Protein 4BNQ (pdb70)

Structure (mmCIF, N/CA/C/O backbone):
data_4BNQ
#
_entry.id   4BNQ
#
_cell.length_a   54.403
_cell.length_b   101.542
_cell.length_c   102.016
_cell.angle_alpha   90.00
_cell.angle_beta   90.00
_cell.angle_gamma   90.00
#
_symmetry.space_group_name_H-M   'P 21 21 21'
#
loop_
_entity.id
_entity.type
_entity.pdbx_description
1 polymer 'NON-CANONICAL PURINE NTP PYROPHOSPHATASE'
2 non-polymer 'PHOSPHATE ION'
3 non-polymer GLYCEROL
4 water water
#
loop_
_atom_site.group_PDB
_atom_site.id
_atom_site.type_symbol
_atom_site.label_atom_id
_atom_site.label_alt_id
_atom_site.label_comp_id
_atom_site.label_asym_id
_atom_site.label_entity_id
_atom_site.label_seq_id
_atom_site.pdbx_PDB_ins_code
_atom_site.Cartn_x
_atom_site.Cartn_y
_atom_site.Cartn_z
_atom_site.occupancy
_atom_site.B_iso_or_equiv
_atom_site.auth_seq_id
_atom_site.auth_comp_id
_atom_site.auth_asym_id
_atom_site.auth_atom_id
_atom_site.pdbx_PDB_model_num
ATOM 1 N N . LYS A 1 2 ? 4.475 64.173 91.723 1.00 44.32 2 LYS A N 1
ATOM 2 C CA . LYS A 1 2 ? 5.799 63.558 91.705 1.00 46.85 2 LYS A CA 1
ATOM 3 C C . LYS A 1 2 ? 6.669 64.128 92.843 1.00 44.08 2 LYS A C 1
ATOM 4 O O . LYS A 1 2 ? 7.149 65.265 92.775 1.00 42.63 2 LYS A O 1
ATOM 10 N N . GLU A 1 3 ? 6.863 63.326 93.886 1.00 45.22 3 GLU A N 1
ATOM 11 C CA . GLU A 1 3 ? 7.483 63.792 95.126 1.00 40.30 3 GLU A CA 1
ATOM 12 C C . GLU A 1 3 ? 8.547 62.839 95.624 1.00 38.68 3 GLU A C 1
ATOM 13 O O . GLU A 1 3 ? 8.377 61.615 95.568 1.00 39.81 3 GLU A O 1
ATOM 19 N N . ILE A 1 4 ? 9.625 63.401 96.159 1.00 33.55 4 ILE A N 1
ATOM 20 C CA . ILE A 1 4 ? 10.601 62.580 96.857 1.00 34.05 4 ILE A CA 1
ATOM 21 C C . ILE A 1 4 ? 10.976 63.179 98.219 1.00 28.82 4 ILE A C 1
ATOM 22 O O . ILE A 1 4 ? 11.314 64.363 98.325 1.00 28.33 4 ILE A O 1
ATOM 27 N N . VAL A 1 5 ? 10.864 62.369 99.268 1.00 27.55 5 VAL A N 1
ATOM 28 C CA . VAL A 1 5 ? 11.214 62.818 100.606 1.00 24.43 5 VAL A CA 1
ATOM 29 C C . VAL A 1 5 ? 12.653 62.418 100.900 1.00 24.81 5 VAL A C 1
ATOM 30 O O . VAL A 1 5 ? 13.039 61.243 100.775 1.00 21.85 5 VAL A O 1
ATOM 34 N N . ILE A 1 6 ? 13.462 63.399 101.268 1.00 20.46 6 ILE A N 1
ATOM 35 C CA . ILE A 1 6 ? 14.857 63.113 101.567 1.00 21.86 6 ILE A CA 1
ATOM 36 C C . ILE A 1 6 ? 15.175 63.280 103.060 1.00 21.29 6 ILE A C 1
ATOM 37 O O . ILE A 1 6 ? 15.063 64.377 103.621 1.00 20.43 6 ILE A O 1
ATOM 42 N N . ALA A 1 7 ? 15.574 62.183 103.696 1.00 20.01 7 ALA A N 1
ATOM 43 C CA . ALA A 1 7 ? 15.788 62.172 105.138 1.00 22.37 7 ALA A CA 1
ATOM 44 C C . ALA A 1 7 ? 17.191 62.684 105.454 1.00 24.80 7 ALA A C 1
ATOM 45 O O . ALA A 1 7 ? 18.042 61.959 105.977 1.00 25.45 7 ALA A O 1
ATOM 47 N N . SER A 1 8 ? 17.431 63.945 105.120 1.00 22.66 8 SER A N 1
ATOM 48 C CA . SER A 1 8 ? 18.693 64.571 105.428 1.00 22.63 8 SER A CA 1
ATOM 49 C C . SER A 1 8 ? 18.432 65.946 105.988 1.00 28.24 8 SER A C 1
ATOM 50 O O . SER A 1 8 ? 17.553 66.669 105.470 1.00 22.60 8 SER A O 1
ATOM 53 N N . ASN A 1 9 ? 19.191 66.291 107.038 1.00 25.28 9 ASN A N 1
ATOM 54 C CA . ASN A 1 9 ? 19.121 67.600 107.698 1.00 27.91 9 ASN A CA 1
ATOM 55 C C . ASN A 1 9 ? 20.062 68.586 107.036 1.00 28.86 9 ASN A C 1
ATOM 56 O O . ASN A 1 9 ? 20.130 69.751 107.426 1.00 27.71 9 ASN A O 1
ATOM 61 N N . ASN A 1 10 ? 20.821 68.110 106.059 1.00 23.49 10 ASN A N 1
ATOM 62 C CA . ASN A 1 10 ? 21.847 68.940 105.458 1.00 23.12 10 ASN A CA 1
ATOM 63 C C . ASN A 1 10 ? 21.245 69.730 104.298 1.00 25.06 10 ASN A C 1
ATOM 64 O O . ASN A 1 10 ? 20.861 69.162 103.275 1.00 22.05 10 ASN A O 1
ATOM 69 N N . GLN A 1 11 ? 21.159 71.045 104.468 1.00 28.09 11 GLN A N 1
ATOM 70 C CA . GLN A 1 11 ? 20.514 71.901 103.475 1.00 28.69 11 GLN A CA 1
ATOM 71 C C . GLN A 1 11 ? 21.294 71.965 102.168 1.00 30.00 11 GLN A C 1
ATOM 72 O O . GLN A 1 11 ? 20.700 72.176 101.109 1.00 26.73 11 GLN A O 1
ATOM 78 N N . GLY A 1 12 ? 22.611 71.769 102.251 1.00 29.04 12 GLY A N 1
ATOM 79 C CA . GLY A 1 12 ? 23.460 71.691 101.073 1.00 26.20 12 GLY A CA 1
ATOM 80 C C . GLY A 1 12 ? 23.096 70.487 100.226 1.00 29.24 12 GLY A C 1
ATOM 81 O O . GLY A 1 12 ? 22.925 70.613 99.007 1.00 27.37 12 GLY A O 1
ATOM 82 N N . LYS A 1 13 ? 22.960 69.324 100.870 1.00 28.56 13 LYS A N 1
ATOM 83 C CA . LYS A 1 13 ? 22.509 68.119 100.181 1.00 28.04 13 LYS A CA 1
ATOM 84 C C . LYS A 1 13 ? 21.147 68.310 99.514 1.00 27.81 13 LYS A C 1
ATOM 85 O O . LYS A 1 13 ? 20.970 67.934 98.352 1.00 30.81 13 LYS A O 1
ATOM 91 N N . ILE A 1 14 ? 20.189 68.872 100.245 1.00 26.30 14 ILE A N 1
ATOM 92 C CA . ILE A 1 14 ? 18.860 69.113 99.685 1.00 29.30 14 ILE A CA 1
ATOM 93 C C . ILE A 1 14 ? 18.949 69.985 98.429 1.00 27.35 14 ILE A C 1
ATOM 94 O O . ILE A 1 14 ? 18.316 69.689 97.428 1.00 33.35 14 ILE A O 1
ATOM 99 N N . ASN A 1 15 ? 19.762 71.030 98.474 1.00 27.55 15 ASN A N 1
ATOM 100 C CA . ASN A 1 15 ? 19.995 71.859 97.302 1.00 31.32 15 ASN A CA 1
ATOM 101 C C . ASN A 1 15 ? 20.510 71.057 96.114 1.00 32.75 15 ASN A C 1
ATOM 102 O O . ASN A 1 15 ? 20.024 71.223 95.001 1.00 33.62 15 ASN A O 1
ATOM 107 N N . ASP A 1 16 ? 21.488 70.185 96.344 1.00 32.67 16 ASP A N 1
ATOM 108 C CA . ASP A 1 16 ? 22.027 69.366 95.259 1.00 29.23 16 ASP A CA 1
ATOM 109 C C . ASP A 1 16 ? 20.946 68.477 94.710 1.00 30.12 16 ASP A C 1
ATOM 110 O O . ASP A 1 16 ? 20.872 68.243 93.510 1.00 30.50 16 ASP A O 1
ATOM 115 N N . PHE A 1 17 ? 20.126 67.942 95.602 1.00 26.60 17 PHE A N 1
ATOM 116 C CA . PHE A 1 17 ? 19.108 67.005 95.173 1.00 28.97 17 PHE A CA 1
ATOM 117 C C . PHE A 1 17 ? 18.067 67.704 94.314 1.00 29.18 17 PHE A C 1
ATOM 118 O O . PHE A 1 17 ? 17.496 67.091 93.415 1.00 28.70 17 PHE A O 1
ATOM 126 N N . LYS A 1 18 ? 17.836 68.988 94.582 1.00 26.23 18 LYS A N 1
ATOM 127 C CA . LYS A 1 18 ? 16.856 69.747 93.808 1.00 32.06 18 LYS A CA 1
ATOM 128 C C . LYS A 1 18 ? 17.339 69.942 92.370 1.00 31.17 18 LYS A C 1
ATOM 129 O O . LYS A 1 18 ? 16.551 69.820 91.434 1.00 26.23 18 LYS A O 1
ATOM 135 N N . VAL A 1 19 ? 18.636 70.217 92.213 1.00 28.55 19 VAL A N 1
ATOM 136 C CA . VAL A 1 19 ? 19.277 70.277 90.900 1.00 27.82 19 VAL A CA 1
ATOM 137 C C . VAL A 1 19 ? 19.151 68.954 90.140 1.00 29.68 19 VAL A C 1
ATOM 138 O O . VAL A 1 19 ? 18.815 68.936 88.959 1.00 29.36 19 VAL A O 1
ATOM 142 N N . ILE A 1 20 ? 19.388 67.854 90.845 1.00 25.54 20 ILE A N 1
ATOM 143 C CA . ILE A 1 20 ? 19.427 66.511 90.262 1.00 28.02 20 ILE A CA 1
ATOM 144 C C . ILE A 1 20 ? 18.044 65.908 89.982 1.00 29.43 20 ILE A C 1
ATOM 145 O O . ILE A 1 20 ? 17.914 65.024 89.149 1.00 32.43 20 ILE A O 1
ATOM 150 N N . PHE A 1 21 ? 17.008 66.380 90.674 1.00 27.91 21 PHE A N 1
ATOM 151 C CA . PHE A 1 21 ? 15.635 65.951 90.388 1.00 29.00 21 PHE A CA 1
ATOM 152 C C . PHE A 1 21 ? 14.783 67.147 89.984 1.00 32.08 21 PHE A C 1
ATOM 153 O O . PHE A 1 21 ? 13.900 67.538 90.748 1.00 30.76 21 PHE A O 1
ATOM 161 N N . PRO A 1 22 ? 15.034 67.740 88.800 1.00 34.72 22 PRO A N 1
ATOM 162 C CA . PRO A 1 22 ? 14.284 68.961 88.467 1.00 33.59 22 PRO A CA 1
ATOM 163 C C . PRO A 1 22 ? 12.818 68.667 88.182 1.00 34.24 22 PRO A C 1
ATOM 164 O O . PRO A 1 22 ? 11.999 69.578 88.250 1.00 34.18 22 PRO A O 1
ATOM 168 N N . ASP A 1 23 ? 12.495 67.413 87.877 1.00 34.56 23 ASP A N 1
ATOM 169 C CA . ASP A 1 23 ? 11.111 67.041 87.611 1.00 39.79 23 ASP A CA 1
ATOM 170 C C . ASP A 1 23 ? 10.356 66.662 88.884 1.00 46.51 23 ASP A C 1
ATOM 171 O O . ASP A 1 23 ? 9.174 66.325 88.833 1.00 47.98 23 ASP A O 1
ATOM 176 N N . TYR A 1 24 ? 11.023 66.719 90.031 1.00 40.60 24 TYR A N 1
ATOM 177 C CA . TYR A 1 24 ? 10.370 66.278 91.256 1.00 35.88 24 TYR A CA 1
ATOM 178 C C . TYR A 1 24 ? 10.084 67.425 92.180 1.00 34.03 24 TYR A C 1
ATOM 179 O O . TYR A 1 24 ? 10.759 68.454 92.147 1.00 36.64 24 TYR A O 1
ATOM 188 N N . HIS A 1 25 ? 9.069 67.252 93.012 1.00 30.89 25 HIS A N 1
ATOM 189 C CA . HIS A 1 25 ? 8.977 68.107 94.170 1.00 33.40 25 HIS A CA 1
ATOM 190 C C . HIS A 1 25 ? 9.869 67.472 95.230 1.00 29.43 25 HIS A C 1
ATOM 191 O O . HIS A 1 25 ? 9.543 66.421 95.791 1.00 33.18 25 HIS A O 1
ATOM 198 N N . VAL A 1 26 ? 11.015 68.095 95.479 1.00 31.86 26 VAL A N 1
ATOM 199 C CA . VAL A 1 26 ? 11.969 67.569 96.450 1.00 25.97 26 VAL A CA 1
ATOM 200 C C . VAL A 1 26 ? 11.583 68.086 97.826 1.00 25.55 26 VAL A C 1
ATOM 201 O O . VAL A 1 26 ? 11.483 69.296 98.036 1.00 26.74 26 VAL A O 1
ATOM 205 N N . ILE A 1 27 ? 11.321 67.168 98.753 1.00 24.58 27 ILE A N 1
ATOM 206 C CA . ILE A 1 27 ? 10.921 67.540 100.113 1.00 24.17 27 ILE A CA 1
ATOM 207 C C . ILE A 1 27 ? 12.016 67.114 101.097 1.00 24.68 27 ILE A C 1
ATOM 208 O O . ILE A 1 27 ? 12.254 65.912 101.297 1.00 23.55 27 ILE A O 1
ATOM 213 N N . GLY A 1 28 ? 12.686 68.094 101.701 1.00 22.53 28 GLY A N 1
ATOM 214 C CA . GLY A 1 28 ? 13.704 67.812 102.700 1.00 22.81 28 GLY A CA 1
ATOM 215 C C . GLY A 1 28 ? 13.033 67.432 104.017 1.00 24.34 28 GLY A C 1
ATOM 216 O O . GLY A 1 28 ? 11.958 67.939 104.325 1.00 22.88 28 GLY A O 1
ATOM 217 N N . ILE A 1 29 ? 13.655 66.555 104.799 1.00 23.68 29 ILE A N 1
ATOM 218 C CA . ILE A 1 29 ? 13.037 66.118 106.048 1.00 25.81 29 ILE A CA 1
ATOM 219 C C . ILE A 1 29 ? 12.736 67.271 107.009 1.00 28.41 29 ILE A C 1
ATOM 220 O O . ILE A 1 29 ? 11.780 67.196 107.788 1.00 25.91 29 ILE A O 1
ATOM 225 N N . SER A 1 30 ? 13.524 68.346 106.948 1.00 24.20 30 SER A N 1
ATOM 226 C CA . SER A 1 30 ? 13.281 69.474 107.854 1.00 26.82 30 SER A CA 1
ATOM 227 C C . SER A 1 30 ? 11.888 70.081 107.691 1.00 26.76 30 SER A C 1
ATOM 228 O O . SER A 1 30 ? 11.394 70.753 108.593 1.00 26.52 30 SER A O 1
ATOM 231 N N . GLU A 1 31 ? 11.248 69.841 106.548 1.00 25.08 31 GLU A N 1
ATOM 232 C CA . GLU A 1 31 ? 9.890 70.317 106.348 1.00 24.31 31 GLU A CA 1
ATOM 233 C C . GLU A 1 31 ? 8.873 69.486 107.126 1.00 24.18 31 GLU A C 1
ATOM 234 O O . GLU A 1 31 ? 7.847 69.998 107.562 1.00 27.67 31 GLU A O 1
ATOM 240 N N . LEU A 1 32 ? 9.159 68.196 107.273 1.00 24.15 32 LEU A N 1
ATOM 241 C CA . LEU A 1 32 ? 8.242 67.248 107.899 1.00 24.48 32 LEU A CA 1
ATOM 242 C C . LEU A 1 32 ? 8.594 66.966 109.370 1.00 31.34 32 LEU A C 1
ATOM 243 O O . LEU A 1 32 ? 7.712 66.838 110.224 1.00 25.82 32 LEU A O 1
ATOM 248 N N . ILE A 1 33 ? 9.891 66.851 109.651 1.00 25.13 33 ILE A N 1
ATOM 249 C CA . ILE A 1 33 ? 10.378 66.612 111.004 1.00 26.51 33 ILE A CA 1
ATOM 250 C C . ILE A 1 33 ? 11.569 67.529 111.247 1.00 26.94 33 ILE A C 1
ATOM 251 O O . ILE A 1 33 ? 12.726 67.115 111.075 1.00 25.15 33 ILE A O 1
ATOM 256 N N . PRO A 1 34 ? 11.287 68.788 111.627 1.00 26.85 34 PRO A N 1
ATOM 257 C CA . PRO A 1 34 ? 12.303 69.834 111.814 1.00 30.36 34 PRO A CA 1
ATOM 258 C C . PRO A 1 34 ? 13.430 69.415 112.773 1.00 36.38 34 PRO A C 1
ATOM 259 O O . PRO A 1 34 ? 14.574 69.891 112.656 1.00 37.82 34 PRO A O 1
ATOM 263 N N . ASP A 1 35 ? 13.120 68.523 113.706 1.00 28.63 35 ASP A N 1
ATOM 264 C CA . ASP A 1 35 ? 14.136 68.067 114.644 1.00 32.72 35 ASP A CA 1
ATOM 265 C C . ASP A 1 35 ? 14.530 66.613 114.451 1.00 31.46 35 ASP A C 1
ATOM 266 O O . ASP A 1 35 ? 14.957 65.948 115.396 1.00 30.56 35 ASP A O 1
ATOM 271 N N . PHE A 1 36 ? 14.388 66.133 113.220 1.00 24.91 36 PHE A N 1
ATOM 272 C CA . PHE A 1 36 ? 14.914 64.833 112.837 1.00 26.36 36 PHE A CA 1
ATOM 273 C C . PHE A 1 36 ? 16.328 64.675 113.385 1.00 30.55 36 PHE A C 1
ATOM 274 O O . PHE A 1 36 ? 17.195 65.534 113.174 1.00 28.56 36 PHE A O 1
ATOM 282 N N . ASP A 1 37 ? 16.570 63.578 114.083 1.00 29.48 37 ASP A N 1
ATOM 283 C CA . ASP A 1 37 ? 17.870 63.373 114.707 1.00 33.17 37 ASP A CA 1
ATOM 284 C C . ASP A 1 37 ? 18.086 61.876 114.909 1.00 31.84 37 ASP A C 1
ATOM 285 O O . ASP A 1 37 ? 17.686 61.319 115.929 1.00 35.81 37 ASP A O 1
ATOM 290 N N . VAL A 1 38 ? 18.691 61.228 113.926 1.00 29.40 38 VAL A N 1
ATOM 291 C CA . VAL A 1 38 ? 18.988 59.808 114.030 1.00 34.66 38 VAL A CA 1
ATOM 292 C C . VAL A 1 38 ? 20.435 59.604 114.471 1.00 37.13 38 VAL A C 1
ATOM 293 O O . VAL A 1 38 ? 21.360 60.217 113.927 1.00 39.64 38 VAL A O 1
ATOM 297 N N . GLU A 1 39 ? 20.633 58.744 115.460 1.00 41.18 39 GLU A N 1
ATOM 298 C CA . GLU A 1 39 ? 21.986 58.420 115.907 1.00 48.58 39 GLU A CA 1
ATOM 299 C C . GLU A 1 39 ? 22.798 57.635 114.852 1.00 47.68 39 GLU A C 1
ATOM 300 O O . GLU A 1 39 ? 22.551 56.447 114.618 1.00 48.82 39 GLU A O 1
ATOM 306 N N . GLU A 1 40 ? 23.766 58.290 114.214 1.00 43.73 40 GLU A N 1
ATOM 307 C CA . GLU A 1 40 ? 24.589 57.607 113.210 1.00 49.25 40 GLU A CA 1
ATOM 308 C C . GLU A 1 40 ? 25.623 56.701 113.887 1.00 49.38 40 GLU A C 1
ATOM 309 O O . GLU A 1 40 ? 26.770 57.092 114.106 1.00 49.71 40 GLU A O 1
ATOM 315 N N . THR A 1 41 ? 25.198 55.481 114.209 1.00 47.21 41 THR A N 1
ATOM 316 C CA . THR A 1 41 ? 26.059 54.520 114.885 1.00 44.08 41 THR A CA 1
ATOM 317 C C . THR A 1 41 ? 26.665 53.518 113.937 1.00 44.20 41 THR A C 1
ATOM 318 O O . THR A 1 41 ? 27.204 52.505 114.381 1.00 51.25 41 THR A O 1
ATOM 322 N N . GLY A 1 42 ? 26.570 53.775 112.639 1.00 38.96 42 GLY A N 1
ATOM 323 C CA . GLY A 1 42 ? 27.163 52.868 111.679 1.00 36.15 42 GLY A CA 1
ATOM 324 C C . GLY A 1 42 ? 28.664 53.062 111.564 1.00 39.35 42 GLY A C 1
ATOM 325 O O . GLY A 1 42 ? 29.205 54.110 111.939 1.00 36.84 42 GLY A O 1
ATOM 326 N N . SER A 1 43 ? 29.339 52.052 111.029 1.00 35.07 43 SER A N 1
ATOM 327 C CA . SER A 1 43 ? 30.773 52.136 110.820 1.00 41.62 43 SER A CA 1
ATOM 328 C C . SER A 1 43 ? 31.115 52.319 109.340 1.00 39.89 43 SER A C 1
ATOM 329 O O . SER A 1 43 ? 32.291 52.363 108.973 1.00 39.60 43 SER A O 1
ATOM 332 N N . THR A 1 44 ? 30.081 52.433 108.503 1.00 36.39 44 THR A N 1
ATOM 333 C CA . THR A 1 44 ? 30.244 52.707 107.071 1.00 33.52 44 THR A CA 1
ATOM 334 C C . THR A 1 44 ? 29.190 53.719 106.607 1.00 32.09 44 THR A C 1
ATOM 335 O O . THR A 1 44 ? 28.154 53.898 107.274 1.00 32.94 44 THR A O 1
ATOM 339 N N . PHE A 1 45 ? 29.452 54.378 105.479 1.00 29.06 45 PHE A N 1
ATOM 340 C CA . PHE A 1 45 ? 28.465 55.261 104.862 1.00 30.98 45 PHE A CA 1
ATOM 341 C C . PHE A 1 45 ? 27.128 54.543 104.667 1.00 28.64 45 PHE A C 1
ATOM 342 O O . PHE A 1 45 ? 26.068 55.116 104.912 1.00 25.71 45 PHE A O 1
ATOM 350 N N . GLU A 1 46 ? 27.193 53.292 104.211 1.00 26.20 46 GLU A N 1
ATOM 351 C CA . GLU A 1 46 ? 26.003 52.535 103.866 1.00 33.14 46 GLU A CA 1
ATOM 352 C C . GLU A 1 46 ? 25.125 52.323 105.092 1.00 33.22 46 GLU A C 1
ATOM 353 O O . GLU A 1 46 ? 23.909 52.525 105.031 1.00 28.03 46 GLU A O 1
ATOM 359 N N . GLU A 1 47 ? 25.752 51.949 106.207 1.00 33.33 47 GLU A N 1
ATOM 360 C CA . GLU A 1 47 ? 25.037 51.727 107.459 1.00 33.81 47 GLU A CA 1
ATOM 361 C C . GLU A 1 47 ? 24.401 52.998 107.992 1.00 30.61 47 GLU A C 1
ATOM 362 O O . GLU A 1 47 ? 23.284 52.979 108.513 1.00 29.25 47 GLU A O 1
ATOM 368 N N . ASN A 1 48 ? 25.107 54.112 107.865 1.00 30.65 48 ASN A N 1
ATOM 369 C CA . ASN A 1 48 ? 24.549 55.381 108.320 1.00 31.05 48 ASN A CA 1
ATOM 370 C C . ASN A 1 48 ? 23.349 55.819 107.473 1.00 30.27 48 ASN A C 1
ATOM 371 O O . ASN A 1 48 ? 22.359 56.308 108.010 1.00 25.33 48 ASN A O 1
ATOM 376 N N . ALA A 1 49 ? 23.439 55.627 106.156 1.00 29.93 49 ALA A N 1
ATOM 377 C CA . ALA A 1 49 ? 22.332 55.960 105.256 1.00 26.67 49 ALA A CA 1
ATOM 378 C C . ALA A 1 49 ? 21.081 55.107 105.535 1.00 24.95 49 ALA A C 1
ATOM 379 O O . ALA A 1 49 ? 19.971 55.622 105.588 1.00 25.94 49 ALA A O 1
ATOM 381 N N . ILE A 1 50 ? 21.273 53.805 105.710 1.00 26.09 50 ILE A N 1
ATOM 382 C CA . ILE A 1 50 ? 20.181 52.899 106.033 1.00 25.38 50 ILE A CA 1
ATOM 383 C C . ILE A 1 50 ? 19.475 53.306 107.330 1.00 28.42 50 ILE A C 1
ATOM 384 O O . ILE A 1 50 ? 18.245 53.284 107.418 1.00 27.38 50 ILE A O 1
ATOM 389 N N . LEU A 1 51 ? 20.247 53.686 108.338 1.00 24.15 51 LEU A N 1
ATOM 390 C CA . LEU A 1 51 ? 19.649 54.075 109.605 1.00 29.63 51 LEU A CA 1
ATOM 391 C C . LEU A 1 51 ? 18.757 55.298 109.385 1.00 27.43 51 LEU A C 1
ATOM 392 O O . LEU A 1 51 ? 17.653 55.381 109.919 1.00 28.56 51 LEU A O 1
ATOM 397 N N . LYS A 1 52 ? 19.214 56.246 108.579 1.00 26.56 52 LYS A N 1
ATOM 398 C CA . LYS A 1 52 ? 18.411 57.450 108.380 1.00 25.48 52 LYS A CA 1
ATOM 399 C C . LYS A 1 52 ? 17.152 57.185 107.564 1.00 26.28 52 LYS A C 1
ATOM 400 O O . LYS A 1 52 ? 16.069 57.616 107.960 1.00 23.71 52 LYS A O 1
ATOM 406 N N . SER A 1 53 ? 17.276 56.457 106.450 1.00 23.56 53 SER A N 1
ATOM 407 C CA . SER A 1 53 ? 16.114 56.232 105.586 1.00 25.48 53 SER A CA 1
ATOM 408 C C . SER A 1 53 ? 15.063 55.366 106.270 1.00 26.17 53 SER A C 1
ATOM 409 O O . SER A 1 53 ? 13.866 55.662 106.198 1.00 25.18 53 SER A O 1
ATOM 412 N N . GLU A 1 54 ? 15.503 54.302 106.939 1.00 27.73 54 GLU A N 1
ATOM 413 C CA . GLU A 1 54 ? 14.565 53.428 107.642 1.00 29.29 54 GLU A CA 1
ATOM 414 C C . GLU A 1 54 ? 13.836 54.161 108.765 1.00 28.72 54 GLU A C 1
ATOM 415 O O . GLU A 1 54 ? 12.628 53.978 108.961 1.00 28.78 54 GLU A O 1
ATOM 421 N N . ALA A 1 55 ? 14.551 55.032 109.467 1.00 26.86 55 ALA A N 1
ATOM 422 C CA . ALA A 1 55 ? 13.929 55.758 110.571 1.00 30.23 55 ALA A CA 1
ATOM 423 C C . ALA A 1 55 ? 12.846 56.723 110.077 1.00 28.78 55 ALA A C 1
ATOM 424 O O . ALA A 1 55 ? 11.762 56.795 110.664 1.00 27.57 55 ALA A O 1
ATOM 426 N N . ALA A 1 56 ? 13.124 57.446 108.991 1.00 27.51 56 ALA A N 1
ATOM 427 C CA . ALA A 1 56 ? 12.142 58.383 108.440 1.00 24.74 56 ALA A CA 1
ATOM 428 C C . ALA A 1 56 ? 10.946 57.617 107.903 1.00 25.80 56 ALA A C 1
ATOM 429 O O . ALA A 1 56 ? 9.795 58.015 108.095 1.00 26.13 56 ALA A O 1
ATOM 431 N N . ALA A 1 57 ? 11.230 56.503 107.237 1.00 29.70 57 ALA A N 1
ATOM 432 C CA . ALA A 1 57 ? 10.196 55.722 106.573 1.00 29.11 57 ALA A CA 1
ATOM 433 C C . ALA A 1 57 ? 9.234 55.110 107.584 1.00 30.85 57 ALA A C 1
ATOM 434 O O . ALA A 1 57 ? 8.020 55.157 107.388 1.00 28.37 57 ALA A O 1
ATOM 436 N N . LYS A 1 58 ? 9.770 54.544 108.663 1.00 29.45 58 LYS A N 1
ATOM 437 C CA . LYS A 1 58 ? 8.916 53.997 109.714 1.00 32.16 58 LYS A CA 1
ATOM 438 C C . LYS A 1 58 ? 8.060 55.063 110.405 1.00 32.15 58 LYS A C 1
ATOM 439 O O . LYS A 1 58 ? 6.894 54.822 110.722 1.00 30.73 58 LYS A O 1
ATOM 445 N N . ALA A 1 59 ? 8.633 56.239 110.649 1.00 27.84 59 ALA A N 1
ATOM 446 C CA . ALA A 1 59 ? 7.881 57.289 111.341 1.00 29.12 59 ALA A CA 1
ATOM 447 C C . ALA A 1 59 ? 6.817 57.966 110.456 1.00 32.07 59 ALA A C 1
ATOM 448 O O . ALA A 1 59 ? 5.875 58.553 110.971 1.00 29.29 59 ALA A O 1
ATOM 450 N N . LEU A 1 60 ? 6.979 57.884 109.133 1.00 29.97 60 LEU A N 1
ATOM 451 C 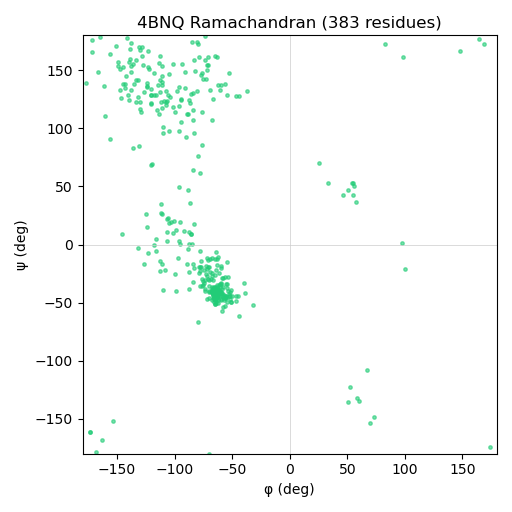CA . LEU A 1 60 ? 6.119 58.615 108.199 1.00 28.79 60 LEU A CA 1
ATOM 452 C C . LEU A 1 60 ? 5.248 57.679 107.379 1.00 29.54 60 LEU A C 1
ATOM 453 O O . LEU A 1 60 ? 4.286 58.115 106.745 1.00 30.90 60 LEU A O 1
ATOM 458 N N . ASN A 1 61 ? 5.587 56.393 107.403 1.00 28.14 61 ASN A N 1
ATOM 459 C CA . ASN A 1 61 ? 4.893 55.388 106.606 1.00 32.67 61 ASN A CA 1
ATOM 460 C C . ASN A 1 61 ? 4.874 55.770 105.122 1.00 33.79 61 ASN A C 1
ATOM 461 O O . ASN A 1 61 ? 3.858 55.617 104.439 1.00 33.36 61 ASN A O 1
ATOM 466 N N . LYS A 1 62 ? 6.023 56.261 104.654 1.00 33.49 62 LYS A N 1
ATOM 467 C CA . LYS A 1 62 ? 6.264 56.655 103.266 1.00 34.43 62 LYS A CA 1
ATOM 468 C C . LYS A 1 62 ? 7.599 56.072 102.819 1.00 33.36 62 LYS A C 1
ATOM 469 O O . LYS A 1 62 ? 8.482 55.796 103.643 1.00 30.62 62 LYS A O 1
ATOM 475 N N . THR A 1 63 ? 7.768 55.947 101.509 1.00 33.53 63 THR A N 1
ATOM 476 C CA . THR A 1 63 ? 9.088 55.772 100.924 1.00 32.77 63 THR A CA 1
ATOM 477 C C . THR A 1 63 ? 9.924 57.064 101.049 1.00 32.62 63 THR A C 1
ATOM 478 O O . THR A 1 63 ? 9.434 58.164 100.781 1.00 28.85 63 THR A O 1
ATOM 482 N N . VAL A 1 64 ? 11.176 56.933 101.489 1.00 26.66 64 VAL A N 1
ATOM 483 C CA . VAL A 1 64 ? 12.085 58.078 101.548 1.00 25.80 64 VAL A CA 1
ATOM 484 C C . VAL A 1 64 ? 13.489 5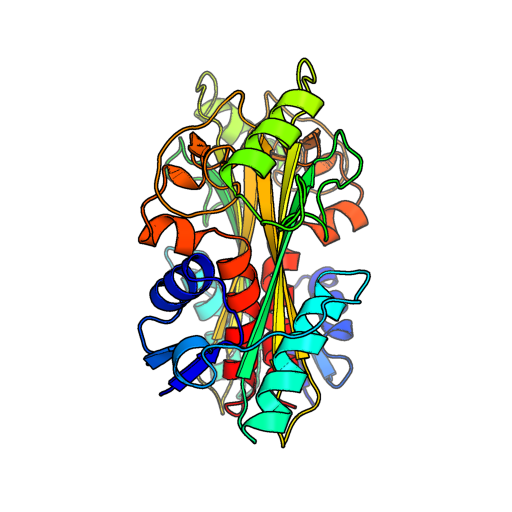7.670 101.087 1.00 25.82 64 VAL A C 1
ATOM 485 O O . VAL A 1 64 ? 13.785 56.481 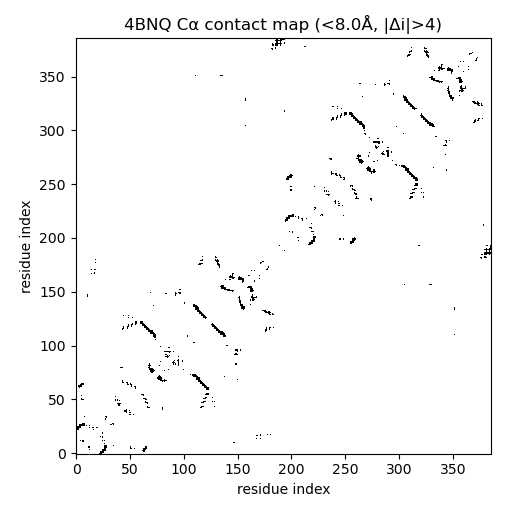100.925 1.00 29.10 64 VAL A O 1
ATOM 489 N N . ILE A 1 65 ? 14.354 58.651 100.868 1.00 21.59 65 ILE A N 1
ATOM 490 C CA . ILE A 1 65 ? 15.765 58.348 100.683 1.00 25.40 65 ILE A CA 1
ATOM 491 C C . ILE A 1 65 ? 16.625 59.095 101.694 1.00 23.81 65 ILE A C 1
ATOM 492 O O . ILE A 1 65 ? 16.280 60.175 102.160 1.00 23.77 65 ILE A O 1
ATOM 497 N N . ALA A 1 66 ? 17.774 58.527 102.002 1.00 22.94 66 ALA A N 1
ATOM 498 C CA . ALA A 1 66 ? 18.732 59.227 102.822 1.00 24.77 66 ALA A CA 1
ATOM 499 C C . ALA A 1 66 ? 20.088 59.158 102.143 1.00 29.64 66 ALA A C 1
ATOM 500 O O . ALA A 1 66 ? 20.269 58.423 101.164 1.00 29.30 66 ALA A O 1
ATOM 502 N N . ASP A 1 67 ? 21.027 59.936 102.669 1.00 22.44 67 ASP A N 1
ATOM 503 C CA . ASP A 1 67 ? 22.312 60.139 102.047 1.00 25.39 67 ASP A CA 1
ATOM 504 C C . ASP A 1 67 ? 23.367 60.158 103.154 1.00 28.24 67 ASP A C 1
ATOM 505 O O . ASP A 1 67 ? 23.229 60.883 104.148 1.00 28.22 67 ASP A O 1
ATOM 510 N N . ASP A 1 68 ? 24.410 59.353 103.002 1.00 26.94 68 ASP A N 1
ATOM 511 C CA . ASP A 1 68 ? 25.571 59.509 103.865 1.00 27.96 68 ASP A CA 1
ATOM 512 C C . ASP A 1 68 ? 26.815 59.555 103.007 1.00 25.61 68 ASP A C 1
ATOM 513 O O . ASP A 1 68 ? 27.131 58.588 102.313 1.00 28.25 68 ASP A O 1
ATOM 518 N N . SER A 1 69 ? 27.507 60.692 103.050 1.00 25.42 69 SER A N 1
ATOM 519 C CA . SER A 1 69 ? 28.615 60.951 102.149 1.00 24.52 69 SER A CA 1
ATOM 520 C C . SER A 1 69 ? 29.841 61.381 102.943 1.00 25.93 69 SER A C 1
ATOM 521 O O . SER A 1 69 ? 29.734 61.804 104.084 1.00 25.79 69 SER A O 1
ATOM 524 N N . GLY A 1 70 ? 31.005 61.295 102.319 1.00 24.93 70 GLY A N 1
ATOM 525 C CA . GLY A 1 70 ? 32.233 61.725 102.950 1.00 27.29 70 GLY A CA 1
ATOM 526 C C . GLY A 1 70 ? 33.401 61.820 101.989 1.00 27.79 70 GLY A C 1
ATOM 527 O O . GLY A 1 70 ? 33.275 61.571 100.786 1.00 28.35 70 GLY A O 1
ATOM 528 N N . LEU A 1 71 ? 34.548 62.185 102.543 1.00 28.87 71 LEU A N 1
ATOM 529 C CA . LEU A 1 71 ? 35.762 62.394 101.785 1.00 27.44 71 LEU A CA 1
ATOM 530 C C . LEU A 1 71 ? 36.825 61.448 102.316 1.00 28.87 71 LEU A C 1
ATOM 531 O O . LEU A 1 71 ? 37.047 61.369 103.526 1.00 31.27 71 LEU A O 1
ATOM 536 N N . GLU A 1 72 ? 37.457 60.709 101.417 1.00 27.66 72 GLU A N 1
ATOM 537 C CA . GLU A 1 72 ? 38.504 59.765 101.776 1.00 29.48 72 GLU A CA 1
ATOM 538 C C . GLU A 1 72 ? 39.804 60.249 101.148 1.00 34.30 72 GLU A C 1
ATOM 539 O O . GLU A 1 72 ? 39.914 60.324 99.926 1.00 33.58 72 GLU A O 1
ATOM 545 N N . VAL A 1 73 ? 40.780 60.612 101.972 1.00 30.39 73 VAL A N 1
ATOM 546 C CA . VAL A 1 73 ? 42.046 61.122 101.439 1.00 32.40 73 VAL A CA 1
ATOM 547 C C . VAL A 1 73 ? 43.137 60.052 101.458 1.00 31.71 73 VAL A C 1
ATOM 548 O O . VAL A 1 73 ? 43.512 59.572 102.526 1.00 39.51 73 VAL A O 1
ATOM 552 N N . PHE A 1 74 ? 43.644 59.693 100.288 1.00 33.57 74 PHE A N 1
ATOM 553 C CA . PHE A 1 74 ? 44.643 58.632 100.167 1.00 40.99 74 PHE A CA 1
ATOM 554 C C . PHE A 1 74 ? 45.745 58.731 101.237 1.00 39.84 74 PHE A C 1
ATOM 555 O O . PHE A 1 74 ? 45.893 57.837 102.075 1.00 41.74 74 PHE A O 1
ATOM 563 N N . ALA A 1 75 ? 46.484 59.833 101.233 1.00 36.94 75 ALA A N 1
ATOM 564 C CA . ALA A 1 75 ? 47.590 60.014 102.179 1.00 38.51 75 ALA A CA 1
ATOM 565 C C . ALA A 1 75 ? 47.212 59.848 103.655 1.00 40.90 75 ALA A C 1
ATOM 566 O O . ALA A 1 75 ? 48.090 59.708 104.496 1.00 43.03 75 ALA A O 1
ATOM 568 N N . LEU A 1 76 ? 45.923 59.869 103.979 1.00 38.48 76 LEU A N 1
ATOM 569 C CA . LEU A 1 76 ? 45.515 59.678 105.365 1.00 34.65 76 LEU A CA 1
ATOM 570 C C . LEU A 1 76 ? 44.804 58.351 105.526 1.00 38.09 76 LEU A C 1
ATOM 571 O O . LEU A 1 76 ? 43.989 58.196 106.434 1.00 39.23 76 LEU A O 1
ATOM 576 N N . ASN A 1 77 ? 45.136 57.405 104.644 1.00 41.85 77 ASN A N 1
ATOM 577 C CA . ASN A 1 77 ? 44.424 56.124 104.498 1.00 47.07 77 ASN A CA 1
ATOM 578 C C . ASN A 1 77 ? 42.901 56.174 104.762 1.00 46.58 77 ASN A C 1
ATOM 579 O O . ASN A 1 77 ? 42.361 55.399 105.559 1.00 42.98 77 ASN A O 1
ATOM 584 N N . GLY A 1 78 ? 42.219 57.091 104.073 1.00 39.37 78 GLY A N 1
ATOM 585 C CA . GLY A 1 78 ? 40.770 57.125 104.082 1.00 38.22 78 GLY A CA 1
ATOM 586 C C . GLY A 1 78 ? 40.142 58.110 105.047 1.00 36.75 78 GLY A C 1
ATOM 587 O O . GLY A 1 78 ? 38.917 58.181 105.139 1.00 39.51 78 GLY A O 1
ATOM 588 N N . GLU A 1 79 ? 40.942 58.868 105.783 1.00 34.67 79 GLU A N 1
ATOM 589 C CA . GLU A 1 79 ? 40.339 59.924 106.596 1.00 38.63 79 GLU A CA 1
ATOM 590 C C . GLU A 1 79 ? 39.879 61.012 105.645 1.00 33.38 79 GLU A C 1
ATOM 591 O O . GLU A 1 79 ? 40.448 61.167 104.569 1.00 31.68 79 GLU A O 1
ATOM 597 N N . PRO A 1 80 ? 38.872 61.796 106.047 1.00 32.58 80 PRO A N 1
ATOM 598 C CA . PRO A 1 80 ? 38.026 61.683 107.245 1.00 29.87 80 PRO A CA 1
ATOM 599 C C . PRO A 1 80 ? 36.997 60.541 107.203 1.00 31.76 80 PRO A C 1
ATOM 600 O O . PRO A 1 80 ? 36.463 60.192 108.257 1.00 33.08 80 PRO A O 1
ATOM 604 N N . GLY A 1 81 ? 36.688 60.013 106.022 1.00 29.52 81 GLY A N 1
ATOM 605 C CA . GLY A 1 81 ? 35.716 58.938 105.886 1.00 31.75 81 GLY A CA 1
ATOM 606 C C . GLY A 1 81 ? 34.389 59.207 106.584 1.00 32.22 81 GLY A C 1
ATOM 607 O O . GLY A 1 81 ? 33.859 60.314 106.507 1.00 32.50 81 GLY A O 1
ATOM 608 N N . ILE A 1 82 ? 33.854 58.216 107.291 1.00 32.50 82 ILE A N 1
ATOM 609 C CA . ILE A 1 82 ? 32.555 58.389 107.948 1.00 34.22 82 ILE A CA 1
ATOM 610 C C . ILE A 1 82 ? 32.556 59.526 108.968 1.00 39.14 82 ILE A C 1
ATOM 611 O O . ILE A 1 82 ? 31.496 60.029 109.345 1.00 36.54 82 ILE A O 1
ATOM 616 N N . TYR A 1 83 ? 33.742 59.940 109.403 1.00 36.33 83 TYR A N 1
ATOM 617 C CA . TYR A 1 83 ? 33.844 61.091 110.290 1.00 37.31 83 TYR A CA 1
ATOM 618 C C . TYR A 1 83 ? 33.901 62.425 109.539 1.00 35.71 83 TYR A C 1
ATOM 619 O O . TYR A 1 83 ? 34.141 63.469 110.161 1.00 35.04 83 TYR A O 1
ATOM 628 N N . SER A 1 84 ? 33.670 62.396 108.222 1.00 33.95 84 SER A N 1
ATOM 629 C CA . SER A 1 84 ? 33.738 63.609 107.405 1.00 29.17 84 SER A CA 1
ATOM 630 C C . SER A 1 84 ? 32.936 64.795 107.969 1.00 32.40 84 SER A C 1
ATOM 631 O O . SER A 1 84 ? 33.457 65.913 108.010 1.00 31.79 84 SER A O 1
ATOM 634 N N . ALA A 1 85 ? 31.705 64.555 108.427 1.00 28.25 85 ALA A N 1
ATOM 635 C CA . ALA A 1 85 ? 30.821 65.650 108.876 1.00 35.55 85 ALA A CA 1
ATOM 636 C C . ALA A 1 85 ? 31.248 66.318 110.186 1.00 39.56 85 ALA A C 1
ATOM 637 O O . ALA A 1 85 ? 31.002 67.512 110.397 1.00 41.70 85 ALA A O 1
ATOM 639 N N . ARG A 1 86 ? 31.888 65.548 111.060 1.00 39.02 86 ARG A N 1
ATOM 640 C CA . ARG A 1 86 ? 32.204 66.021 112.403 1.00 42.03 86 ARG A CA 1
ATOM 641 C C . ARG A 1 86 ? 33.696 65.875 112.658 1.00 37.46 86 ARG A C 1
ATOM 642 O O . ARG A 1 86 ? 34.135 65.761 113.798 1.00 43.60 86 ARG A O 1
ATOM 650 N N . TYR A 1 87 ? 34.463 65.901 111.576 1.00 39.42 87 TYR A N 1
ATOM 651 C CA . TYR A 1 87 ? 35.907 65.707 111.616 1.00 37.16 87 TYR A CA 1
ATOM 652 C C . TYR A 1 87 ? 36.609 66.527 112.702 1.00 35.53 87 TYR A C 1
ATOM 653 O O . TYR A 1 87 ? 37.485 66.025 113.410 1.00 37.60 87 TYR A O 1
ATOM 662 N N . ALA A 1 88 ? 36.236 67.795 112.826 1.00 35.88 88 ALA A N 1
ATOM 663 C CA . ALA A 1 88 ? 36.951 68.688 113.733 1.00 36.92 88 ALA A CA 1
ATOM 664 C C . ALA A 1 88 ? 36.260 68.811 115.089 1.00 36.17 88 ALA A C 1
ATOM 665 O O . ALA A 1 88 ? 36.837 69.352 116.029 1.00 36.18 88 ALA A O 1
ATOM 667 N N . GLY A 1 89 ? 35.029 68.310 115.179 1.00 39.03 89 GLY A N 1
ATOM 668 C CA . GLY A 1 89 ? 34.266 68.355 116.413 1.00 42.00 89 GLY A CA 1
ATOM 669 C C . GLY A 1 89 ? 32.795 68.088 116.182 1.00 48.68 89 GLY A C 1
ATOM 670 O O . GLY A 1 89 ? 32.363 67.946 115.044 1.00 47.46 89 GLY A O 1
ATOM 671 N N . GLU A 1 90 ? 32.023 68.044 117.263 1.00 50.14 90 GLU A N 1
ATOM 672 C CA . GLU A 1 90 ? 30.603 67.712 117.191 1.00 50.32 90 GLU A CA 1
ATOM 673 C C . GLU A 1 90 ? 29.718 68.863 116.728 1.00 52.36 90 GLU A C 1
ATOM 674 O O . GLU A 1 90 ? 28.583 68.648 116.295 1.00 52.14 90 GLU A O 1
ATOM 680 N N . ASN A 1 91 ? 30.234 70.084 116.822 1.00 53.44 91 ASN A N 1
ATOM 681 C CA . ASN A 1 91 ? 29.523 71.254 116.302 1.00 55.58 91 ASN A CA 1
ATOM 682 C C . ASN A 1 91 ? 29.363 71.219 114.770 1.00 59.42 91 ASN A C 1
ATOM 683 O O . ASN A 1 91 ? 28.608 72.012 114.193 1.00 64.18 91 ASN A O 1
ATOM 688 N N . LYS A 1 92 ? 30.083 70.305 114.122 1.00 54.90 92 LYS A N 1
ATOM 689 C CA . LYS A 1 92 ? 29.985 70.113 112.677 1.00 54.18 92 LYS A CA 1
ATOM 690 C C . LYS A 1 92 ? 30.212 71.406 111.902 1.00 49.70 92 LYS A C 1
ATOM 691 O O . LYS A 1 92 ? 29.381 71.784 111.073 1.00 55.09 92 LYS A O 1
ATOM 697 N N . SER A 1 93 ? 31.320 72.090 112.176 1.00 44.36 93 SER A N 1
ATOM 698 C CA . SER A 1 93 ? 31.677 73.281 111.405 1.00 44.03 93 SER A CA 1
ATOM 699 C C . SER A 1 93 ? 32.401 72.869 110.131 1.00 34.34 93 SER A C 1
ATOM 700 O O . SER A 1 93 ? 33.500 72.300 110.188 1.00 36.93 93 SER A O 1
ATOM 703 N N . ASP A 1 94 ? 31.794 73.142 108.983 1.00 36.75 94 ASP A N 1
ATOM 704 C CA . ASP A 1 94 ? 32.459 72.861 107.720 1.00 33.64 94 ASP A CA 1
ATOM 705 C C . ASP A 1 94 ? 33.821 73.571 107.694 1.00 32.13 94 ASP A C 1
ATOM 706 O O . ASP A 1 94 ? 34.842 72.970 107.327 1.00 29.47 94 ASP A O 1
ATOM 711 N N . GLU A 1 95 ? 33.850 74.831 108.125 1.00 33.01 95 GLU A N 1
ATOM 712 C CA . GLU A 1 95 ? 35.099 75.595 108.110 1.00 32.50 95 GLU A CA 1
ATOM 713 C C . GLU A 1 95 ? 36.183 74.981 109.005 1.00 33.66 95 GLU A C 1
ATOM 714 O O . GLU A 1 95 ? 37.353 74.958 108.625 1.00 37.79 95 GLU A O 1
ATOM 720 N N . ALA A 1 96 ? 35.796 74.451 110.166 1.00 34.76 96 ALA A N 1
ATOM 721 C CA . ALA A 1 96 ? 36.766 73.812 111.067 1.00 32.62 96 ALA A CA 1
ATOM 722 C C . ALA A 1 96 ? 37.271 72.495 110.483 1.00 31.56 96 ALA A C 1
ATOM 723 O O . ALA A 1 96 ? 38.459 72.151 110.583 1.00 34.01 96 ALA A O 1
ATOM 725 N N . ASN A 1 97 ? 36.359 71.752 109.877 1.00 31.95 97 ASN A N 1
ATOM 726 C CA . ASN A 1 97 ? 36.719 70.496 109.242 1.00 32.63 97 ASN A CA 1
ATOM 727 C C . ASN A 1 97 ? 37.751 70.696 108.140 1.00 29.68 97 ASN A C 1
ATOM 728 O O . ASN A 1 97 ? 38.691 69.915 108.015 1.00 26.43 97 ASN A O 1
ATOM 733 N N . ILE A 1 98 ? 37.577 71.756 107.357 1.00 31.32 98 ILE A N 1
ATOM 734 C CA . ILE A 1 98 ? 38.497 72.042 106.260 1.00 35.79 98 ILE A CA 1
ATOM 735 C C . ILE A 1 98 ? 39.873 72.389 106.812 1.00 32.82 98 ILE A C 1
ATOM 736 O O . ILE A 1 98 ? 40.887 71.891 106.320 1.00 31.40 98 ILE A O 1
ATOM 741 N N . GLU A 1 99 ? 39.906 73.237 107.841 1.00 38.84 99 GLU A N 1
ATOM 742 C CA . GLU A 1 99 ? 41.179 73.680 108.424 1.00 35.91 99 GLU A CA 1
ATOM 743 C C . GLU A 1 99 ? 41.954 72.516 108.998 1.00 33.44 99 GLU A C 1
ATOM 744 O O . GLU A 1 99 ? 43.155 72.385 108.759 1.00 34.45 99 GLU A O 1
ATOM 750 N N . LYS A 1 100 ? 41.256 71.641 109.712 1.00 33.45 100 LYS A N 1
ATOM 751 C CA . LYS A 1 100 ? 41.895 70.430 110.221 1.00 36.64 100 LYS A CA 1
ATOM 752 C C . LYS A 1 100 ? 42.489 69.572 109.106 1.00 34.28 100 LYS A C 1
ATOM 753 O O . LYS A 1 100 ? 43.672 69.237 109.137 1.00 37.12 100 LYS A O 1
ATOM 759 N N . LEU A 1 101 ? 41.670 69.228 108.119 1.00 35.73 101 LEU A N 1
ATOM 760 C CA . LEU A 1 101 ? 42.149 68.435 106.994 1.00 33.12 101 LEU A CA 1
ATOM 761 C C . LEU A 1 101 ? 43.344 69.092 106.312 1.00 31.94 101 LEU A C 1
ATOM 762 O O . LEU A 1 101 ? 44.333 68.430 106.038 1.00 30.29 101 LEU A O 1
ATOM 767 N N . LEU A 1 102 ? 43.266 70.394 106.053 1.00 29.14 102 LEU A N 1
ATOM 768 C CA . LEU A 1 102 ? 44.403 71.081 105.445 1.00 33.77 102 LEU A CA 1
ATOM 769 C C . LEU A 1 102 ? 45.674 70.996 106.309 1.00 36.90 102 LEU A C 1
ATOM 770 O O . LEU A 1 102 ? 46.753 70.676 105.794 1.00 34.98 102 LEU A O 1
ATOM 775 N N . ASN A 1 103 ? 45.543 71.270 107.610 1.00 35.77 103 ASN A N 1
ATOM 776 C CA . ASN A 1 103 ? 46.682 71.208 108.532 1.00 38.56 103 ASN A CA 1
ATOM 777 C C . ASN A 1 103 ? 47.339 69.846 108.514 1.00 40.11 103 ASN A C 1
ATOM 778 O O . ASN A 1 103 ? 48.565 69.741 108.435 1.00 38.81 103 ASN A O 1
ATOM 783 N N . LYS A 1 104 ? 46.515 68.805 108.567 1.00 34.35 104 LYS A N 1
ATOM 784 C CA . LYS A 1 104 ? 47.021 67.438 108.534 1.00 34.35 104 LYS A CA 1
ATOM 785 C C . LYS A 1 104 ? 47.736 67.066 107.236 1.00 38.54 104 LYS A C 1
ATOM 786 O O . LYS A 1 104 ? 48.544 66.150 107.224 1.00 33.75 104 LYS A O 1
ATOM 792 N N . LEU A 1 105 ? 47.452 67.782 106.150 1.00 41.10 105 LEU A N 1
ATOM 793 C CA . LEU A 1 105 ? 48.146 67.542 104.884 1.00 39.09 105 LEU A CA 1
ATOM 794 C C . LEU A 1 105 ? 49.237 68.589 104.564 1.00 43.29 105 LEU A C 1
ATOM 795 O O . LEU A 1 105 ? 49.680 68.713 103.413 1.00 43.44 105 LEU A O 1
ATOM 800 N N . GLY A 1 106 ? 49.686 69.307 105.593 1.00 42.60 106 GLY A N 1
ATOM 801 C CA . GLY A 1 106 ? 50.593 70.444 105.457 1.00 45.75 106 GLY A CA 1
ATOM 802 C C . GLY A 1 106 ? 51.628 70.465 104.339 1.00 52.42 106 GLY A C 1
ATOM 803 O O . GLY A 1 106 ? 51.734 71.443 103.583 1.00 52.38 106 GLY A O 1
ATOM 804 N N . ASN A 1 107 ? 52.408 69.399 104.226 1.00 51.55 107 ASN A N 1
ATOM 805 C CA . ASN A 1 107 ? 53.408 69.359 103.165 1.00 53.55 107 ASN A CA 1
ATOM 806 C C . ASN A 1 107 ? 53.132 68.301 102.093 1.00 50.56 107 ASN A C 1
ATOM 807 O O . ASN A 1 107 ? 53.615 68.435 100.968 1.00 50.68 107 ASN A O 1
ATOM 812 N N . THR A 1 108 ? 52.349 67.277 102.450 1.00 47.36 108 THR A N 1
ATOM 813 C CA . THR A 1 108 ? 52.052 66.121 101.589 1.00 45.91 108 THR A CA 1
ATOM 814 C C . THR A 1 108 ? 51.893 66.451 100.089 1.00 43.01 108 THR A C 1
ATOM 815 O O . THR A 1 108 ? 51.197 67.401 99.728 1.00 40.46 108 THR A O 1
ATOM 819 N N . THR A 1 109 ? 52.553 65.681 99.222 1.00 45.84 109 THR A N 1
ATOM 820 C CA . THR A 1 109 ? 52.497 65.941 97.775 1.00 45.03 109 THR A CA 1
ATOM 821 C C . THR A 1 109 ? 51.515 65.053 97.005 1.00 40.72 109 THR A C 1
ATOM 822 O O . THR A 1 109 ? 51.050 65.428 95.928 1.00 37.33 109 THR A O 1
ATOM 826 N N . ASP A 1 110 ? 51.231 63.867 97.533 1.00 40.85 110 ASP A N 1
ATOM 827 C CA . ASP A 1 110 ? 50.204 63.010 96.954 1.00 41.46 110 ASP A CA 1
ATOM 828 C C . ASP A 1 110 ? 48.874 63.361 97.625 1.00 35.97 110 ASP A C 1
ATOM 829 O O . ASP A 1 110 ? 48.545 62.820 98.677 1.00 31.90 110 ASP A O 1
ATOM 834 N N . ARG A 1 111 ? 48.118 64.272 97.018 1.00 33.57 111 ARG A N 1
ATOM 835 C CA . ARG A 1 111 ? 46.892 64.769 97.639 1.00 35.86 111 ARG A CA 1
ATOM 836 C C . ARG A 1 111 ? 45.623 64.125 97.082 1.00 35.96 111 ARG A C 1
ATOM 837 O O . ARG A 1 111 ? 44.523 64.687 97.213 1.00 33.55 111 ARG A O 1
ATOM 845 N N . ARG A 1 112 ? 45.770 62.957 96.464 1.00 30.57 112 ARG A N 1
ATOM 846 C CA . ARG A 1 112 ? 44.623 62.262 95.901 1.00 31.66 112 ARG A CA 1
ATOM 847 C C . ARG A 1 112 ? 43.561 62.020 96.969 1.00 36.31 112 ARG A C 1
ATOM 848 O O . ARG A 1 112 ? 43.874 61.679 98.117 1.00 31.94 112 ARG A O 1
ATOM 856 N N . ALA A 1 113 ? 42.308 62.235 96.589 1.00 31.37 113 ALA A N 1
ATOM 857 C CA . ALA A 1 113 ? 41.187 62.020 97.490 1.00 34.53 113 ALA A CA 1
ATOM 858 C C . ALA A 1 113 ? 39.996 61.635 96.638 1.00 33.16 113 ALA A C 1
ATOM 859 O O . ALA A 1 113 ? 40.034 61.734 95.409 1.00 29.76 113 ALA A O 1
ATOM 861 N N . GLN A 1 114 ? 38.930 61.213 97.295 1.00 33.32 114 GLN A N 1
ATOM 862 C CA . GLN A 1 114 ? 37.759 60.730 96.596 1.00 33.33 114 GLN A CA 1
ATOM 863 C C . GLN A 1 114 ? 36.537 61.152 97.391 1.00 32.68 114 GLN A C 1
ATOM 864 O O . GLN A 1 114 ? 36.546 61.090 98.626 1.00 27.06 114 GLN A O 1
ATOM 870 N N . PHE A 1 115 ? 35.496 61.601 96.696 1.00 28.83 115 PHE A N 1
ATOM 871 C CA . PHE A 1 115 ? 34.232 61.895 97.358 1.00 27.98 115 PHE A CA 1
ATOM 872 C C . PHE A 1 115 ? 33.340 60.680 97.197 1.00 29.08 115 PHE A C 1
ATOM 873 O O . PHE A 1 115 ? 33.239 60.114 96.098 1.00 26.11 115 PHE A O 1
ATOM 881 N N . VAL A 1 116 ? 32.682 60.287 98.278 1.00 26.93 116 VAL A N 1
ATOM 882 C CA . VAL A 1 116 ? 31.848 59.096 98.255 1.00 26.18 116 VAL A CA 1
ATOM 883 C C . VAL A 1 116 ? 30.420 59.430 98.690 1.00 28.08 116 VAL A C 1
ATOM 884 O O . VAL A 1 116 ? 30.227 60.171 99.642 1.00 27.67 116 VAL A O 1
ATOM 888 N N . CYS A 1 117 ? 29.426 58.917 97.968 1.00 28.27 117 CYS A N 1
ATOM 889 C CA . CYS A 1 117 ? 28.032 59.112 98.340 1.00 24.33 117 CYS A CA 1
ATOM 890 C C . CYS A 1 117 ? 27.249 57.811 98.266 1.00 27.55 117 CYS A C 1
ATOM 891 O O . CYS A 1 117 ? 27.201 57.167 97.208 1.00 28.62 117 CYS A O 1
ATOM 894 N N . VAL A 1 118 ? 26.646 57.428 99.390 1.00 27.23 118 VAL A N 1
ATOM 895 C CA . VAL A 1 118 ? 25.728 56.299 99.414 1.00 27.94 118 VAL A CA 1
ATOM 896 C C . VAL A 1 118 ? 24.301 56.768 99.676 1.00 24.90 118 VAL A C 1
ATOM 897 O O . VAL A 1 118 ? 24.033 57.418 100.676 1.00 24.27 118 VAL A O 1
ATOM 901 N N . ILE A 1 119 ? 23.399 56.437 98.755 1.00 28.34 119 ILE A N 1
ATOM 902 C CA . ILE A 1 119 ? 21.978 56.765 98.859 1.00 24.95 119 ILE A CA 1
ATOM 903 C C . ILE A 1 119 ? 21.237 55.494 99.258 1.00 28.72 119 ILE A C 1
ATOM 904 O O . ILE A 1 119 ? 21.398 54.469 98.602 1.00 32.54 119 ILE A O 1
ATOM 909 N N . SER A 1 120 ? 20.434 55.527 100.319 1.00 26.25 120 SER A N 1
ATOM 910 C CA . SER A 1 120 ? 19.569 54.380 100.591 1.00 26.82 120 SER A CA 1
ATOM 911 C C . SER A 1 120 ? 18.088 54.728 100.447 1.00 27.27 120 SER A C 1
ATOM 912 O O . SER A 1 120 ? 17.646 55.787 100.900 1.00 31.01 120 SER A O 1
ATOM 915 N N . MET A 1 121 ? 17.326 53.838 99.821 1.00 25.47 121 MET A N 1
ATOM 916 C CA . MET A 1 121 ? 15.883 54.027 99.690 1.00 27.65 121 MET A CA 1
ATOM 917 C C . MET A 1 121 ? 15.152 53.057 100.614 1.00 30.41 121 MET A C 1
ATOM 918 O O . MET A 1 121 ? 15.457 51.866 100.652 1.00 29.14 121 MET A O 1
ATOM 923 N N . SER A 1 122 ? 14.194 53.571 101.372 1.00 28.26 122 SER A N 1
ATOM 924 C CA . SER A 1 122 ? 13.441 52.729 102.278 1.00 28.46 122 SER A CA 1
ATOM 925 C C . SER A 1 122 ? 11.983 53.093 102.212 1.00 31.54 122 SER A C 1
ATOM 926 O O . SER A 1 122 ? 11.627 54.231 101.883 1.00 31.66 122 SER A O 1
ATOM 929 N N . GLY A 1 123 ? 11.142 52.121 102.529 1.00 31.68 123 GLY A N 1
ATOM 930 C CA . GLY A 1 123 ? 9.713 52.281 102.389 1.00 30.37 123 GLY A CA 1
ATOM 931 C C . GLY A 1 123 ? 8.977 51.112 103.006 1.00 33.73 123 GLY A C 1
ATOM 932 O O . GLY A 1 123 ? 9.572 50.066 103.302 1.00 32.76 123 GLY A O 1
ATOM 933 N N . PRO A 1 124 ? 7.667 51.285 103.207 1.00 37.50 124 PRO A N 1
ATOM 934 C CA . PRO A 1 124 ? 6.822 50.274 103.858 1.00 40.70 124 PRO A CA 1
ATOM 935 C C . PRO A 1 124 ? 6.560 49.044 102.993 1.00 38.04 124 PRO A C 1
ATOM 936 O O . PRO A 1 124 ? 6.074 48.056 103.517 1.00 42.79 124 PRO A O 1
ATOM 940 N N . ASP A 1 125 ? 6.892 49.092 101.709 1.00 40.40 125 ASP A N 1
ATOM 941 C CA . ASP A 1 125 ? 6.597 47.975 100.818 1.00 43.85 125 ASP A CA 1
ATOM 942 C C . ASP A 1 125 ? 7.807 47.408 100.087 1.00 46.27 125 ASP A C 1
ATOM 943 O O . ASP A 1 125 ? 7.642 46.673 99.115 1.00 48.49 125 ASP A O 1
ATOM 948 N N . MET A 1 126 ? 9.011 47.744 100.547 1.00 44.17 126 MET A N 1
ATOM 949 C CA . MET A 1 126 ? 10.245 47.270 99.916 1.00 35.91 126 MET A CA 1
ATOM 950 C C . MET A 1 126 ? 11.280 47.038 100.997 1.00 37.29 126 MET A C 1
ATOM 951 O O . MET A 1 126 ? 11.212 47.659 102.058 1.00 40.78 126 MET A O 1
ATOM 956 N N . GLU A 1 127 ? 12.217 46.128 100.750 1.00 38.03 127 GLU A N 1
ATOM 957 C CA . GLU A 1 127 ? 13.422 46.055 101.567 1.00 42.62 127 GLU A CA 1
ATOM 958 C C . GLU A 1 127 ? 14.283 47.255 101.216 1.00 38.12 127 GLU A C 1
ATOM 959 O O . GLU A 1 127 ? 14.249 47.743 100.085 1.00 36.33 127 GLU A O 1
ATOM 965 N N . THR A 1 128 ? 15.057 47.735 102.175 1.00 31.98 128 THR A N 1
ATOM 966 C CA . THR A 1 128 ? 15.898 48.888 101.915 1.00 31.10 128 THR A CA 1
ATOM 967 C C . THR A 1 128 ? 16.921 48.598 100.826 1.00 32.76 128 THR A C 1
ATOM 968 O O . THR A 1 128 ? 17.523 47.520 100.797 1.00 32.23 128 THR A O 1
ATOM 972 N N . LYS A 1 129 ? 17.115 49.558 99.923 1.00 31.10 129 LYS A N 1
ATOM 973 C CA . LYS A 1 129 ? 18.093 49.394 98.858 1.00 29.14 129 LYS A CA 1
ATOM 974 C C . LYS A 1 129 ? 19.119 50.549 98.849 1.00 32.08 129 LYS A C 1
ATOM 975 O O . LYS A 1 129 ? 18.757 51.713 99.074 1.00 28.78 129 LYS A O 1
ATOM 981 N N . VAL A 1 130 ? 20.394 50.220 98.620 1.00 30.46 130 VAL A N 1
ATOM 982 C CA . VAL A 1 130 ? 21.479 51.208 98.661 1.00 28.91 130 VAL A CA 1
ATOM 983 C C . VAL A 1 130 ? 22.200 51.368 97.322 1.00 33.32 130 VAL A C 1
ATOM 984 O O . VAL A 1 130 ? 22.344 50.402 96.569 1.00 34.10 130 VAL A O 1
ATOM 988 N N . PHE A 1 131 ? 22.667 52.588 97.042 1.00 31.52 131 PHE A N 1
ATOM 989 C CA . PHE A 1 131 ? 23.390 52.889 95.805 1.00 29.22 131 PHE A CA 1
ATOM 990 C C . PHE A 1 131 ? 24.592 53.798 96.069 1.00 30.85 131 PHE A C 1
ATOM 991 O O . PHE A 1 131 ? 24.466 54.818 96.752 1.00 30.91 131 PHE A O 1
ATOM 999 N N . LYS A 1 132 ? 25.750 53.445 95.513 1.00 29.48 132 LYS A N 1
ATOM 1000 C CA . LYS A 1 132 ? 26.985 54.179 95.794 1.00 28.64 132 LYS A CA 1
ATOM 1001 C C . LYS A 1 132 ? 27.521 54.942 94.583 1.00 28.71 132 LYS A C 1
ATOM 1002 O O . LYS A 1 132 ? 27.629 54.385 93.493 1.00 27.29 132 LYS A O 1
ATOM 1008 N N . GLY A 1 133 ? 27.853 56.218 94.779 1.00 28.78 133 GLY A N 1
ATOM 1009 C CA . GLY A 1 133 ? 28.524 57.005 93.755 1.00 24.45 133 GLY A CA 1
ATOM 1010 C C . GLY A 1 133 ? 29.854 57.552 94.266 1.00 29.76 133 GLY A C 1
ATOM 1011 O O . GLY A 1 133 ? 30.024 57.765 95.479 1.00 25.44 133 GLY A O 1
ATOM 1012 N N . THR A 1 134 ? 30.813 57.750 93.361 1.00 23.97 134 THR A N 1
ATOM 1013 C CA . THR A 1 134 ? 32.091 58.364 93.727 1.00 26.75 134 THR A CA 1
ATOM 1014 C C . THR A 1 134 ? 32.588 59.358 92.671 1.00 30.93 134 THR A C 1
ATOM 1015 O O . THR A 1 134 ? 32.217 59.282 91.495 1.00 30.62 134 THR A O 1
ATOM 1019 N N . VAL A 1 135 ? 33.437 60.287 93.095 1.00 30.69 135 VAL A N 1
ATOM 1020 C CA . VAL A 1 135 ? 34.150 61.128 92.147 1.00 28.20 135 VAL A CA 1
ATOM 1021 C C . VAL A 1 135 ? 35.562 61.384 92.665 1.00 28.11 135 VAL A C 1
ATOM 1022 O O . VAL A 1 135 ? 35.763 61.603 93.849 1.00 30.49 135 VAL A O 1
ATOM 1026 N N . SER A 1 136 ? 36.542 61.320 91.772 1.00 33.62 136 SER A N 1
ATOM 1027 C CA . SER A 1 136 ? 37.930 61.466 92.178 1.00 32.38 136 SER A CA 1
ATOM 1028 C C . SER A 1 136 ? 38.398 62.907 92.040 1.00 31.04 136 SER A C 1
ATOM 1029 O O . SER A 1 136 ? 37.854 63.674 91.236 1.00 26.78 136 SER A O 1
ATOM 1032 N N . GLY A 1 137 ? 39.417 63.257 92.824 1.00 29.58 137 GLY A N 1
ATOM 1033 C CA . GLY A 1 137 ? 40.025 64.571 92.775 1.00 27.84 137 GLY A CA 1
ATOM 1034 C C . GLY A 1 137 ? 41.263 64.626 93.656 1.00 30.01 137 GLY A C 1
ATOM 1035 O O . GLY A 1 137 ? 41.833 63.592 94.027 1.00 26.86 137 GLY A O 1
ATOM 1036 N N . GLU A 1 138 ? 41.673 65.844 93.993 1.00 27.55 138 GLU A N 1
ATOM 1037 C CA . GLU A 1 138 ? 42.862 66.072 94.787 1.00 31.02 138 GLU A CA 1
ATOM 1038 C C . GLU A 1 138 ? 42.477 67.117 95.782 1.00 30.56 138 GLU A C 1
ATOM 1039 O O . GLU A 1 138 ? 41.548 67.891 95.528 1.00 28.00 138 GLU A O 1
ATOM 1045 N N . ILE A 1 139 ? 43.176 67.149 96.913 1.00 30.26 139 ILE A N 1
ATOM 1046 C CA . ILE A 1 139 ? 42.911 68.180 97.897 1.00 27.00 139 ILE A CA 1
ATOM 1047 C C . ILE A 1 139 ? 43.778 69.365 97.509 1.00 28.61 139 ILE A C 1
ATOM 1048 O O . ILE A 1 139 ? 44.995 69.226 97.374 1.00 26.34 139 ILE A O 1
ATOM 1053 N N . ALA A 1 140 ? 43.162 70.529 97.310 1.00 25.29 140 ALA A N 1
ATOM 1054 C CA . ALA A 1 140 ? 43.925 71.715 96.910 1.00 26.42 140 ALA A CA 1
ATOM 1055 C C . ALA A 1 140 ? 44.741 72.257 98.077 1.00 28.05 140 ALA A C 1
ATOM 1056 O O . ALA A 1 140 ? 44.689 71.727 99.196 1.00 25.27 140 ALA A O 1
ATOM 1058 N N . ASP A 1 141 ? 45.478 73.329 97.818 1.00 29.78 141 ASP A N 1
ATOM 1059 C CA . ASP A 1 141 ? 46.301 73.932 98.862 1.00 33.32 141 ASP A CA 1
ATOM 1060 C C . ASP A 1 141 ? 45.544 75.032 99.611 1.00 31.60 141 ASP A C 1
ATOM 1061 O O . ASP A 1 141 ? 46.130 75.789 100.373 1.00 36.53 141 ASP A O 1
ATOM 1066 N N . GLY A 1 142 ? 44.236 75.119 99.403 1.00 30.90 142 GLY A N 1
ATOM 1067 C CA . GLY A 1 142 ? 43.468 76.180 100.035 1.00 26.99 142 GLY A CA 1
ATOM 1068 C C . GLY A 1 142 ? 42.039 76.179 99.547 1.00 27.25 142 GLY A C 1
ATOM 1069 O O . GLY A 1 142 ? 41.635 75.273 98.813 1.00 26.81 142 GLY A O 1
ATOM 1070 N N . LYS A 1 143 ? 41.259 77.176 99.950 1.00 28.34 143 LYS A N 1
ATOM 1071 C CA . LYS A 1 143 ? 39.844 77.191 99.591 1.00 24.37 143 LYS A CA 1
ATOM 1072 C C . LYS A 1 143 ? 39.633 78.021 98.334 1.00 25.15 143 LYS A C 1
ATOM 1073 O O . LYS A 1 143 ? 40.045 79.185 98.278 1.00 26.28 143 LYS A O 1
ATOM 1079 N N . TYR A 1 144 ? 39.017 77.424 97.315 1.00 22.31 144 TYR A N 1
ATOM 1080 C CA . TYR A 1 144 ? 38.752 78.147 96.066 1.00 25.59 144 TYR A CA 1
ATOM 1081 C C . TYR A 1 144 ? 37.276 78.064 95.705 1.00 23.45 144 TYR A C 1
ATOM 1082 O O . TYR A 1 144 ? 36.701 76.973 95.695 1.00 26.19 144 TYR A O 1
ATOM 1091 N N . GLY A 1 145 ? 36.663 79.198 95.380 1.00 26.33 145 GLY A N 1
ATOM 1092 C CA . GLY A 1 145 ? 35.232 79.224 95.092 1.00 20.95 145 GLY A CA 1
ATOM 1093 C C . GLY A 1 145 ? 34.434 79.298 96.374 1.00 27.34 145 GLY A C 1
ATOM 1094 O O . GLY A 1 145 ? 35.005 79.194 97.465 1.00 23.62 145 GLY A O 1
ATOM 1095 N N . GLU A 1 146 ? 33.120 79.476 96.268 1.00 23.53 146 GLU A N 1
ATOM 1096 C CA . GLU A 1 146 ? 32.296 79.566 97.473 1.00 29.78 146 GLU A CA 1
ATOM 1097 C C . GLU A 1 146 ? 30.904 78.952 97.303 1.00 31.42 146 GLU A C 1
ATOM 1098 O O . GLU A 1 146 ? 30.068 79.103 98.171 1.00 31.01 146 GLU A O 1
ATOM 1104 N N . ASN A 1 147 ? 30.656 78.266 96.189 1.00 23.80 147 ASN A N 1
ATOM 1105 C CA . ASN A 1 147 ? 29.412 77.513 96.028 1.00 28.21 147 ASN A CA 1
ATOM 1106 C C . ASN A 1 147 ? 29.485 76.182 96.765 1.00 26.78 147 ASN A C 1
ATOM 1107 O O . ASN A 1 147 ? 30.546 75.796 97.262 1.00 28.56 147 ASN A O 1
ATOM 1112 N N . GLY A 1 148 ? 28.365 75.472 96.822 1.00 26.38 148 GLY A N 1
ATOM 1113 C CA . GLY A 1 148 ? 28.339 74.144 97.412 1.00 23.91 148 GLY A CA 1
ATOM 1114 C C . GLY A 1 148 ? 28.441 74.228 98.918 1.00 24.20 148 GLY A C 1
ATOM 1115 O O . GLY A 1 148 ? 27.979 75.199 99.518 1.00 30.44 148 GLY A O 1
ATOM 1116 N N . PHE A 1 149 ? 29.051 73.214 99.529 1.00 22.67 149 PHE A N 1
ATOM 1117 C CA . PHE A 1 149 ? 29.126 73.118 100.980 1.00 25.02 149 PHE A CA 1
ATOM 1118 C C . PHE A 1 149 ? 30.186 72.092 101.376 1.00 25.07 149 PHE A C 1
ATOM 1119 O O . PHE A 1 149 ? 30.798 71.451 100.516 1.00 25.87 149 PHE A O 1
ATOM 1127 N N . GLY A 1 150 ? 30.394 71.924 102.678 1.00 25.63 150 GLY A N 1
ATOM 1128 C CA . GLY A 1 150 ? 31.312 70.911 103.153 1.00 24.27 150 GLY A CA 1
ATOM 1129 C C . GLY A 1 150 ? 32.716 71.106 102.611 1.00 22.01 150 GLY A C 1
ATOM 1130 O O . GLY A 1 150 ? 33.234 72.216 102.637 1.00 22.17 150 GLY A O 1
ATOM 1131 N N . TYR A 1 151 ? 33.332 70.041 102.104 1.00 24.47 151 TYR A N 1
ATOM 1132 C CA . TYR A 1 151 ? 34.710 70.142 101.648 1.00 25.25 151 TYR A CA 1
ATOM 1133 C C . TYR A 1 151 ? 34.793 70.635 100.214 1.00 26.36 151 TYR A C 1
ATOM 1134 O O . TYR A 1 151 ? 35.873 70.640 99.617 1.00 24.67 151 TYR A O 1
ATOM 1143 N N . ASP A 1 152 ? 33.665 71.064 99.659 1.00 29.64 152 ASP A N 1
ATOM 1144 C CA . ASP A 1 152 ? 33.675 71.567 98.285 1.00 24.04 152 ASP A CA 1
ATOM 1145 C C . ASP A 1 152 ? 34.833 72.534 97.931 1.00 23.60 152 ASP A C 1
ATOM 1146 O O . ASP A 1 152 ? 35.458 72.377 96.878 1.00 23.99 152 ASP A O 1
ATOM 1151 N N . PRO A 1 153 ? 35.141 73.516 98.812 1.00 25.68 153 PRO A N 1
ATOM 1152 C CA . PRO A 1 153 ? 36.152 74.499 98.387 1.00 22.50 153 PRO A CA 1
ATOM 1153 C C . PRO A 1 153 ? 37.589 73.972 98.274 1.00 26.00 153 PRO A C 1
ATOM 1154 O O . PRO A 1 153 ? 38.446 74.657 97.709 1.00 24.62 153 PRO A O 1
ATOM 1158 N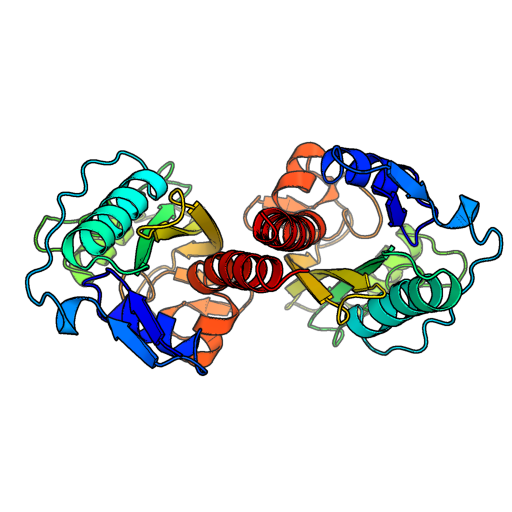 N . ILE A 1 154 ? 37.866 72.785 98.800 1.00 25.99 154 ILE A N 1
ATOM 1159 C CA . ILE A 1 154 ? 39.223 72.253 98.692 1.00 25.78 154 ILE A CA 1
ATOM 1160 C C . ILE A 1 154 ? 39.285 70.977 97.868 1.00 25.22 154 ILE A C 1
ATOM 1161 O O . ILE A 1 154 ? 40.332 70.344 97.772 1.00 26.15 154 ILE A O 1
ATOM 1166 N N . PHE A 1 155 ? 38.162 70.582 97.283 1.00 21.43 155 PHE A N 1
ATOM 1167 C CA . PHE A 1 155 ? 38.168 69.390 96.452 1.00 25.09 155 PHE A CA 1
ATOM 1168 C C . PHE A 1 155 ? 38.344 69.764 94.967 1.00 27.19 155 PHE A C 1
ATOM 1169 O O . PHE A 1 155 ? 37.382 70.118 94.273 1.00 23.73 155 PHE A O 1
ATOM 1177 N N . TYR A 1 156 ? 39.586 69.663 94.497 1.00 27.02 156 TYR A N 1
ATOM 1178 C CA . TYR A 1 156 ? 39.969 70.051 93.150 1.00 23.89 156 TYR A CA 1
ATOM 1179 C C . TYR A 1 156 ? 39.672 68.895 92.211 1.00 26.98 156 TYR A C 1
ATOM 1180 O O . TYR A 1 156 ? 40.029 67.742 92.488 1.00 25.96 156 TYR A O 1
ATOM 1189 N N . VAL A 1 157 ? 38.995 69.198 91.112 1.00 22.37 157 VAL A N 1
ATOM 1190 C CA . VAL A 1 157 ? 38.623 68.167 90.147 1.00 27.20 157 VAL A CA 1
ATOM 1191 C C . VAL A 1 157 ? 39.432 68.353 88.868 1.00 27.06 157 VAL A C 1
ATOM 1192 O O . VAL A 1 157 ? 39.098 69.231 88.066 1.00 29.26 157 VAL A O 1
ATOM 1196 N N . PRO A 1 158 ? 40.492 67.534 88.682 1.00 22.36 158 PRO A N 1
ATOM 1197 C CA . PRO A 1 158 ? 41.428 67.669 87.556 1.00 28.08 158 PRO A CA 1
ATOM 1198 C C . PRO A 1 158 ? 40.722 67.721 86.200 1.00 29.02 158 PRO A C 1
ATOM 1199 O O . PRO A 1 158 ? 41.047 68.609 85.414 1.00 30.36 158 PRO A O 1
ATOM 1203 N N . LYS A 1 159 ? 39.775 66.811 85.960 1.00 28.84 159 LYS A N 1
ATOM 1204 C CA . LYS A 1 159 ? 38.877 66.824 84.790 1.00 26.12 159 LYS A CA 1
ATOM 1205 C C . LYS A 1 159 ? 38.395 68.201 84.418 1.00 32.38 159 LYS A C 1
ATOM 1206 O O . LYS A 1 159 ? 38.109 68.469 83.262 1.00 36.50 159 LYS A O 1
ATOM 1212 N N . LEU A 1 160 ? 38.208 69.056 85.415 1.00 27.36 160 LEU A N 1
ATOM 1213 C CA . LEU A 1 160 ? 37.517 70.316 85.174 1.00 28.42 160 LEU A CA 1
ATOM 1214 C C . LEU A 1 160 ? 38.447 71.485 85.426 1.00 26.19 160 LEU A C 1
ATOM 1215 O O . LEU A 1 160 ? 38.093 72.628 85.176 1.00 24.41 160 LEU A O 1
ATOM 1220 N N . ASP A 1 161 ? 39.645 71.176 85.916 1.00 30.78 161 ASP A N 1
ATOM 1221 C CA . ASP A 1 161 ? 40.577 72.184 86.441 1.00 33.71 161 ASP A CA 1
ATOM 1222 C C . ASP A 1 161 ? 39.877 73.181 87.391 1.00 28.94 161 ASP A C 1
ATOM 1223 O O . ASP A 1 161 ? 40.112 74.386 87.320 1.00 29.21 161 ASP A O 1
ATOM 1228 N N . LYS A 1 162 ? 39.012 72.672 88.268 1.00 25.11 162 LYS A N 1
ATOM 1229 C CA . LYS A 1 162 ? 38.276 73.513 89.216 1.00 25.79 162 LYS A CA 1
ATOM 1230 C C . LYS A 1 162 ? 38.008 72.742 90.500 1.00 24.09 162 LYS A C 1
ATOM 1231 O O . LYS A 1 162 ? 38.014 71.510 90.496 1.00 24.73 162 LYS A O 1
ATOM 1237 N N . THR A 1 163 ? 37.794 73.454 91.604 1.00 22.93 163 THR A N 1
ATOM 1238 C CA . THR A 1 163 ? 37.301 72.783 92.803 1.00 25.01 163 THR A CA 1
ATOM 1239 C C . THR A 1 163 ? 35.788 72.652 92.707 1.00 25.29 163 THR A C 1
ATOM 1240 O O . THR A 1 163 ? 35.146 73.403 91.981 1.00 21.20 163 THR A O 1
ATOM 1244 N N . MET A 1 164 ? 35.231 71.714 93.466 1.00 26.81 164 MET A N 1
ATOM 1245 C CA . MET A 1 164 ? 33.802 71.500 93.516 1.00 24.84 164 MET A CA 1
ATOM 1246 C C . MET A 1 164 ? 33.090 72.830 93.815 1.00 26.64 164 MET A C 1
ATOM 1247 O O . MET A 1 164 ? 32.088 73.135 93.180 1.00 23.67 164 MET A O 1
ATOM 1252 N N . ALA A 1 165 ? 33.625 73.653 94.719 1.00 24.34 165 ALA A N 1
ATOM 1253 C CA . ALA A 1 165 ? 32.963 74.939 95.042 1.00 25.81 165 ALA A CA 1
ATOM 1254 C C . ALA A 1 165 ? 33.047 75.990 93.927 1.00 27.49 165 ALA A C 1
ATOM 1255 O O . ALA A 1 165 ? 32.350 77.011 93.948 1.00 27.16 165 ALA A O 1
ATOM 1257 N N . GLN A 1 166 ? 33.902 75.762 92.952 1.00 23.59 166 GLN A N 1
ATOM 1258 C CA . GLN A 1 166 ? 33.990 76.711 91.862 1.00 24.30 166 GLN A CA 1
ATOM 1259 C C . GLN A 1 166 ? 32.902 76.461 90.810 1.00 29.20 166 GLN A C 1
ATOM 1260 O O . GLN A 1 166 ? 32.581 77.346 90.014 1.00 27.49 166 GLN A O 1
ATOM 1266 N N . LEU A 1 167 ? 32.346 75.253 90.801 1.00 26.82 167 LEU A N 1
ATOM 1267 C CA . LEU A 1 167 ? 31.377 74.865 89.781 1.00 25.26 167 LEU A CA 1
ATOM 1268 C C . LEU A 1 167 ? 30.020 75.484 90.095 1.00 28.49 167 LEU A C 1
ATOM 1269 O O . LEU A 1 167 ? 29.655 75.634 91.262 1.00 27.39 167 LEU A O 1
ATOM 1274 N N . SER A 1 168 ? 29.270 75.835 89.057 1.00 25.88 168 SER A N 1
ATOM 1275 C CA . SER A 1 168 ? 27.884 76.265 89.232 1.00 26.19 168 SER A CA 1
ATOM 1276 C C . SER A 1 168 ? 27.103 75.096 89.796 1.00 25.06 168 SER A C 1
ATOM 1277 O O . SER A 1 168 ? 27.542 73.951 89.683 1.00 23.35 168 SER A O 1
ATOM 1280 N N . LYS A 1 169 ? 25.938 75.362 90.384 1.00 33.76 169 LYS A N 1
ATOM 1281 C CA . LYS A 1 169 ? 25.145 74.271 90.925 1.00 31.20 169 LYS A CA 1
ATOM 1282 C C . LYS A 1 169 ? 24.823 73.275 89.823 1.00 27.80 169 LYS A C 1
ATOM 1283 O O . LYS A 1 169 ? 24.870 72.071 90.051 1.00 28.84 169 LYS A O 1
ATOM 1289 N N . GLU A 1 170 ? 24.581 73.774 88.612 1.00 32.11 170 GLU A N 1
ATOM 1290 C CA . GLU A 1 170 ? 24.252 72.905 87.474 1.00 31.15 170 GLU A CA 1
ATOM 1291 C C . GLU A 1 170 ? 25.409 71.993 87.090 1.00 27.14 170 GLU A C 1
ATOM 1292 O O . GLU A 1 170 ? 25.214 70.798 86.878 1.00 31.33 170 GLU A O 1
ATOM 1298 N N . GLN A 1 171 ? 26.606 72.553 86.978 1.00 22.68 171 GLN A N 1
ATOM 1299 C CA . GLN A 1 171 ? 27.774 71.750 86.630 1.00 24.45 171 GLN A CA 1
ATOM 1300 C C . GLN A 1 171 ? 28.128 70.692 87.696 1.00 30.54 171 GLN A C 1
ATOM 1301 O O . GLN A 1 171 ? 28.465 69.559 87.352 1.00 27.57 171 GLN A O 1
ATOM 1307 N N . LYS A 1 172 ? 28.066 71.066 88.978 1.00 24.95 172 LYS A N 1
ATOM 1308 C CA . LYS A 1 172 ? 28.332 70.120 90.070 1.00 26.16 172 LYS A CA 1
ATOM 1309 C C . LYS A 1 172 ? 27.391 68.928 89.910 1.00 26.13 172 LYS A C 1
ATOM 1310 O O . LYS A 1 172 ? 27.817 67.773 89.974 1.00 25.06 172 LYS A O 1
ATOM 1316 N N . GLY A 1 173 ? 26.122 69.218 89.639 1.00 25.04 173 GLY A N 1
ATOM 1317 C CA . GLY A 1 173 ? 25.123 68.184 89.464 1.00 25.21 173 GLY A CA 1
ATOM 1318 C C . GLY A 1 173 ? 25.341 67.239 88.294 1.00 30.56 173 GLY A C 1
ATOM 1319 O O . GLY A 1 173 ? 24.671 66.218 88.196 1.00 33.72 173 GLY A O 1
ATOM 1320 N N . GLN A 1 174 ? 26.260 67.571 87.400 1.00 26.23 174 GLN A N 1
ATOM 1321 C CA . GLN A 1 174 ? 26.553 66.704 86.269 1.00 29.91 174 GLN A CA 1
ATOM 1322 C C . GLN A 1 174 ? 27.611 65.672 86.645 1.00 35.84 174 GLN A C 1
ATOM 1323 O O . GLN A 1 174 ? 27.713 64.621 86.009 1.00 38.89 174 GLN A O 1
ATOM 1329 N N . ILE A 1 175 ? 28.427 65.980 87.654 1.00 29.52 175 ILE A N 1
ATOM 1330 C CA . ILE A 1 175 ? 29.612 65.162 87.910 1.00 27.92 175 ILE A CA 1
ATOM 1331 C C . ILE A 1 175 ? 29.859 64.712 89.346 1.00 30.50 175 ILE A C 1
ATOM 1332 O O . ILE A 1 175 ? 30.801 63.972 89.592 1.00 32.13 175 ILE A O 1
ATOM 1337 N N . SER A 1 176 ? 29.032 65.138 90.290 1.00 23.61 176 SER A N 1
ATOM 1338 C CA . SER A 1 176 ? 29.325 64.834 91.682 1.00 25.26 176 SER A CA 1
ATOM 1339 C C . SER A 1 176 ? 29.111 63.356 91.980 1.00 25.60 176 SER A C 1
ATOM 1340 O O . SER A 1 176 ? 28.434 62.647 91.234 1.00 25.63 176 SER A O 1
ATOM 1343 N N . HIS A 1 177 ? 29.705 62.910 93.080 1.00 23.60 177 HIS A N 1
ATOM 1344 C CA . HIS A 1 177 ? 29.493 61.582 93.640 1.00 26.55 177 HIS A CA 1
ATOM 1345 C C . HIS A 1 177 ? 28.007 61.307 93.915 1.00 25.99 177 HIS A C 1
ATOM 1346 O O . HIS A 1 177 ? 27.530 60.175 93.774 1.00 25.32 177 HIS A O 1
ATOM 1353 N N . ARG A 1 178 ? 27.288 62.351 94.302 1.00 22.31 178 ARG A N 1
ATOM 1354 C CA . ARG A 1 178 ? 25.866 62.243 94.579 1.00 23.92 178 ARG A CA 1
ATOM 1355 C C . ARG A 1 178 ? 25.090 62.100 93.263 1.00 25.46 178 ARG A C 1
ATOM 1356 O O . ARG A 1 178 ? 24.132 61.352 93.196 1.00 26.29 178 ARG A O 1
ATOM 1364 N N . ARG A 1 179 ? 25.507 62.808 92.218 1.00 24.89 179 ARG A N 1
ATOM 1365 C CA . ARG A 1 179 ? 24.901 62.604 90.906 1.00 24.33 179 ARG A CA 1
ATOM 1366 C C . ARG A 1 179 ? 25.082 61.159 90.473 1.00 25.65 179 ARG A C 1
ATOM 1367 O O . ARG A 1 179 ? 24.155 60.547 89.946 1.00 27.15 179 ARG A O 1
ATOM 1375 N N . ASN A 1 180 ? 26.265 60.604 90.711 1.00 23.78 180 ASN A N 1
ATOM 1376 C CA . ASN A 1 180 ? 26.542 59.238 90.267 1.00 26.73 180 ASN A CA 1
ATOM 1377 C C . ASN A 1 180 ? 25.718 58.201 91.015 1.00 28.19 180 ASN A C 1
ATOM 1378 O O . ASN A 1 180 ? 25.263 57.236 90.418 1.00 29.50 180 ASN A O 1
ATOM 1383 N N . ALA A 1 181 ? 25.538 58.398 92.319 1.00 25.58 181 ALA A N 1
ATOM 1384 C CA . ALA A 1 181 ? 24.707 57.506 93.111 1.00 23.95 181 ALA A CA 1
ATOM 1385 C C . ALA A 1 181 ? 23.262 57.569 92.660 1.00 23.88 181 ALA A C 1
ATOM 1386 O O . ALA A 1 181 ? 22.582 56.550 92.595 1.00 25.27 181 ALA A O 1
ATOM 1388 N N . ILE A 1 182 ? 22.780 58.777 92.393 1.00 21.04 182 ILE A N 1
ATOM 1389 C CA . ILE A 1 182 ? 21.389 58.959 92.020 1.00 25.60 182 ILE A CA 1
ATOM 1390 C C . ILE A 1 182 ? 21.113 58.347 90.641 1.00 29.14 182 ILE A C 1
ATOM 1391 O O . ILE A 1 182 ? 20.004 57.878 90.400 1.00 30.88 182 ILE A O 1
ATOM 1396 N N . ASN A 1 183 ? 22.119 58.325 89.760 1.00 23.68 183 ASN A N 1
ATOM 1397 C CA . ASN A 1 183 ? 21.962 57.713 88.425 1.00 29.46 183 ASN A CA 1
ATOM 1398 C C . ASN A 1 183 ? 21.640 56.233 88.544 1.00 29.70 183 ASN A C 1
ATOM 1399 O O . ASN A 1 183 ? 20.796 55.712 87.809 1.00 30.04 183 ASN A O 1
ATOM 1404 N N . LEU A 1 184 ? 22.305 55.569 89.485 1.00 24.59 184 LEU A N 1
ATOM 1405 C CA . LEU A 1 184 ? 22.007 54.176 89.792 1.00 28.73 184 LEU A CA 1
ATOM 1406 C C . LEU A 1 184 ? 20.602 54.059 90.382 1.00 31.42 184 LEU A C 1
ATOM 1407 O O . LEU A 1 184 ? 19.874 53.105 90.080 1.00 30.65 184 LEU A O 1
ATOM 1412 N N . LEU A 1 185 ? 20.204 55.034 91.200 1.00 27.35 185 LEU A N 1
ATOM 1413 C CA . LEU A 1 185 ? 18.850 55.027 91.772 1.00 28.72 185 LEU A CA 1
ATOM 1414 C C . LEU A 1 185 ? 17.805 55.185 90.679 1.00 32.11 185 LEU A C 1
ATOM 1415 O O . LEU A 1 185 ? 16.852 54.410 90.613 1.00 31.57 185 LEU A O 1
ATOM 1420 N N . GLN A 1 186 ? 17.978 56.202 89.838 1.00 27.28 186 GLN A N 1
ATOM 1421 C CA . GLN A 1 186 ? 17.014 56.484 88.781 1.00 33.03 186 GLN A CA 1
ATOM 1422 C C . GLN A 1 186 ? 16.900 55.332 87.805 1.00 33.89 186 GLN A C 1
ATOM 1423 O O . GLN A 1 186 ? 15.806 55.056 87.303 1.00 37.62 186 GLN A O 1
ATOM 1429 N N . ALA A 1 187 ? 18.018 54.650 87.557 1.00 31.10 187 ALA A N 1
ATOM 1430 C CA . ALA A 1 187 ? 17.997 53.462 86.702 1.00 33.07 187 ALA A CA 1
ATOM 1431 C C . ALA A 1 187 ? 17.183 52.365 87.371 1.00 34.92 187 ALA A C 1
ATOM 1432 O O . ALA A 1 187 ? 16.438 51.649 86.711 1.00 32.40 187 ALA A O 1
ATOM 1434 N N . PHE A 1 188 ? 17.343 52.237 88.684 1.00 33.08 188 PHE A N 1
ATOM 1435 C CA . PHE A 1 188 ? 16.571 51.286 89.466 1.00 35.26 188 PHE A CA 1
ATOM 1436 C C . PHE A 1 188 ? 15.066 51.576 89.346 1.00 35.63 188 PHE A C 1
ATOM 1437 O O . PHE A 1 188 ? 14.265 50.673 89.110 1.00 34.79 188 PHE A O 1
ATOM 1445 N N . LEU A 1 189 ? 14.698 52.841 89.515 1.00 32.63 189 LEU A N 1
ATOM 1446 C CA . LEU A 1 189 ? 13.311 53.278 89.386 1.00 37.79 189 LEU A CA 1
ATOM 1447 C C . LEU A 1 189 ? 12.752 53.015 87.981 1.00 44.68 189 LEU A C 1
ATOM 1448 O O . LEU A 1 189 ? 11.588 52.634 87.822 1.00 44.04 189 LEU A O 1
ATOM 1453 N N . GLU A 1 190 ? 13.582 53.230 86.965 1.00 37.98 190 GLU A N 1
ATOM 1454 C CA . GLU A 1 190 ? 13.171 52.993 85.590 1.00 42.83 190 GLU A CA 1
ATOM 1455 C C . GLU A 1 190 ? 12.964 51.496 85.362 1.00 44.21 190 GLU A C 1
ATOM 1456 O O . GLU A 1 190 ? 12.058 51.097 84.631 1.00 49.11 190 GLU A O 1
ATOM 1462 N N . GLY A 1 191 ? 13.798 50.679 85.998 1.00 40.03 191 GLY A N 1
ATOM 1463 C CA . GLY A 1 191 ? 13.634 49.236 85.973 1.00 45.47 191 GLY A CA 1
ATOM 1464 C C . GLY A 1 191 ? 12.310 48.756 86.559 1.00 54.00 191 GLY A C 1
ATOM 1465 O O . GLY A 1 191 ? 11.752 47.764 86.075 1.00 53.82 191 GLY A O 1
ATOM 1466 N N . GLU A 1 192 ? 11.798 49.443 87.586 1.00 48.55 192 GLU A N 1
ATOM 1467 C CA . GLU A 1 192 ? 10.547 49.002 88.210 1.00 51.89 192 GLU A CA 1
ATOM 1468 C C . GLU A 1 192 ? 9.303 49.521 87.495 1.00 53.11 192 GLU A C 1
ATOM 1469 O O . GLU A 1 192 ? 8.177 49.233 87.888 1.00 58.73 192 GLU A O 1
ATOM 1475 N N . LYS A 1 193 ? 9.508 50.269 86.424 1.00 50.97 193 LYS A N 1
ATOM 1476 C CA . LYS A 1 193 ? 8.401 50.593 8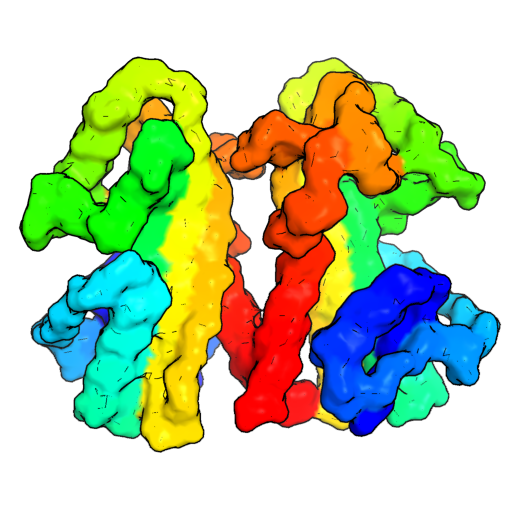5.550 1.00 58.44 193 LYS A CA 1
ATOM 1477 C C . LYS A 1 193 ? 8.262 49.501 84.487 1.00 62.94 193 LYS A C 1
ATOM 1478 O O . LYS A 1 193 ? 8.126 49.791 83.304 1.00 61.92 193 LYS A O 1
ATOM 1484 N N . ASN A 1 194 ? 8.310 48.246 84.938 1.00 66.85 194 ASN A N 1
ATOM 1485 C CA . ASN A 1 194 ? 8.092 47.074 84.092 1.00 65.60 194 ASN A CA 1
ATOM 1486 C C . ASN A 1 194 ? 9.009 47.008 82.885 1.00 65.23 194 ASN A C 1
ATOM 1487 O O . ASN A 1 194 ? 8.535 46.818 81.765 1.00 73.59 194 ASN A O 1
ATOM 1492 N N . VAL A 1 195 ? 10.312 47.169 83.122 1.00 65.20 195 VAL A N 1
ATOM 1493 C CA . VAL A 1 195 ? 11.342 47.113 82.074 1.00 60.35 195 VAL A CA 1
ATOM 1494 C C . VAL A 1 195 ? 11.155 48.177 80.993 1.00 58.29 195 VAL A C 1
ATOM 1495 O O . VAL A 1 195 ? 10.128 48.849 80.903 1.00 63.16 195 VAL A O 1
ATOM 1500 N N . LYS B 1 2 ? 13.123 34.872 79.707 1.00 59.18 2 LYS B N 1
ATOM 1501 C CA . LYS B 1 2 ? 14.121 33.817 79.786 1.00 60.61 2 LYS B CA 1
ATOM 1502 C C . LYS B 1 2 ? 15.289 34.060 78.829 1.00 60.83 2 LYS B C 1
ATOM 1503 O O . LYS B 1 2 ? 16.426 33.715 79.145 1.00 61.37 2 LYS B O 1
ATOM 1509 N N . GLU B 1 3 ? 15.023 34.647 77.663 1.00 58.26 3 GLU B N 1
ATOM 1510 C CA . GLU B 1 3 ? 16.104 34.878 76.695 1.00 54.45 3 GLU B CA 1
ATOM 1511 C C . GLU B 1 3 ? 16.489 36.358 76.491 1.00 45.77 3 GLU B C 1
ATOM 1512 O O . GLU B 1 3 ? 15.647 37.263 76.549 1.00 44.31 3 GLU B O 1
ATOM 1518 N N . ILE B 1 4 ? 17.778 36.586 76.262 1.00 40.11 4 ILE B N 1
ATOM 1519 C CA . ILE B 1 4 ? 18.311 37.926 76.042 1.00 42.51 4 ILE B CA 1
ATOM 1520 C C . ILE B 1 4 ? 19.484 37.860 75.042 1.00 43.85 4 ILE B C 1
ATOM 1521 O O . ILE B 1 4 ? 20.430 37.086 75.231 1.00 43.37 4 ILE B O 1
ATOM 1526 N N . VAL B 1 5 ? 19.422 38.643 73.967 1.00 37.12 5 VAL B N 1
ATOM 1527 C CA . VAL B 1 5 ? 20.471 38.550 72.950 1.00 35.80 5 VAL B CA 1
ATOM 1528 C C . VAL B 1 5 ? 21.458 39.718 72.984 1.00 34.50 5 VAL B C 1
ATOM 1529 O O . VAL B 1 5 ? 21.099 40.846 73.319 1.00 32.40 5 VAL B O 1
ATOM 1533 N N . ILE B 1 6 ? 22.709 39.421 72.650 1.00 35.06 6 ILE B N 1
ATOM 1534 C CA . ILE B 1 6 ? 23.768 40.408 72.664 1.00 33.79 6 ILE B CA 1
ATOM 1535 C C . ILE B 1 6 ? 24.114 40.741 71.234 1.00 31.84 6 ILE B C 1
ATOM 1536 O O . ILE B 1 6 ? 24.543 39.866 70.481 1.00 33.50 6 ILE B O 1
ATOM 1541 N N . ALA B 1 7 ? 23.957 42.007 70.857 1.00 34.10 7 ALA B N 1
ATOM 1542 C CA . ALA B 1 7 ? 24.323 42.440 69.507 1.00 36.65 7 ALA B CA 1
ATOM 1543 C C . ALA B 1 7 ? 25.835 42.612 69.400 1.00 35.97 7 ALA B C 1
ATOM 1544 O O . ALA B 1 7 ? 26.343 43.707 69.118 1.00 38.64 7 ALA B O 1
ATOM 1546 N N . SER B 1 8 ? 26.547 41.510 69.611 1.00 37.38 8 SER B N 1
ATOM 1547 C 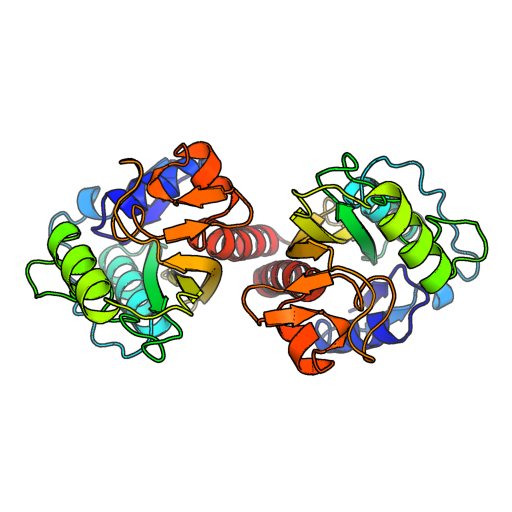CA . SER B 1 8 ? 28.000 41.506 69.536 1.00 44.30 8 SER B CA 1
ATOM 1548 C C . SER B 1 8 ? 28.536 40.155 69.075 1.00 44.24 8 SER B C 1
ATOM 1549 O O . SER B 1 8 ? 27.899 39.123 69.297 1.00 42.11 8 SER B O 1
ATOM 1552 N N . ASN B 1 9 ? 29.717 40.170 68.456 1.00 50.92 9 ASN B N 1
ATOM 1553 C CA . ASN B 1 9 ? 30.416 38.938 68.086 1.00 53.60 9 ASN B CA 1
ATOM 1554 C C . ASN B 1 9 ? 31.547 38.586 69.066 1.00 54.69 9 ASN B C 1
ATOM 1555 O O . ASN B 1 9 ? 32.342 37.681 68.810 1.00 55.09 9 ASN B O 1
ATOM 1560 N N . ASN B 1 10 ? 31.603 39.296 70.192 1.00 55.47 10 ASN B N 1
ATOM 1561 C CA . ASN B 1 10 ? 32.682 39.141 71.174 1.00 51.16 10 ASN B CA 1
ATOM 1562 C C . ASN B 1 10 ? 32.315 38.162 72.290 1.00 55.85 10 ASN B C 1
ATOM 1563 O O . ASN B 1 10 ? 31.536 38.508 73.185 1.00 59.51 10 ASN B O 1
ATOM 1568 N N . GLN B 1 11 ? 32.883 36.955 72.259 1.00 55.24 11 GLN B N 1
ATOM 1569 C CA . GLN B 1 11 ? 32.542 35.940 73.264 1.00 56.12 11 GLN B CA 1
ATOM 1570 C C . GLN B 1 11 ? 32.881 36.375 74.681 1.00 58.30 11 GLN B C 1
ATOM 1571 O O . GLN B 1 11 ? 32.278 35.899 75.644 1.00 57.11 11 GLN B O 1
ATOM 1577 N N . GLY B 1 12 ? 33.842 37.288 74.800 1.00 58.35 12 GLY B N 1
ATOM 1578 C CA . GLY B 1 12 ? 34.150 37.887 76.082 1.00 55.02 12 GLY B CA 1
ATOM 1579 C C . GLY B 1 12 ? 32.929 38.583 76.649 1.00 56.48 12 GLY B C 1
ATOM 1580 O O . GLY B 1 12 ? 32.488 38.245 77.750 1.00 54.43 12 GLY B O 1
ATOM 1581 N N . LYS B 1 13 ? 32.383 39.535 75.887 1.00 55.89 13 LYS B N 1
ATOM 1582 C CA . LYS B 1 13 ? 31.216 40.308 76.301 1.00 49.83 13 LYS B CA 1
ATOM 1583 C C . LYS B 1 13 ? 30.040 39.417 76.616 1.00 51.11 13 LYS B C 1
ATOM 1584 O O . LYS B 1 13 ? 29.355 39.616 77.620 1.00 55.78 13 LYS B O 1
ATOM 1590 N N . ILE B 1 14 ? 29.800 38.441 75.749 1.00 52.15 14 ILE B N 1
ATOM 1591 C CA . ILE B 1 14 ? 28.644 37.569 75.905 1.00 51.62 14 ILE B CA 1
ATOM 1592 C C . ILE B 1 14 ? 28.734 36.789 77.212 1.00 55.87 14 ILE B C 1
ATOM 1593 O O . ILE B 1 14 ? 27.769 36.733 77.976 1.00 55.66 14 ILE B O 1
ATOM 1598 N N . ASN B 1 15 ? 29.895 36.197 77.478 1.00 60.21 15 ASN B N 1
ATOM 1599 C CA . ASN B 1 15 ? 30.079 35.458 78.722 1.00 59.12 15 ASN B CA 1
ATOM 1600 C C . ASN B 1 15 ? 29.950 36.362 79.941 1.00 58.63 15 ASN B C 1
ATOM 1601 O O . ASN B 1 15 ? 29.353 35.968 80.950 1.00 63.53 15 ASN B O 1
ATOM 1606 N N . ASP B 1 16 ? 30.473 37.582 79.833 1.00 55.62 16 ASP B N 1
ATOM 1607 C CA . ASP B 1 16 ? 30.275 38.587 80.875 1.00 54.85 16 ASP B CA 1
ATOM 1608 C C . ASP B 1 16 ? 28.785 38.722 81.181 1.00 60.75 16 ASP B C 1
ATOM 1609 O O . ASP B 1 16 ? 28.378 38.762 82.344 1.00 60.99 16 ASP B O 1
ATOM 1614 N N . PHE B 1 17 ? 27.970 38.765 80.125 1.00 56.97 17 PHE B N 1
ATOM 1615 C CA . PHE B 1 17 ? 26.528 38.960 80.271 1.00 55.21 17 PHE B CA 1
ATOM 1616 C C . PHE B 1 17 ? 25.786 37.763 80.868 1.00 58.07 17 PHE B C 1
ATOM 1617 O O . PHE B 1 17 ? 24.664 37.916 81.367 1.00 55.09 17 PHE B O 1
ATOM 1625 N N . LYS B 1 18 ? 26.406 36.583 80.810 1.00 60.46 18 LYS B N 1
ATOM 1626 C CA . LYS B 1 18 ? 25.797 35.372 81.363 1.00 63.62 18 LYS B CA 1
ATOM 1627 C C . LYS B 1 18 ? 25.751 35.429 82.881 1.00 63.41 18 LYS B C 1
ATOM 1628 O O . LYS B 1 18 ? 24.922 34.773 83.515 1.00 63.33 18 LYS B O 1
ATOM 1634 N N . VAL B 1 19 ? 26.639 36.231 83.458 1.00 61.64 19 VAL B N 1
ATOM 1635 C CA . VAL B 1 19 ? 26.669 36.384 84.901 1.00 65.21 19 VAL B CA 1
ATOM 1636 C C . VAL B 1 19 ? 25.652 37.421 85.357 1.00 65.99 19 VAL B C 1
ATOM 1637 O O . VAL B 1 19 ? 25.075 37.299 86.438 1.00 65.07 19 VAL B O 1
ATOM 1641 N N . ILE B 1 20 ? 25.405 38.429 84.528 1.00 63.41 20 ILE B N 1
ATOM 1642 C CA . ILE B 1 20 ? 24.462 39.469 84.920 1.00 60.80 20 ILE B CA 1
ATOM 1643 C C . ILE B 1 20 ? 23.049 39.083 84.479 1.00 64.17 20 ILE B C 1
ATOM 1644 O O . ILE B 1 20 ? 22.046 39.615 84.978 1.00 66.06 20 ILE B O 1
ATOM 1649 N N . PHE B 1 21 ? 22.974 38.118 83.570 1.00 60.89 21 PHE B N 1
ATOM 1650 C CA . PHE B 1 21 ? 21.703 37.469 83.285 1.00 61.59 21 PHE B CA 1
ATOM 1651 C C . PHE B 1 21 ? 21.805 35.974 83.554 1.00 64.44 21 PHE B C 1
ATOM 1652 O O . PHE B 1 21 ? 21.748 35.171 82.622 1.00 65.03 21 PHE B O 1
ATOM 1660 N N . PRO B 1 22 ? 21.953 35.591 84.837 1.00 69.03 22 PRO B N 1
ATOM 1661 C CA . PRO B 1 22 ? 22.047 34.162 85.134 1.00 62.13 22 PRO B CA 1
ATOM 1662 C C . PRO B 1 22 ? 20.647 33.575 85.230 1.00 61.43 22 PRO B C 1
ATOM 1663 O O . PRO B 1 22 ? 20.479 32.359 85.160 1.00 64.20 22 PRO B O 1
ATOM 1667 N N . ASP B 1 23 ? 19.658 34.451 85.382 1.00 63.28 23 ASP B N 1
ATOM 1668 C CA . ASP B 1 23 ? 18.252 34.077 85.322 1.00 67.07 23 ASP B CA 1
ATOM 1669 C C . ASP B 1 23 ? 17.829 33.862 83.861 1.00 71.63 23 ASP B C 1
ATOM 1670 O O . ASP B 1 23 ? 16.769 33.287 83.575 1.00 70.56 23 ASP B O 1
ATOM 1675 N N . TYR B 1 24 ? 18.668 34.318 82.936 1.00 66.88 24 TYR B N 1
ATOM 1676 C CA . TYR B 1 24 ? 18.305 34.308 81.526 1.00 62.25 24 TYR B CA 1
ATOM 1677 C C . TYR B 1 24 ? 19.134 33.341 80.691 1.00 60.55 24 TYR B C 1
ATOM 1678 O O . TYR B 1 24 ? 20.216 32.904 81.099 1.00 60.13 24 TYR B O 1
ATOM 1687 N N . HIS B 1 25 ? 18.613 33.024 79.508 1.00 58.33 25 HIS B N 1
ATOM 1688 C CA . HIS B 1 25 ? 19.396 32.378 78.460 1.00 56.53 25 HIS B CA 1
ATOM 1689 C C . HIS B 1 25 ? 20.038 33.478 77.613 1.00 52.80 25 HIS B C 1
ATOM 1690 O O . HIS B 1 25 ? 19.334 34.213 76.916 1.00 51.36 25 HIS B O 1
ATOM 1697 N N . VAL B 1 26 ? 21.363 33.598 77.686 1.00 48.16 26 VAL B N 1
ATOM 1698 C CA . VAL B 1 26 ? 22.088 34.658 76.992 1.00 45.86 26 VAL B CA 1
ATOM 1699 C C . VAL B 1 26 ? 22.623 34.151 75.645 1.00 49.70 26 VAL B C 1
ATOM 1700 O O . VAL B 1 26 ? 23.431 33.219 75.591 1.00 48.42 26 VAL B O 1
ATOM 1704 N N . ILE B 1 27 ? 22.177 34.787 74.565 1.00 46.23 27 ILE B N 1
ATOM 1705 C CA . ILE B 1 27 ? 22.385 34.285 73.211 1.00 43.00 27 ILE B CA 1
ATOM 1706 C C . ILE B 1 27 ? 23.154 35.310 72.393 1.00 38.73 27 ILE B C 1
ATOM 1707 O O . ILE B 1 27 ? 22.759 36.474 72.343 1.00 41.43 27 ILE B O 1
ATOM 1712 N N . GLY B 1 28 ? 24.238 34.900 71.742 1.00 35.85 28 GLY B N 1
ATOM 1713 C CA . GLY B 1 28 ? 24.953 35.808 70.856 1.00 34.88 28 GLY B CA 1
ATOM 1714 C C . GLY B 1 28 ? 24.151 36.042 69.590 1.00 35.41 28 GLY B C 1
ATOM 1715 O O . GLY B 1 28 ? 23.533 35.106 69.091 1.00 34.01 28 GLY B O 1
ATOM 1716 N N . ILE B 1 29 ? 24.167 37.272 69.072 1.00 34.13 29 ILE B N 1
ATOM 1717 C CA . ILE B 1 29 ? 23.349 37.637 67.915 1.00 33.62 29 ILE B CA 1
ATOM 1718 C C . ILE B 1 29 ? 23.573 36.732 66.711 1.00 34.16 29 ILE B C 1
ATOM 1719 O O . ILE B 1 29 ? 22.630 36.450 65.977 1.00 37.79 29 ILE B O 1
ATOM 1724 N N . SER B 1 30 ? 24.804 36.258 66.528 1.00 34.66 30 SER B N 1
ATOM 1725 C CA . SER B 1 30 ? 25.163 35.438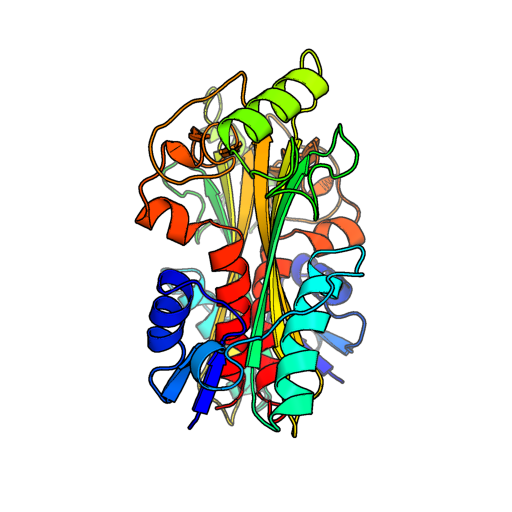 65.368 1.00 36.63 30 SER B CA 1
ATOM 1726 C C . SER B 1 30 ? 24.393 34.127 65.344 1.00 38.01 30 SER B C 1
ATOM 1727 O O . SER B 1 30 ? 24.308 33.470 64.306 1.00 41.64 30 SER B O 1
ATOM 1730 N N . GLU B 1 31 ? 23.830 33.749 66.487 1.00 35.20 31 GLU B N 1
ATOM 1731 C CA . GLU B 1 31 ? 22.997 32.558 66.565 1.00 35.86 31 GLU B CA 1
ATOM 1732 C C . GLU B 1 31 ? 21.636 32.773 65.888 1.00 35.99 31 GLU B C 1
ATOM 1733 O O . GLU B 1 31 ? 21.001 31.816 65.449 1.00 32.51 31 GLU B O 1
ATOM 1739 N N . LEU B 1 32 ? 21.194 34.026 65.814 1.00 33.25 32 LEU B N 1
ATOM 1740 C CA . LEU B 1 32 ? 19.877 34.355 65.264 1.00 30.72 32 LEU B CA 1
ATOM 1741 C C . LEU B 1 32 ? 19.966 35.077 63.908 1.00 32.00 32 LEU B C 1
ATOM 1742 O O . LEU B 1 32 ? 19.175 34.823 63.003 1.00 27.57 32 LEU B O 1
ATOM 1747 N N . ILE B 1 33 ? 20.931 35.978 63.774 1.00 31.48 33 ILE B N 1
ATOM 1748 C CA . ILE B 1 33 ? 21.170 36.668 62.512 1.00 29.44 33 ILE B CA 1
ATOM 1749 C C . ILE B 1 33 ? 22.659 36.584 62.187 1.00 33.13 33 ILE B C 1
ATOM 1750 O O . ILE B 1 33 ? 23.428 37.508 62.507 1.00 33.38 33 ILE B O 1
ATOM 1755 N N . PRO B 1 34 ? 23.072 35.464 61.560 1.00 33.08 34 PRO B N 1
ATOM 1756 C CA . PRO B 1 34 ? 24.479 35.197 61.248 1.00 31.57 34 PRO B CA 1
ATOM 1757 C C . PRO B 1 34 ? 25.094 36.310 60.415 1.00 31.83 34 PRO B C 1
ATOM 1758 O O . PRO B 1 34 ? 26.306 36.530 60.487 1.00 31.62 34 PRO B O 1
ATOM 1762 N N . ASP B 1 35 ? 24.272 37.002 59.635 1.00 27.60 35 ASP B N 1
ATOM 1763 C CA . ASP B 1 35 ? 24.787 38.036 58.743 1.00 29.79 35 ASP B CA 1
ATOM 1764 C C . ASP B 1 35 ? 24.451 39.424 59.252 1.00 30.45 35 ASP B C 1
ATOM 1765 O O . ASP B 1 35 ? 24.418 40.380 58.471 1.00 31.34 35 ASP B O 1
ATOM 1770 N N . PHE B 1 36 ? 24.194 39.522 60.555 1.00 29.22 36 PHE B N 1
ATOM 1771 C CA . PHE B 1 36 ? 23.920 40.798 61.212 1.00 27.92 36 PHE B CA 1
ATOM 1772 C C . PHE B 1 36 ? 24.929 41.864 60.802 1.00 30.37 36 PHE B C 1
ATOM 1773 O O . PHE B 1 36 ? 26.148 41.662 60.865 1.00 28.04 36 PHE B O 1
ATOM 1781 N N . ASP B 1 37 ? 24.409 43.001 60.367 1.00 29.49 37 ASP B N 1
ATOM 1782 C CA . ASP B 1 37 ? 25.228 44.053 59.786 1.00 29.63 37 ASP B CA 1
ATOM 1783 C C . ASP B 1 37 ? 24.393 45.309 59.877 1.00 32.80 37 ASP B C 1
ATOM 1784 O O . ASP B 1 37 ? 23.365 45.429 59.199 1.00 34.90 37 ASP B O 1
ATOM 1789 N N . VAL B 1 38 ? 24.810 46.231 60.734 1.00 31.15 38 VAL B N 1
ATOM 1790 C CA . VAL B 1 38 ? 24.075 47.465 60.940 1.00 32.41 38 VAL B CA 1
ATOM 1791 C C . VAL B 1 38 ? 24.964 48.620 60.540 1.00 33.91 38 VAL B C 1
ATOM 1792 O O . VAL B 1 38 ? 26.115 48.718 60.974 1.00 38.85 38 VAL B O 1
ATOM 1796 N N . GLU B 1 39 ? 24.436 49.490 59.693 1.00 37.41 39 GLU B N 1
ATOM 1797 C CA . GLU B 1 39 ? 25.196 50.642 59.242 1.00 40.34 39 GLU B CA 1
ATOM 1798 C C . GLU B 1 39 ? 25.215 51.667 60.378 1.00 44.98 39 GLU B C 1
ATOM 1799 O O . GLU B 1 39 ? 24.159 52.184 60.778 1.00 43.38 39 GLU B O 1
ATOM 1805 N N . GLU B 1 40 ? 26.399 51.922 60.931 1.00 43.37 40 GLU B N 1
ATOM 1806 C CA . GLU B 1 40 ? 26.510 52.834 62.068 1.00 43.38 40 GLU B CA 1
ATOM 1807 C C . GLU B 1 40 ? 26.481 54.281 61.590 1.00 44.90 40 GLU B C 1
ATOM 1808 O O . GLU B 1 40 ? 27.511 54.952 61.527 1.00 46.78 40 GLU B O 1
ATOM 1814 N N . THR B 1 41 ? 25.284 54.748 61.252 1.00 44.93 41 THR B N 1
ATOM 1815 C CA . THR B 1 41 ? 25.096 56.072 60.677 1.00 43.05 41 THR B CA 1
ATOM 1816 C C . THR B 1 41 ? 24.919 57.159 61.728 1.00 48.74 41 THR B C 1
ATOM 1817 O O . THR B 1 41 ? 24.536 58.286 61.400 1.00 50.24 41 THR B O 1
ATOM 1821 N N . GLY B 1 42 ? 25.182 56.822 62.988 1.00 46.67 42 GLY B N 1
ATOM 1822 C CA . GLY B 1 42 ? 24.991 57.766 64.073 1.00 48.06 42 GLY B CA 1
ATOM 1823 C C . GLY B 1 42 ? 26.178 58.684 64.278 1.00 45.68 42 GLY B C 1
ATOM 1824 O O . GLY B 1 42 ? 27.218 58.524 63.637 1.00 47.50 42 GLY B O 1
ATOM 1825 N N . SER B 1 43 ? 26.017 59.641 65.185 1.00 48.28 43 SER B N 1
ATOM 1826 C CA . SER B 1 43 ? 27.035 60.654 65.429 1.00 47.86 43 SER B CA 1
ATOM 1827 C C . SER B 1 43 ? 27.720 60.442 66.764 1.00 44.15 43 SER B C 1
ATOM 1828 O O . SER B 1 43 ? 28.831 60.927 66.986 1.00 48.33 43 SER B O 1
ATOM 1831 N N . THR B 1 44 ? 27.050 59.726 67.658 1.00 41.15 44 THR B N 1
ATOM 1832 C CA . THR B 1 44 ? 27.576 59.498 68.994 1.00 41.17 44 THR B CA 1
ATOM 1833 C C . THR B 1 44 ? 27.561 58.020 69.299 1.00 43.39 44 THR B C 1
ATOM 1834 O O . THR B 1 44 ? 26.955 57.239 68.558 1.00 43.18 44 THR B O 1
ATOM 1838 N N . PHE B 1 45 ? 28.199 57.641 70.405 1.00 43.28 45 PHE B N 1
ATOM 1839 C CA . PHE B 1 45 ? 28.230 56.246 70.794 1.00 40.18 45 PHE B CA 1
ATOM 1840 C C . PHE B 1 45 ? 26.814 55.811 71.064 1.00 38.88 45 PHE B C 1
ATOM 1841 O O . PHE B 1 45 ? 26.450 54.673 70.796 1.00 36.92 45 PHE B O 1
ATOM 1849 N N . GLU B 1 46 ? 26.016 56.732 71.594 1.00 41.34 46 GLU B N 1
ATOM 1850 C CA . GLU B 1 46 ? 24.641 56.429 71.976 1.00 40.41 46 GLU B CA 1
ATOM 1851 C C . GLU B 1 46 ? 23.769 56.105 70.755 1.00 40.45 46 GLU B C 1
ATOM 1852 O O . GLU B 1 46 ? 23.022 55.123 70.767 1.00 35.50 46 GLU B O 1
ATOM 1858 N N . GLU B 1 47 ? 23.870 56.916 69.705 1.00 38.78 47 GLU B N 1
ATOM 1859 C CA . GLU B 1 47 ? 23.075 56.685 68.506 1.00 39.74 47 GLU B CA 1
ATOM 1860 C C . GLU B 1 47 ? 23.444 55.358 67.865 1.00 37.20 47 GLU B C 1
ATOM 1861 O O . GLU B 1 47 ? 22.576 54.602 67.437 1.00 37.25 47 GLU B O 1
ATOM 1867 N N . ASN B 1 48 ? 24.733 55.062 67.835 1.00 36.13 48 ASN B N 1
ATOM 1868 C CA . ASN B 1 48 ? 25.200 53.831 67.219 1.00 39.44 48 ASN B CA 1
ATOM 1869 C C . ASN B 1 48 ? 24.858 52.594 68.040 1.00 37.98 48 ASN B C 1
ATOM 1870 O O . ASN B 1 48 ? 24.704 51.502 67.495 1.00 36.25 48 ASN B O 1
ATOM 1875 N N . ALA B 1 49 ? 24.731 52.761 69.349 1.00 32.50 49 ALA B N 1
ATOM 1876 C CA . ALA B 1 49 ? 24.374 51.632 70.184 1.00 31.48 49 ALA B CA 1
ATOM 1877 C C . ALA B 1 49 ? 22.906 51.317 69.954 1.00 31.30 49 ALA B C 1
ATOM 1878 O O . ALA B 1 49 ? 22.510 50.156 69.863 1.00 32.00 49 ALA B O 1
ATOM 1880 N N . ILE B 1 50 ? 22.113 52.375 69.841 1.00 28.09 50 ILE B N 1
ATOM 1881 C CA . ILE B 1 50 ? 20.677 52.268 69.665 1.00 31.21 50 ILE B CA 1
ATOM 1882 C C . ILE B 1 50 ? 20.312 51.645 68.311 1.00 32.37 50 ILE B C 1
ATOM 1883 O O . ILE B 1 50 ? 19.408 50.813 68.228 1.00 31.74 50 ILE B O 1
ATOM 1888 N N . LEU B 1 51 ? 21.006 52.051 67.255 1.00 31.86 51 LEU B N 1
ATOM 1889 C CA . LEU B 1 51 ? 20.793 51.430 65.950 1.00 33.67 51 LEU B CA 1
ATOM 1890 C C . LEU B 1 51 ? 21.014 49.923 66.023 1.00 34.42 51 LEU B C 1
ATOM 1891 O O . LEU B 1 51 ? 20.206 49.164 65.494 1.00 35.69 51 LEU B O 1
ATOM 1896 N N . LYS B 1 52 ? 22.085 49.485 66.691 1.00 32.69 52 LYS B N 1
ATOM 1897 C CA . LYS B 1 52 ? 22.380 48.053 66.755 1.00 32.03 52 LYS B CA 1
ATOM 1898 C C . LYS B 1 52 ? 21.323 47.277 67.537 1.00 31.78 52 LYS B C 1
ATOM 1899 O O . LYS B 1 52 ? 20.877 46.228 67.092 1.00 32.30 52 LYS B O 1
ATOM 1905 N N . SER B 1 53 ? 20.915 47.784 68.696 1.00 31.68 53 SER B N 1
ATOM 1906 C CA . SER B 1 53 ? 19.977 47.033 69.521 1.00 31.33 53 SER B CA 1
ATOM 1907 C C . SER B 1 53 ? 18.560 47.091 68.949 1.00 27.14 53 SER B C 1
ATOM 1908 O O . SER B 1 53 ? 17.788 46.148 69.087 1.00 29.18 53 SER B O 1
ATOM 1911 N N . GLU B 1 54 ? 18.217 48.188 68.296 1.00 30.55 54 GLU B N 1
ATOM 1912 C CA . GLU B 1 54 ? 16.886 48.300 67.698 1.00 32.72 54 GLU B CA 1
ATOM 1913 C C . GLU B 1 54 ? 16.737 47.495 66.421 1.00 32.16 54 GLU B C 1
ATOM 1914 O O . GLU B 1 54 ? 15.668 46.961 66.149 1.00 32.47 54 GLU B O 1
ATOM 1920 N N . ALA B 1 55 ? 17.801 47.411 65.635 1.00 28.67 55 ALA B N 1
ATOM 1921 C CA . ALA B 1 55 ? 17.742 46.603 64.423 1.00 29.88 55 ALA B CA 1
ATOM 1922 C C . ALA B 1 55 ? 17.509 45.141 64.798 1.00 31.66 55 ALA B C 1
ATOM 1923 O O . ALA B 1 55 ? 16.637 44.483 64.242 1.00 32.16 55 ALA B O 1
ATOM 1925 N N . ALA B 1 56 ? 18.250 44.643 65.780 1.00 28.95 56 ALA B N 1
ATOM 1926 C CA . ALA B 1 56 ? 18.059 43.262 66.188 1.00 28.19 56 ALA B CA 1
ATOM 1927 C C . ALA B 1 56 ? 16.668 43.065 66.813 1.00 32.92 56 ALA B C 1
ATOM 1928 O O . ALA B 1 56 ? 15.952 42.123 66.454 1.00 27.90 56 ALA B O 1
ATOM 1930 N N . ALA B 1 57 ? 16.280 43.963 67.717 1.00 28.02 57 ALA B N 1
ATOM 1931 C CA . ALA B 1 57 ? 15.030 43.799 68.455 1.00 31.67 57 ALA B CA 1
ATOM 1932 C C . ALA B 1 57 ? 13.794 43.896 67.584 1.00 26.47 57 ALA B C 1
ATOM 1933 O O . ALA B 1 57 ? 12.822 43.200 67.818 1.00 30.77 57 ALA B O 1
ATOM 1935 N N . LYS B 1 58 ? 13.807 44.764 66.588 1.00 31.52 58 LYS B N 1
ATOM 1936 C CA . LYS B 1 58 ? 12.646 44.873 65.711 1.00 32.62 58 LYS B CA 1
ATOM 1937 C C . LYS B 1 58 ? 12.553 43.732 64.709 1.00 32.68 58 LYS B C 1
ATOM 1938 O O . LYS B 1 58 ? 11.459 43.358 64.288 1.00 35.17 58 LYS B O 1
ATOM 1944 N N . ALA B 1 59 ? 13.694 43.181 64.316 1.00 28.46 59 ALA B N 1
ATOM 1945 C CA . ALA B 1 59 ? 13.670 42.054 63.394 1.00 29.42 59 ALA B CA 1
ATOM 1946 C C . ALA B 1 59 ? 13.333 40.760 64.129 1.00 30.97 59 ALA B C 1
ATOM 1947 O O . ALA B 1 59 ? 12.829 39.827 63.513 1.00 31.30 59 ALA B O 1
ATOM 1949 N N . LEU B 1 60 ? 13.599 40.710 65.438 1.00 28.88 60 LEU B N 1
ATOM 1950 C CA . LEU B 1 60 ? 13.532 39.443 66.180 1.00 30.22 60 LEU B CA 1
ATOM 1951 C C . LEU B 1 60 ? 12.383 39.341 67.186 1.00 28.09 60 LEU B C 1
ATOM 1952 O O . LEU B 1 60 ? 12.037 38.241 67.631 1.00 28.71 60 LEU B O 1
ATOM 1957 N N . ASN B 1 61 ? 11.783 40.471 67.537 1.00 27.96 61 ASN B N 1
ATOM 1958 C CA . ASN B 1 61 ? 10.778 40.480 68.604 1.00 31.75 61 ASN B CA 1
ATOM 1959 C C . ASN B 1 61 ? 11.369 39.929 69.908 1.00 30.79 61 ASN B C 1
ATOM 1960 O O . ASN B 1 61 ? 10.697 39.229 70.649 1.00 36.33 61 ASN B O 1
ATOM 1965 N N . LYS B 1 62 ? 12.639 40.229 70.168 1.00 31.93 62 LYS B N 1
ATOM 1966 C CA . LYS B 1 62 ? 13.294 39.814 71.407 1.00 33.64 62 LYS B CA 1
ATOM 1967 C C . LYS B 1 62 ? 13.987 40.996 72.069 1.00 34.53 62 LYS B C 1
ATOM 1968 O O . LYS B 1 62 ? 14.144 42.060 71.460 1.00 34.27 62 LYS B O 1
ATOM 1974 N N . THR B 1 63 ? 14.391 40.805 73.320 1.00 34.95 63 THR B N 1
ATOM 1975 C CA . THR B 1 63 ? 15.133 41.825 74.049 1.00 30.67 63 THR B CA 1
ATOM 1976 C C . THR B 1 63 ? 16.617 41.690 73.732 1.00 29.36 63 THR B C 1
ATOM 1977 O O . THR B 1 63 ? 17.186 40.596 73.816 1.00 32.61 63 THR B O 1
ATOM 1981 N N . VAL B 1 64 ? 17.249 42.797 73.356 1.00 24.66 64 VAL B N 1
ATOM 1982 C CA . VAL B 1 64 ? 18.648 42.739 72.957 1.00 29.25 64 VAL B CA 1
ATOM 1983 C C . VAL B 1 64 ? 19.461 43.892 73.499 1.00 29.77 64 VAL B C 1
ATOM 1984 O O . VAL B 1 64 ? 18.942 44.994 73.700 1.00 30.89 64 VAL B O 1
ATOM 1988 N N . ILE B 1 65 ? 20.731 43.610 73.751 1.00 28.93 65 ILE B N 1
ATOM 1989 C CA . ILE B 1 65 ? 21.669 44.581 74.287 1.00 32.01 65 ILE B CA 1
ATOM 1990 C C . ILE B 1 65 ? 22.776 44.844 73.281 1.00 30.21 65 ILE B C 1
ATOM 1991 O O . ILE B 1 65 ? 23.379 43.903 72.776 1.00 33.49 65 ILE B O 1
ATOM 1996 N N . ALA B 1 66 ? 23.034 46.113 72.975 1.00 31.05 66 ALA B N 1
ATOM 1997 C CA . ALA B 1 66 ? 24.211 46.489 72.189 1.00 32.46 66 ALA B CA 1
ATOM 1998 C C . ALA B 1 66 ? 25.055 47.489 72.969 1.00 31.99 66 ALA B C 1
ATOM 1999 O O . ALA B 1 66 ? 24.602 48.052 73.967 1.00 35.93 66 ALA B O 1
ATOM 2001 N N . ASP B 1 67 ? 26.282 47.714 72.519 1.00 35.87 67 ASP B N 1
ATOM 2002 C CA . ASP B 1 67 ? 27.080 48.812 73.055 1.00 41.26 67 ASP B CA 1
ATOM 2003 C C . ASP B 1 67 ? 27.909 49.510 71.981 1.00 42.74 67 ASP B C 1
ATOM 2004 O O . ASP B 1 67 ? 27.907 49.110 70.817 1.00 37.89 67 ASP B O 1
ATOM 2009 N N . ASP B 1 68 ? 28.613 50.554 72.403 1.00 40.10 68 ASP B N 1
ATOM 2010 C CA . ASP B 1 68 ? 29.517 51.295 71.550 1.00 39.24 68 ASP B CA 1
ATOM 2011 C C . ASP B 1 68 ? 30.414 52.033 72.522 1.00 43.79 68 ASP B C 1
ATOM 2012 O O . ASP B 1 68 ? 29.938 52.564 73.535 1.00 40.03 68 ASP B O 1
ATOM 2017 N N . SER B 1 69 ? 31.710 52.032 72.238 1.00 41.75 69 SER B N 1
ATOM 2018 C CA . SER B 1 69 ? 32.694 52.590 73.148 1.00 40.52 69 SER B CA 1
ATOM 2019 C C . SER B 1 69 ? 33.717 53.383 72.369 1.00 40.44 69 SER B C 1
ATOM 2020 O O . SER B 1 69 ? 33.715 53.383 71.141 1.00 45.98 69 SER B O 1
ATOM 2023 N N . GLY B 1 70 ? 34.597 54.066 73.081 1.00 38.39 70 GLY B N 1
ATOM 2024 C CA . GLY B 1 70 ? 35.554 54.913 72.414 1.00 38.21 70 GLY B CA 1
ATOM 2025 C C . GLY B 1 70 ? 36.307 55.826 73.354 1.00 42.20 70 GLY B C 1
ATOM 2026 O O . GLY B 1 70 ? 36.010 55.907 74.555 1.00 38.66 70 GLY B O 1
ATOM 2027 N N . LEU B 1 71 ? 37.295 56.511 72.791 1.00 38.80 71 LEU B N 1
ATOM 2028 C CA . LEU B 1 71 ? 38.092 57.462 73.522 1.00 34.55 71 LEU B CA 1
ATOM 2029 C C . LEU B 1 71 ? 37.743 58.830 73.000 1.00 36.22 71 LEU B C 1
ATOM 2030 O O . LEU B 1 71 ? 37.585 59.019 71.790 1.00 39.33 71 LEU B O 1
ATOM 2035 N N . GLU B 1 72 ? 37.596 59.789 73.904 1.00 38.20 72 GLU B N 1
ATOM 2036 C CA . GLU B 1 72 ? 37.410 61.175 73.498 1.00 39.13 72 GLU B CA 1
ATOM 2037 C C . GLU B 1 72 ? 38.531 61.997 74.089 1.00 38.98 72 GLU B C 1
ATOM 2038 O O . GLU B 1 72 ? 38.726 62.004 75.298 1.00 39.15 72 GLU B O 1
ATOM 2044 N N . VAL B 1 73 ? 39.284 62.668 73.231 1.00 45.09 73 VAL B N 1
ATOM 2045 C CA . VAL B 1 73 ? 40.354 63.538 73.694 1.00 43.99 73 VAL B CA 1
ATOM 2046 C C . VAL B 1 73 ? 39.926 64.987 73.511 1.00 46.55 73 VAL B C 1
ATOM 2047 O O . VAL B 1 73 ? 39.580 65.406 72.399 1.00 46.97 73 VAL B O 1
ATOM 2051 N N . PHE B 1 74 ? 39.945 65.741 74.608 1.00 45.22 74 PHE B N 1
ATOM 2052 C CA . PHE B 1 74 ? 39.329 67.065 74.653 1.00 51.94 74 PHE B CA 1
ATOM 2053 C C . PHE B 1 74 ? 39.968 68.072 73.703 1.00 52.40 74 PHE B C 1
ATOM 2054 O O . PHE B 1 74 ? 39.264 68.851 73.056 1.00 56.16 74 PHE B O 1
ATOM 2062 N N . ALA B 1 75 ? 41.296 68.056 73.621 1.00 47.84 75 ALA B N 1
ATOM 2063 C CA . ALA B 1 75 ? 42.002 68.966 72.727 1.00 51.14 75 ALA B CA 1
ATOM 2064 C C . ALA B 1 75 ? 41.756 68.663 71.240 1.00 56.65 75 ALA B C 1
ATOM 2065 O O . ALA B 1 75 ? 41.878 69.553 70.397 1.00 59.12 75 ALA B O 1
ATOM 2067 N N . LEU B 1 76 ? 41.401 67.420 70.920 1.00 53.45 76 LEU B N 1
ATOM 2068 C CA . LEU B 1 76 ? 41.163 67.029 69.532 1.00 52.62 76 LEU B CA 1
ATOM 2069 C C . LEU B 1 76 ? 39.671 67.107 69.192 1.00 51.91 76 LEU B C 1
ATOM 2070 O O . LEU B 1 76 ? 39.213 66.514 68.213 1.00 50.19 76 LEU B O 1
ATOM 2075 N N . ASN B 1 77 ? 38.930 67.863 69.999 1.00 54.04 77 ASN B N 1
ATOM 2076 C CA . ASN B 1 77 ? 37.475 67.972 69.862 1.00 56.94 77 ASN B CA 1
ATOM 2077 C C . ASN B 1 77 ? 36.732 66.637 69.778 1.00 51.93 77 ASN B C 1
ATOM 2078 O O . ASN B 1 77 ? 35.869 66.458 68.926 1.00 51.72 77 ASN B O 1
ATOM 2083 N N . GLY B 1 78 ? 37.068 65.704 70.667 1.00 49.55 78 GLY B N 1
ATOM 2084 C CA . GLY B 1 78 ? 36.306 64.475 70.773 1.00 42.38 78 GLY B CA 1
ATOM 2085 C C . GLY B 1 78 ? 36.915 63.270 70.082 1.00 44.02 78 GLY B C 1
ATOM 2086 O O . GLY B 1 78 ? 36.568 62.133 70.419 1.00 44.00 78 GLY B O 1
ATOM 2087 N N . GLU B 1 79 ? 37.803 63.509 69.115 1.00 45.62 79 GLU B N 1
ATOM 2088 C CA . GLU B 1 79 ? 38.502 62.427 68.418 1.00 44.88 79 GLU B CA 1
ATOM 2089 C C . GLU B 1 79 ? 39.168 61.511 69.433 1.00 39.74 79 GLU B C 1
ATOM 2090 O O . GLU B 1 79 ? 39.588 61.965 70.489 1.00 40.46 79 GLU B O 1
ATOM 2096 N N . PRO B 1 80 ? 39.262 60.213 69.125 1.00 40.71 80 PRO B N 1
ATOM 2097 C CA . PRO B 1 80 ? 38.786 59.561 67.902 1.00 38.66 80 PRO B CA 1
ATOM 2098 C C . PRO B 1 80 ? 37.284 59.344 67.915 1.00 43.56 80 PRO B C 1
ATOM 2099 O O . PRO B 1 80 ? 36.688 59.135 66.844 1.00 41.61 80 PRO B O 1
ATOM 2103 N N . GLY B 1 81 ? 36.681 59.384 69.103 1.00 42.03 81 GLY B N 1
ATOM 2104 C CA . GLY B 1 81 ? 35.235 59.309 69.210 1.00 39.54 81 GLY B CA 1
ATOM 2105 C C . GLY B 1 81 ? 34.681 58.025 68.626 1.00 37.72 81 GLY B C 1
ATOM 2106 O O . GLY B 1 81 ? 35.216 56.945 68.888 1.00 36.02 81 GLY B O 1
ATOM 2107 N N . ILE B 1 82 ? 33.617 58.136 67.835 1.00 34.53 82 ILE B N 1
ATOM 2108 C CA . ILE B 1 82 ? 33.013 56.970 67.194 1.00 40.54 82 ILE B CA 1
ATOM 2109 C C . ILE B 1 82 ? 33.952 56.277 66.199 1.00 41.90 82 ILE B C 1
ATOM 2110 O O . ILE B 1 82 ? 33.617 55.220 65.666 1.00 44.75 82 ILE B O 1
ATOM 2115 N N . TYR B 1 83 ? 35.109 56.878 65.939 1.00 34.55 83 TYR B N 1
ATOM 2116 C CA . TYR B 1 83 ? 36.087 56.281 65.038 1.00 45.17 83 TYR B CA 1
ATOM 2117 C C . TYR B 1 83 ? 37.280 55.690 65.776 1.00 45.86 83 TYR B C 1
ATOM 2118 O O . TYR B 1 83 ? 38.345 55.513 65.196 1.00 45.05 83 TYR B O 1
ATOM 2127 N N . SER B 1 84 ? 37.084 55.369 67.050 1.00 43.38 84 SER B N 1
ATOM 2128 C CA . SER B 1 84 ? 38.151 54.839 67.895 1.00 45.42 84 SER B CA 1
ATOM 2129 C C . SER B 1 84 ? 38.853 53.604 67.334 1.00 44.50 84 SER B C 1
ATOM 2130 O O . SER B 1 84 ? 40.082 53.552 67.298 1.00 47.60 84 SER B O 1
ATOM 2133 N N . ALA B 1 85 ? 38.077 52.612 66.907 1.00 45.59 85 ALA B N 1
ATOM 2134 C CA . ALA B 1 85 ? 38.640 51.363 66.403 1.00 52.87 85 ALA B CA 1
ATOM 2135 C C . ALA B 1 85 ? 39.465 51.555 65.119 1.00 53.96 85 ALA B C 1
ATOM 2136 O O . ALA B 1 85 ? 40.561 51.006 64.991 1.00 53.00 85 ALA B O 1
ATOM 2138 N N . ARG B 1 86 ? 38.952 52.349 64.186 1.00 49.44 86 ARG B N 1
ATOM 2139 C CA . ARG B 1 86 ? 39.621 52.530 62.905 1.00 51.46 86 ARG B CA 1
ATOM 2140 C C . ARG B 1 86 ? 40.172 53.945 62.733 1.00 53.31 86 ARG B C 1
ATOM 2141 O O . ARG B 1 86 ? 40.204 54.479 61.623 1.00 51.44 86 ARG B O 1
ATOM 2149 N N . TYR B 1 87 ? 40.628 54.537 63.833 1.00 48.46 87 TYR B N 1
ATOM 2150 C CA . TYR B 1 87 ? 41.135 55.907 63.816 1.00 47.71 87 TYR B CA 1
ATOM 2151 C C . TYR B 1 87 ? 42.183 56.169 62.730 1.00 48.97 87 TYR B C 1
ATOM 2152 O O . TYR B 1 87 ? 42.072 57.142 61.981 1.00 49.38 87 TYR B O 1
ATOM 2161 N N . ALA B 1 88 ? 43.192 55.305 62.650 1.00 45.27 88 ALA B N 1
ATOM 2162 C CA . ALA B 1 88 ? 44.307 55.524 61.729 1.00 50.26 88 ALA B CA 1
ATOM 2163 C C . ALA B 1 88 ? 44.171 54.776 60.394 1.00 50.32 88 ALA B C 1
ATOM 2164 O O . ALA B 1 88 ? 45.069 54.834 59.558 1.00 47.06 88 ALA B O 1
ATOM 2166 N N . GLY B 1 89 ? 43.051 54.083 60.197 1.00 53.66 89 GLY B N 1
ATOM 2167 C CA . GLY B 1 89 ? 42.848 53.289 58.997 1.00 47.54 89 GLY B CA 1
ATOM 2168 C C . GLY B 1 89 ? 41.999 52.047 59.200 1.00 51.05 89 GLY B C 1
ATOM 2169 O O . GLY B 1 89 ? 41.772 51.614 60.334 1.00 56.43 89 GLY B O 1
ATOM 2170 N N . GLU B 1 90 ? 41.562 51.452 58.094 1.00 52.86 90 GLU B N 1
ATOM 2171 C CA . GLU B 1 90 ? 40.556 50.389 58.118 1.00 57.73 90 GLU B CA 1
ATOM 2172 C C . GLU B 1 90 ? 41.001 49.024 58.654 1.00 58.61 90 GLU B C 1
ATOM 2173 O O . GLU B 1 90 ? 40.160 48.218 59.066 1.00 58.74 90 GLU B O 1
ATOM 2179 N N . ASN B 1 91 ? 42.307 48.762 58.646 1.00 55.61 91 ASN B N 1
ATOM 2180 C CA . ASN B 1 91 ? 42.833 47.506 59.175 1.00 54.14 91 ASN B CA 1
ATOM 2181 C C . ASN B 1 91 ? 42.995 47.579 60.692 1.00 64.22 91 ASN B C 1
ATOM 2182 O O . ASN B 1 91 ? 43.713 46.769 61.286 1.00 63.21 91 ASN B O 1
ATOM 2187 N N . LYS B 1 92 ? 42.312 48.559 61.290 1.00 65.66 92 LYS B N 1
ATOM 2188 C CA . LYS B 1 92 ? 42.253 48.803 62.738 1.00 60.22 92 LYS B CA 1
ATOM 2189 C C . LYS B 1 92 ? 43.443 48.309 63.582 1.00 57.71 92 LYS B C 1
ATOM 2190 O O . LYS B 1 92 ? 43.330 47.353 64.350 1.00 51.27 92 LYS B O 1
ATOM 2196 N N . SER B 1 93 ? 44.583 48.977 63.424 1.00 61.42 93 SER B N 1
ATOM 2197 C CA . SER B 1 93 ? 45.774 48.651 64.199 1.00 58.38 93 SER B CA 1
ATOM 2198 C C . SER B 1 93 ? 45.904 49.622 65.358 1.00 57.26 93 SER B C 1
ATOM 2199 O O . SER B 1 93 ? 46.119 50.826 65.158 1.00 53.09 93 SER B O 1
ATOM 2202 N N . ASP B 1 94 ? 45.768 49.092 66.567 1.00 54.27 94 ASP B N 1
ATOM 2203 C CA . ASP B 1 94 ? 45.830 49.908 67.769 1.00 55.64 94 ASP B CA 1
ATOM 2204 C C . ASP B 1 94 ? 47.075 50.793 67.808 1.00 58.12 94 ASP B C 1
ATOM 2205 O O . ASP B 1 94 ? 46.971 52.002 68.024 1.00 55.45 94 ASP B O 1
ATOM 2210 N N . GLU B 1 95 ? 48.240 50.194 67.570 1.00 62.37 95 GLU B N 1
ATOM 2211 C CA . GLU B 1 95 ? 49.498 50.931 67.574 1.00 56.33 95 GLU B CA 1
ATOM 2212 C C . GLU B 1 95 ? 49.452 52.044 66.536 1.00 53.47 95 GLU B C 1
ATOM 2213 O O . GLU B 1 95 ? 49.936 53.152 66.771 1.00 54.35 95 GLU B O 1
ATOM 2219 N N . ALA B 1 96 ? 48.843 51.756 65.392 1.00 57.00 96 ALA B N 1
ATOM 2220 C CA . ALA B 1 96 ? 48.678 52.769 64.356 1.00 55.04 96 ALA B CA 1
ATOM 2221 C C . ALA B 1 96 ? 47.745 53.867 64.862 1.00 50.13 96 ALA B C 1
ATOM 2222 O O . ALA B 1 96 ? 48.016 55.062 64.698 1.00 46.09 96 ALA B O 1
ATOM 2224 N N . ASN B 1 97 ? 46.642 53.452 65.473 1.00 50.56 97 ASN B N 1
ATOM 2225 C CA . ASN B 1 97 ? 45.746 54.387 66.148 1.00 50.81 97 ASN B CA 1
ATOM 2226 C C . ASN B 1 97 ? 46.468 55.221 67.217 1.00 46.32 97 ASN B C 1
ATOM 2227 O O . ASN B 1 97 ? 46.405 56.452 67.195 1.00 42.49 97 ASN B O 1
ATOM 2232 N N . ILE B 1 98 ? 47.168 54.547 68.129 1.00 48.10 98 ILE B N 1
ATOM 2233 C CA . ILE B 1 98 ? 47.977 55.219 69.147 1.00 48.60 98 ILE B CA 1
ATOM 2234 C C . ILE B 1 98 ? 48.955 56.232 68.547 1.00 50.21 98 ILE B C 1
ATOM 2235 O O . ILE B 1 98 ? 49.081 57.347 69.051 1.00 51.49 98 ILE B O 1
ATOM 2240 N N . GLU B 1 99 ? 49.638 55.857 67.469 1.00 50.23 99 GLU B N 1
ATOM 2241 C CA . GLU B 1 99 ? 50.638 56.743 66.884 1.00 53.08 99 GLU B CA 1
ATOM 2242 C C . GLU B 1 99 ? 50.010 57.957 66.214 1.00 46.86 99 GLU B C 1
ATOM 2243 O O . GLU B 1 99 ? 50.571 59.049 66.241 1.00 48.45 99 GLU B O 1
ATOM 2249 N N . LYS B 1 100 ? 48.849 57.769 65.604 1.00 45.50 100 LYS B N 1
ATOM 2250 C CA . LYS B 1 100 ? 48.149 58.891 64.990 1.00 44.15 100 LYS B CA 1
ATOM 2251 C C . LYS B 1 100 ? 47.657 59.867 66.060 1.00 50.25 100 LYS B C 1
ATOM 2252 O O . LYS B 1 100 ? 47.764 61.090 65.901 1.00 47.40 100 LYS B O 1
ATOM 2258 N N . LEU B 1 101 ? 47.141 59.324 67.163 1.00 47.10 101 LEU B N 1
ATOM 2259 C CA . LEU B 1 101 ? 46.695 60.164 68.275 1.00 47.73 101 LEU B CA 1
ATOM 2260 C C . LEU B 1 101 ? 47.851 60.940 68.918 1.00 48.15 101 LEU B C 1
ATOM 2261 O O . LEU B 1 101 ? 47.755 62.159 69.087 1.00 48.15 101 LEU B O 1
ATOM 2266 N N . LEU B 1 102 ? 48.939 60.250 69.261 1.00 43.71 102 LEU B N 1
ATOM 2267 C CA . LEU B 1 102 ? 50.066 60.911 69.919 1.00 47.65 102 LEU B CA 1
ATOM 2268 C C . LEU B 1 102 ? 50.638 62.011 69.046 1.00 50.14 102 LEU B C 1
ATOM 2269 O O . LEU B 1 102 ? 51.047 63.057 69.550 1.00 51.76 102 LEU B O 1
ATOM 2274 N N . ASN B 1 103 ? 50.640 61.781 67.734 1.00 51.40 103 ASN B N 1
ATOM 2275 C CA . ASN B 1 103 ? 51.222 62.732 66.795 1.00 55.75 103 ASN B CA 1
ATOM 2276 C C . ASN B 1 103 ? 50.328 63.953 66.552 1.00 55.92 103 ASN B C 1
ATOM 2277 O O . ASN B 1 103 ? 50.826 65.064 66.377 1.00 58.71 103 ASN B O 1
ATOM 2282 N N . LYS B 1 104 ? 49.014 63.751 66.539 1.00 52.20 104 LYS B N 1
ATOM 2283 C CA . LYS B 1 104 ? 48.084 64.867 66.363 1.00 54.63 104 LYS B CA 1
ATOM 2284 C C . LYS B 1 104 ? 47.998 65.720 67.639 1.00 56.79 104 LYS B C 1
ATOM 2285 O O . LYS B 1 104 ? 47.781 66.936 67.585 1.00 58.91 104 LYS B O 1
ATOM 2291 N N . LEU B 1 105 ? 48.186 65.080 68.787 1.00 50.26 105 LEU B N 1
ATOM 2292 C CA . LEU B 1 105 ? 48.159 65.789 70.058 1.00 52.40 105 LEU B CA 1
ATOM 2293 C C . LEU B 1 105 ? 49.503 66.468 70.234 1.00 58.41 105 LEU B C 1
ATOM 2294 O O . LEU B 1 105 ? 49.597 67.701 70.235 1.00 58.35 105 LEU B O 1
ATOM 2299 N N . GLY B 1 106 ? 50.537 65.640 70.382 1.00 59.09 106 GLY B N 1
ATOM 2300 C CA . GLY B 1 106 ? 51.918 66.080 70.340 1.00 58.91 106 GLY B CA 1
ATOM 2301 C C . GLY B 1 106 ? 52.373 66.965 71.478 1.00 57.67 106 GLY B C 1
ATOM 2302 O O . GLY B 1 106 ? 52.564 66.505 72.605 1.00 57.11 106 GLY B O 1
ATOM 2303 N N . ASN B 1 107 ? 52.563 68.241 71.154 1.00 58.80 107 ASN B N 1
ATOM 2304 C CA . ASN B 1 107 ? 53.111 69.232 72.071 1.00 64.37 107 ASN B CA 1
ATOM 2305 C C . ASN B 1 107 ? 52.076 69.722 73.086 1.00 61.35 107 ASN B C 1
ATOM 2306 O O . ASN B 1 107 ? 52.429 70.263 74.135 1.00 59.28 107 ASN B O 1
ATOM 2311 N N . THR B 1 108 ? 50.800 69.518 72.764 1.00 59.71 108 THR B N 1
ATOM 2312 C CA . THR B 1 108 ? 49.680 70.071 73.532 1.00 56.44 108 THR B CA 1
ATOM 2313 C C . THR B 1 108 ? 49.695 69.724 75.033 1.00 52.54 108 THR B C 1
ATOM 2314 O O . THR B 1 108 ? 49.817 68.559 75.416 1.00 52.61 108 THR B O 1
ATOM 2318 N N . THR B 1 109 ? 49.564 70.755 75.867 1.00 51.79 109 THR B N 1
ATOM 2319 C CA . THR B 1 109 ? 49.643 70.621 77.322 1.00 53.69 109 THR B CA 1
ATOM 2320 C C . THR B 1 109 ? 48.367 70.058 77.977 1.00 50.50 109 THR B C 1
ATOM 2321 O O . THR B 1 109 ? 48.435 69.320 78.965 1.00 43.99 109 THR B O 1
ATOM 2325 N N . ASP B 1 110 ? 47.213 70.420 77.425 1.00 49.75 110 ASP B N 1
ATOM 2326 C CA . ASP B 1 110 ? 45.929 69.936 77.919 1.00 49.67 110 ASP B CA 1
ATOM 2327 C C . ASP B 1 110 ? 45.647 68.560 77.311 1.00 45.07 110 ASP B C 1
ATOM 2328 O O . ASP B 1 110 ? 45.142 68.461 76.194 1.00 45.70 110 ASP B O 1
ATOM 2333 N N . ARG B 1 111 ? 45.971 67.500 78.046 1.00 45.34 111 ARG B N 1
ATOM 2334 C CA . ARG B 1 111 ? 45.844 66.140 77.518 1.00 47.71 111 ARG B CA 1
ATOM 2335 C C . ARG B 1 111 ? 44.629 65.389 78.086 1.00 47.51 111 ARG B C 1
ATOM 2336 O O . ARG B 1 111 ? 44.548 64.154 78.011 1.00 39.92 111 ARG B O 1
ATOM 2344 N N . ARG B 1 112 ? 43.682 66.154 78.632 1.00 42.45 112 ARG B N 1
ATOM 2345 C CA . ARG B 1 112 ? 42.488 65.586 79.250 1.00 44.15 112 ARG B CA 1
ATOM 2346 C C . ARG B 1 112 ? 41.682 64.760 78.263 1.00 41.57 112 ARG B C 1
ATOM 2347 O O . ARG B 1 112 ? 41.504 65.145 77.098 1.00 39.56 112 ARG B O 1
ATOM 2355 N N . ALA B 1 113 ? 41.209 63.611 78.733 1.00 40.81 113 ALA B N 1
ATOM 2356 C CA . ALA B 1 113 ? 40.449 62.703 77.878 1.00 40.54 113 ALA B CA 1
ATOM 2357 C C . ALA B 1 113 ? 39.553 61.797 78.727 1.00 38.23 113 ALA B C 1
ATOM 2358 O O . ALA B 1 113 ? 39.754 61.674 79.948 1.00 31.31 113 ALA B O 1
ATOM 2360 N N . GLN B 1 114 ? 38.580 61.157 78.080 1.00 34.26 114 GLN B N 1
ATOM 2361 C CA . GLN B 1 114 ? 37.715 60.188 78.758 1.00 34.84 114 GLN B CA 1
ATOM 2362 C C . GLN B 1 114 ? 37.378 58.993 77.862 1.00 35.02 114 GLN B C 1
ATOM 2363 O O . GLN B 1 114 ? 37.244 59.132 76.643 1.00 35.19 114 GLN B O 1
ATOM 2369 N N . PHE B 1 115 ? 37.257 57.816 78.462 1.00 30.49 115 PHE B N 1
ATOM 2370 C CA . PHE B 1 115 ? 36.657 56.690 77.768 1.00 33.46 115 PHE B CA 1
ATOM 2371 C C . PHE B 1 115 ? 35.162 56.702 78.070 1.00 39.49 115 PHE B C 1
ATOM 2372 O O . PHE B 1 115 ? 34.759 56.887 79.223 1.00 36.67 115 PHE B O 1
ATOM 2380 N N . VAL B 1 116 ? 34.335 56.506 77.051 1.00 36.76 116 VAL B N 1
ATOM 2381 C CA . VAL B 1 116 ? 32.914 56.345 77.304 1.00 34.67 116 VAL B CA 1
ATOM 2382 C C . VAL B 1 116 ? 32.362 55.042 76.729 1.00 34.88 116 VAL B C 1
ATOM 2383 O O . VAL B 1 116 ? 32.710 54.638 75.616 1.00 40.51 116 VAL B O 1
ATOM 2387 N N . CYS B 1 117 ? 31.536 54.372 77.526 1.00 34.93 117 CYS B N 1
ATOM 2388 C CA . CYS B 1 117 ? 30.814 53.196 77.079 1.00 33.72 117 CYS B CA 1
ATOM 2389 C C . CYS B 1 117 ? 29.307 53.427 77.209 1.00 37.06 117 CYS B C 1
ATOM 2390 O O . CYS B 1 117 ? 28.798 53.706 78.307 1.00 36.30 117 CYS B O 1
ATOM 2393 N N . VAL B 1 118 ? 28.592 53.327 76.094 1.00 34.02 118 VAL B N 1
ATOM 2394 C CA . VAL B 1 118 ? 27.139 53.390 76.154 1.00 35.66 118 VAL B CA 1
ATOM 2395 C C . VAL B 1 118 ? 26.533 52.018 75.896 1.00 35.20 118 VAL B C 1
ATOM 2396 O O . VAL B 1 118 ? 26.799 51.407 74.868 1.00 35.40 118 VAL B O 1
ATOM 2400 N N . ILE B 1 119 ? 25.735 51.528 76.837 1.00 34.69 119 ILE B N 1
ATOM 2401 C CA . ILE B 1 119 ? 25.002 50.285 76.629 1.00 34.69 119 ILE B CA 1
ATOM 2402 C C . ILE B 1 119 ? 23.522 50.570 76.376 1.00 34.38 119 ILE B C 1
ATOM 2403 O O . ILE B 1 119 ? 22.871 51.276 77.154 1.00 33.49 119 ILE B O 1
ATOM 2408 N N . SER B 1 120 ? 23.008 49.992 75.289 1.00 33.46 120 SER B N 1
ATOM 2409 C CA . SER B 1 120 ? 21.622 50.155 74.842 1.00 29.96 120 SER B CA 1
ATOM 2410 C C . SER B 1 120 ? 20.851 48.845 75.023 1.00 31.46 120 SER B C 1
ATOM 2411 O O . SER B 1 120 ? 21.392 47.759 74.781 1.00 33.13 120 SER B O 1
ATOM 2414 N N . MET B 1 121 ? 19.600 48.938 75.467 1.00 32.95 121 MET B N 1
ATOM 2415 C CA . MET B 1 121 ? 18.747 47.759 75.585 1.00 30.33 121 MET B CA 1
ATOM 2416 C C . MET B 1 121 ? 17.409 48.046 74.915 1.00 35.91 121 MET B C 1
ATOM 2417 O O . MET B 1 121 ? 16.727 49.011 75.261 1.00 39.03 121 MET B O 1
ATOM 2422 N N . SER B 1 122 ? 17.043 47.226 73.938 1.00 31.39 122 SER B N 1
ATOM 2423 C CA . SER B 1 122 ? 15.784 47.424 73.222 1.00 35.30 122 SER B CA 1
ATOM 2424 C C . SER B 1 122 ? 14.985 46.139 73.239 1.00 31.81 122 SER B C 1
ATOM 2425 O O . SER B 1 122 ? 15.549 45.047 73.354 1.00 33.21 122 SER B O 1
ATOM 2428 N N . GLY B 1 123 ? 13.673 46.269 73.116 1.00 34.33 123 GLY B N 1
ATOM 2429 C CA . GLY B 1 123 ? 12.793 45.120 73.156 1.00 33.29 123 GLY B CA 1
ATOM 2430 C C . GLY B 1 123 ? 11.363 45.483 72.808 1.00 34.49 123 GLY B C 1
ATOM 2431 O O . GLY B 1 123 ? 11.039 46.660 72.616 1.00 31.07 123 GLY B O 1
ATOM 2432 N N . PRO B 1 124 ? 10.493 44.466 72.733 1.00 35.85 124 PRO B N 1
ATOM 2433 C CA . PRO B 1 124 ? 9.088 44.655 72.340 1.00 43.87 124 PRO B CA 1
ATOM 2434 C C . PRO B 1 124 ? 8.213 45.348 73.398 1.00 46.70 124 PRO B C 1
ATOM 2435 O O . PRO B 1 124 ? 7.467 46.266 73.054 1.00 49.54 124 PRO B O 1
ATOM 2439 N N . ASP B 1 125 ? 8.289 44.921 74.654 1.00 52.42 125 ASP B N 1
ATOM 2440 C CA . ASP B 1 125 ? 7.398 45.469 75.687 1.00 56.99 125 ASP B CA 1
ATOM 2441 C C . ASP B 1 125 ? 8.072 46.588 76.476 1.00 54.00 125 ASP B C 1
ATOM 2442 O O . ASP B 1 125 ? 8.025 46.601 77.714 1.00 60.53 125 ASP B O 1
ATOM 2447 N N . MET B 1 126 ? 8.666 47.539 75.758 1.00 51.80 126 MET B N 1
ATOM 2448 C CA . MET B 1 126 ? 9.675 48.400 76.356 1.00 49.08 126 MET B CA 1
ATOM 2449 C C . MET B 1 126 ? 10.184 49.472 75.386 1.00 44.78 126 MET B C 1
ATOM 2450 O O . MET B 1 126 ? 10.372 49.209 74.205 1.00 48.84 126 MET B O 1
ATOM 2455 N N . GLU B 1 127 ? 10.383 50.689 75.874 1.00 44.38 127 GLU B N 1
ATOM 2456 C CA . GLU B 1 127 ? 11.081 51.701 75.090 1.00 46.04 127 GLU B CA 1
ATOM 2457 C C . GLU B 1 127 ? 12.586 51.476 75.256 1.00 43.81 127 GLU B C 1
ATOM 2458 O O . GLU B 1 127 ? 13.024 51.003 76.298 1.00 43.73 127 GLU B O 1
ATOM 2464 N N . THR B 1 128 ? 13.372 51.811 74.237 1.00 43.40 128 THR B N 1
ATOM 2465 C CA . THR B 1 128 ? 14.814 51.589 74.279 1.00 40.50 128 THR B CA 1
ATOM 2466 C C . THR B 1 128 ? 15.489 52.362 75.422 1.00 42.80 128 THR B C 1
ATOM 2467 O O . THR B 1 128 ? 15.232 53.554 75.613 1.00 41.72 128 THR B O 1
ATOM 2471 N N . LYS B 1 129 ? 16.347 51.673 76.173 1.00 38.46 129 LYS B N 1
ATOM 2472 C CA . LYS B 1 129 ? 17.048 52.264 77.312 1.00 41.04 129 LYS B CA 1
ATOM 2473 C C . LYS B 1 129 ? 18.545 52.381 77.088 1.00 36.14 129 LYS B C 1
ATOM 2474 O O . LYS B 1 129 ? 19.158 51.483 76.522 1.00 34.70 129 LYS B O 1
ATOM 2480 N N . VAL B 1 130 ? 19.118 53.484 77.568 1.00 39.51 130 VAL B N 1
ATOM 2481 C CA . VAL B 1 130 ? 20.539 53.794 77.407 1.00 34.63 130 VAL B CA 1
ATOM 2482 C C . VAL B 1 130 ? 21.271 53.947 78.755 1.00 34.77 130 VAL B C 1
ATOM 2483 O O . VAL B 1 130 ? 20.783 54.601 79.669 1.00 36.93 130 VAL B O 1
ATOM 2487 N N . PHE B 1 131 ? 22.440 53.328 78.875 1.00 34.38 131 PHE B N 1
ATOM 2488 C CA . PHE B 1 131 ? 23.201 53.367 80.113 1.00 32.82 131 PHE B CA 1
ATOM 2489 C C . PHE B 1 131 ? 24.629 53.783 79.792 1.00 35.95 131 PHE B C 1
ATOM 2490 O O . PHE B 1 131 ? 25.360 53.049 79.130 1.00 31.97 131 PHE B O 1
ATOM 2498 N N . LYS B 1 132 ? 25.027 54.959 80.263 1.00 33.96 132 LYS B N 1
ATOM 2499 C CA . LYS B 1 132 ? 26.306 55.540 79.870 1.00 32.99 132 LYS B CA 1
ATOM 2500 C C . LYS B 1 132 ? 27.313 55.519 81.013 1.00 31.31 132 LYS B C 1
ATOM 2501 O O . LYS B 1 132 ? 27.058 56.026 82.106 1.00 30.73 132 LYS B O 1
ATOM 2507 N N . GLY B 1 133 ? 28.458 54.903 80.766 1.00 35.05 133 GLY B N 1
ATOM 2508 C CA . GLY B 1 133 ? 29.524 54.908 81.748 1.00 31.71 133 GLY B CA 1
ATOM 2509 C C . GLY B 1 133 ? 30.688 55.711 81.202 1.00 35.72 133 GLY B C 1
ATOM 2510 O O . GLY B 1 133 ? 30.850 55.841 79.976 1.00 36.49 133 GLY B O 1
ATOM 25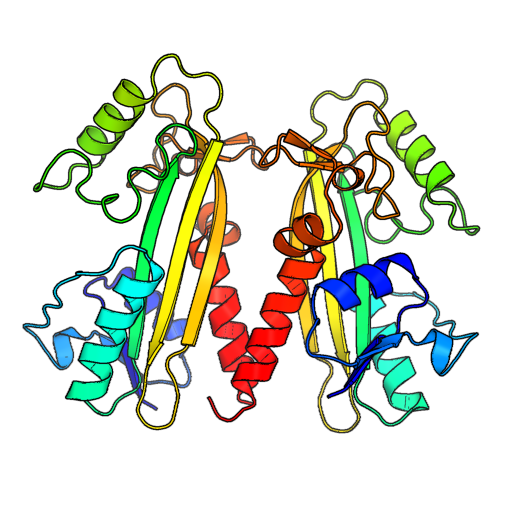11 N N . THR B 1 134 ? 31.510 56.232 82.106 1.00 34.81 134 THR B N 1
ATOM 2512 C CA . THR B 1 134 ? 32.613 57.095 81.730 1.00 31.61 134 THR B CA 1
ATOM 2513 C C . THR B 1 134 ? 33.748 56.863 82.710 1.00 35.51 134 THR B C 1
ATOM 2514 O O . THR B 1 134 ? 33.511 56.463 83.856 1.00 33.91 134 THR B O 1
ATOM 2518 N N . VAL B 1 135 ? 34.981 57.063 82.248 1.00 34.01 135 VAL B N 1
ATOM 2519 C CA . VAL B 1 135 ? 36.137 57.138 83.141 1.00 30.72 135 VAL B CA 1
ATOM 2520 C C . VAL B 1 135 ? 37.083 58.195 82.583 1.00 35.41 135 VAL B C 1
ATOM 2521 O O . VAL B 1 135 ? 37.333 58.247 81.374 1.00 31.10 135 VAL B O 1
ATOM 2525 N N . SER B 1 136 ? 37.583 59.065 83.455 1.00 32.41 136 SER B N 1
ATOM 2526 C CA . SER B 1 136 ? 38.382 60.188 82.987 1.00 32.60 136 SER B CA 1
ATOM 2527 C C . SER B 1 136 ? 39.865 59.932 83.175 1.00 34.03 136 SER B C 1
ATOM 2528 O O . SER B 1 136 ? 40.256 59.138 84.033 1.00 36.70 136 SER B O 1
ATOM 2531 N N . GLY B 1 137 ? 40.680 60.599 82.358 1.00 35.19 137 GLY B N 1
ATOM 2532 C CA . GLY B 1 137 ? 42.125 60.552 82.501 1.00 35.86 137 GLY B CA 1
ATOM 2533 C C . GLY B 1 137 ? 42.856 61.501 81.563 1.00 36.81 137 GLY B C 1
ATOM 2534 O O . GLY B 1 137 ? 42.274 62.458 81.035 1.00 37.14 137 GLY B O 1
ATOM 2535 N N . GLU B 1 138 ? 44.144 61.242 81.360 1.00 39.18 138 GLU B N 1
ATOM 2536 C CA . GLU B 1 138 ? 44.969 62.095 80.511 1.00 40.37 138 GLU B CA 1
ATOM 2537 C C . GLU B 1 138 ? 45.763 61.234 79.539 1.00 40.61 138 GLU B C 1
ATOM 2538 O O . GLU B 1 138 ? 46.254 60.159 79.912 1.00 40.63 138 GLU B O 1
ATOM 2544 N N . ILE B 1 139 ? 45.908 61.715 78.309 1.00 38.25 139 ILE B N 1
ATOM 2545 C CA . ILE B 1 139 ? 46.787 61.055 77.350 1.00 44.76 139 ILE B CA 1
ATOM 2546 C C . ILE B 1 139 ? 48.241 61.181 77.809 1.00 44.16 139 ILE B C 1
ATOM 2547 O O . ILE B 1 139 ? 48.727 62.287 78.051 1.00 44.75 139 ILE B O 1
ATOM 2552 N N . ALA B 1 140 ? 48.924 60.046 77.932 1.00 45.92 140 ALA B N 1
ATOM 2553 C CA . ALA B 1 140 ? 50.329 60.006 78.361 1.00 49.08 140 ALA B CA 1
ATOM 2554 C C . ALA B 1 140 ? 51.329 60.557 77.328 1.00 51.33 140 ALA B C 1
ATOM 2555 O O . ALA B 1 140 ? 50.944 60.987 76.234 1.00 47.55 140 ALA B O 1
ATOM 2557 N N . ASP B 1 141 ? 52.611 60.527 77.697 1.00 55.10 141 ASP B N 1
ATOM 2558 C CA . ASP B 1 141 ? 53.714 60.993 76.849 1.00 57.14 141 ASP B CA 1
ATOM 2559 C C . ASP B 1 141 ? 53.888 60.101 75.630 1.00 55.73 141 ASP B C 1
ATOM 2560 O O . ASP B 1 141 ? 54.026 60.580 74.507 1.00 58.79 141 ASP B O 1
ATOM 2565 N N . GLY B 1 142 ? 53.900 58.795 75.882 1.00 57.40 142 GLY B N 1
ATOM 2566 C CA . GLY B 1 142 ? 53.888 57.772 74.849 1.00 54.44 142 GLY B CA 1
ATOM 2567 C C . GLY B 1 142 ? 53.255 56.540 75.476 1.00 53.74 142 GLY B C 1
ATOM 2568 O O . GLY B 1 142 ? 52.457 56.672 76.406 1.00 56.49 142 GLY B O 1
ATOM 2569 N N . LYS B 1 143 ? 53.606 55.348 75.002 1.00 49.44 143 LYS B N 1
ATOM 2570 C CA . LYS B 1 143 ? 53.026 54.122 75.556 1.00 52.55 143 LYS B CA 1
ATOM 2571 C C . LYS B 1 143 ? 53.611 53.753 76.921 1.00 51.17 143 LYS B C 1
ATOM 2572 O O . LYS B 1 143 ? 54.798 53.948 77.175 1.00 54.31 143 LYS B O 1
ATOM 2578 N N . TYR B 1 144 ? 52.766 53.244 77.810 1.00 49.79 144 TYR B N 1
ATOM 2579 C CA . TYR B 1 144 ? 53.231 52.730 79.099 1.00 49.49 144 TYR B CA 1
ATOM 2580 C C . TYR B 1 144 ? 52.311 51.585 79.480 1.00 52.50 144 TYR B C 1
ATOM 2581 O O . TYR B 1 144 ? 51.085 51.708 79.384 1.00 59.37 144 TYR B O 1
ATOM 2590 N N . GLY B 1 145 ? 52.883 50.463 79.896 1.00 52.56 145 GLY B N 1
ATOM 2591 C CA . GLY B 1 145 ? 52.068 49.319 80.280 1.00 55.03 145 GLY B CA 1
ATOM 2592 C C . GLY B 1 145 ? 51.902 48.243 79.218 1.00 63.37 145 GLY B C 1
ATOM 2593 O O . GLY B 1 145 ? 52.103 48.499 78.023 1.00 55.72 145 GLY B O 1
ATOM 2594 N N . GLU B 1 146 ? 51.510 47.042 79.649 1.00 64.72 146 GLU B N 1
ATOM 2595 C CA . GLU B 1 146 ? 51.440 45.903 78.742 1.00 64.25 146 GLU B CA 1
ATOM 2596 C C . GLU B 1 146 ? 50.105 45.158 78.713 1.00 65.71 146 GLU B C 1
ATOM 2597 O O . GLU B 1 146 ? 49.877 44.374 77.799 1.00 73.36 146 GLU B O 1
ATOM 2603 N N . ASN B 1 147 ? 49.245 45.355 79.708 1.00 63.85 147 ASN B N 1
ATOM 2604 C CA . ASN B 1 147 ? 47.918 44.729 79.695 1.00 60.08 147 ASN B CA 1
ATOM 2605 C C . ASN B 1 147 ? 46.907 45.479 78.834 1.00 58.98 147 ASN B C 1
ATOM 2606 O O . ASN B 1 147 ? 47.214 46.543 78.298 1.00 56.10 147 ASN B O 1
ATOM 2611 N N . GLY B 1 148 ? 45.714 44.906 78.686 1.00 58.41 148 GLY B N 1
ATOM 2612 C CA . GLY B 1 148 ? 44.628 45.567 77.983 1.00 57.36 148 GLY B CA 1
ATOM 2613 C C . GLY B 1 148 ? 44.853 45.686 76.492 1.00 57.72 148 GLY B C 1
ATOM 2614 O O . GLY B 1 148 ? 45.568 44.880 75.906 1.00 65.61 148 GLY B O 1
ATOM 2615 N N . PHE B 1 149 ? 44.242 46.693 75.876 1.00 56.70 149 PHE B N 1
ATOM 2616 C CA . PHE B 1 149 ? 44.313 46.862 74.428 1.00 54.78 149 PHE B CA 1
ATOM 2617 C C . PHE B 1 149 ? 43.902 48.266 74.018 1.00 52.71 149 PHE B C 1
ATOM 2618 O O . PHE B 1 149 ? 43.759 49.145 74.865 1.00 54.08 149 PHE B O 1
ATOM 2626 N N . GLY B 1 150 ? 43.702 48.463 72.719 1.00 52.42 150 GLY B N 1
ATOM 2627 C CA . GLY B 1 150 ? 43.294 49.751 72.197 1.00 48.74 150 GLY B CA 1
ATOM 2628 C C . GLY B 1 150 ? 44.215 50.848 72.686 1.00 51.56 150 GLY B C 1
ATOM 2629 O O . GLY B 1 150 ? 45.435 50.773 72.502 1.00 48.45 150 GLY B O 1
ATOM 2630 N N . TYR B 1 151 ? 43.643 51.851 73.346 1.00 49.43 151 TYR B N 1
ATOM 2631 C CA . TYR B 1 151 ? 44.434 52.992 73.788 1.00 45.47 151 TYR B CA 1
ATOM 2632 C C . TYR B 1 151 ? 44.925 52.898 75.240 1.00 42.76 151 TYR B C 1
ATOM 2633 O O . TYR B 1 151 ? 45.595 53.818 75.709 1.00 42.49 151 TYR B O 1
ATOM 2642 N N . ASP B 1 152 ? 44.598 51.802 75.930 1.00 38.38 152 ASP B N 1
ATOM 2643 C CA . ASP B 1 152 ? 45.074 51.557 77.302 1.00 44.33 152 ASP B CA 1
ATOM 2644 C C . ASP B 1 152 ? 46.541 51.960 77.616 1.00 46.68 152 ASP B C 1
ATOM 2645 O O . ASP B 1 152 ? 46.802 52.492 78.696 1.00 49.57 152 ASP B O 1
ATOM 2650 N N . PRO B 1 153 ? 47.501 51.696 76.694 1.00 51.49 153 PRO B N 1
ATOM 2651 C CA . PRO B 1 153 ? 48.879 52.137 76.987 1.00 46.36 153 PRO B CA 1
ATOM 2652 C C . PRO B 1 153 ? 49.090 53.655 77.074 1.00 46.58 153 PRO B C 1
ATOM 2653 O O . PRO B 1 153 ? 50.021 54.088 77.756 1.00 49.66 153 PRO B O 1
ATOM 2657 N N . ILE B 1 154 ? 48.265 54.453 76.405 1.00 41.57 154 ILE B N 1
ATOM 2658 C CA . ILE B 1 154 ? 48.408 55.909 76.520 1.00 45.08 154 ILE B CA 1
ATOM 2659 C C . ILE B 1 154 ? 47.335 56.631 77.352 1.00 44.97 154 ILE B C 1
ATOM 2660 O O . ILE B 1 154 ? 47.249 57.859 77.317 1.00 43.45 154 ILE B O 1
ATOM 2665 N N . PHE B 1 155 ? 46.510 55.881 78.076 1.00 43.55 155 PHE B N 1
ATOM 2666 C CA . PHE B 1 155 ? 45.456 56.491 78.885 1.00 41.17 155 PHE B CA 1
ATOM 2667 C C . PHE B 1 155 ? 45.831 56.464 80.361 1.00 38.27 155 PHE B C 1
ATOM 2668 O O . PHE B 1 155 ? 45.631 55.459 81.043 1.00 37.82 155 PHE B O 1
ATOM 2676 N N . TYR B 1 156 ? 46.367 57.581 80.844 1.00 38.55 156 TYR B N 1
ATOM 2677 C CA . TYR B 1 156 ? 46.814 57.696 82.226 1.00 42.53 156 TYR B CA 1
ATOM 2678 C C . TYR B 1 156 ? 45.638 57.973 83.179 1.00 44.24 156 TYR B C 1
ATOM 2679 O O . TYR B 1 156 ? 44.795 58.841 82.921 1.00 43.99 156 TYR B O 1
ATOM 2688 N N . VAL B 1 157 ? 45.583 57.215 84.267 1.00 40.67 157 VAL B N 1
ATOM 2689 C CA . VAL B 1 157 ? 44.529 57.355 85.258 1.00 42.56 157 VAL B CA 1
ATOM 2690 C C . VAL B 1 157 ? 45.087 57.942 86.556 1.00 44.35 157 VAL B C 1
ATOM 2691 O O . VAL B 1 157 ? 45.631 57.205 87.396 1.00 40.26 157 VAL B O 1
ATOM 2695 N N . PRO B 1 158 ? 44.966 59.278 86.706 1.00 41.46 158 PRO B N 1
ATOM 2696 C CA . PRO B 1 158 ? 45.478 60.045 87.846 1.00 38.97 158 PRO B CA 1
ATOM 2697 C C . PRO B 1 158 ? 45.150 59.419 89.185 1.00 39.63 158 PRO B C 1
ATOM 2698 O O . PRO B 1 158 ? 46.059 59.254 90.004 1.00 45.42 158 PRO B O 1
ATOM 2702 N N . LYS B 1 159 ? 43.895 59.041 89.403 1.00 38.90 159 LYS B N 1
ATOM 2703 C CA . LYS B 1 159 ? 43.510 58.453 90.688 1.00 37.68 159 LYS B CA 1
ATOM 2704 C C . LYS B 1 159 ? 44.232 57.140 91.003 1.00 39.60 159 LYS B C 1
ATOM 2705 O O . LYS B 1 159 ? 44.177 56.648 92.126 1.00 40.94 159 LYS B O 1
ATOM 2711 N N . LEU B 1 160 ? 44.924 56.577 90.024 1.00 42.90 160 LEU B N 1
ATOM 2712 C CA . LEU B 1 160 ? 45.646 55.340 90.269 1.00 45.41 160 LEU B CA 1
ATOM 2713 C C . LEU B 1 160 ? 47.127 55.477 89.961 1.00 46.69 160 LEU B C 1
ATOM 2714 O O . LEU B 1 160 ? 47.903 54.568 90.241 1.00 46.47 160 LEU B O 1
ATOM 2719 N N . ASP B 1 161 ? 47.496 56.622 89.387 1.00 48.77 161 ASP B N 1
ATOM 2720 C CA . ASP B 1 161 ? 48.871 56.908 88.975 1.00 49.56 161 ASP B CA 1
ATOM 2721 C C . ASP B 1 161 ? 49.408 55.822 88.034 1.00 54.71 161 ASP B C 1
ATOM 2722 O O . ASP B 1 161 ? 50.482 55.262 88.268 1.00 56.07 161 ASP B O 1
ATOM 2727 N N . LYS B 1 162 ? 48.662 55.544 86.965 1.00 49.21 162 LYS B N 1
ATOM 2728 C CA . LYS B 1 162 ? 48.948 54.429 86.057 1.00 45.99 162 LYS B CA 1
ATOM 2729 C C . LYS B 1 162 ? 48.146 54.562 84.764 1.00 49.28 162 LYS B C 1
ATOM 2730 O O . LYS B 1 162 ? 47.026 55.086 84.779 1.00 46.65 162 LYS B O 1
ATOM 2736 N N . THR B 1 163 ? 48.709 54.080 83.656 1.00 43.84 163 THR B N 1
ATOM 2737 C CA . THR B 1 163 ? 47.942 53.923 82.428 1.00 42.24 163 THR B CA 1
ATOM 2738 C C . THR B 1 163 ? 47.024 52.733 82.618 1.00 45.24 163 THR B C 1
ATOM 2739 O O . THR B 1 163 ? 47.287 51.891 83.474 1.00 45.92 163 THR B O 1
ATOM 2743 N N . MET B 1 164 ? 45.955 52.668 81.825 1.00 44.96 164 MET B N 1
ATOM 2744 C CA . MET B 1 164 ? 45.008 51.553 81.868 1.00 49.00 164 MET B CA 1
ATOM 2745 C C . MET B 1 164 ? 45.716 50.228 81.571 1.00 48.36 164 MET B C 1
ATOM 2746 O O . MET B 1 164 ? 45.301 49.174 82.048 1.00 50.84 164 MET B O 1
ATOM 2751 N N . ALA B 1 165 ? 46.792 50.303 80.793 1.00 46.47 165 ALA B N 1
ATOM 2752 C CA . ALA B 1 165 ? 47.604 49.133 80.456 1.00 54.03 165 ALA B CA 1
ATOM 2753 C C . ALA B 1 165 ? 48.411 48.613 81.649 1.00 55.82 165 ALA B C 1
ATOM 2754 O O . ALA B 1 165 ? 48.693 47.419 81.747 1.00 57.74 165 ALA B O 1
ATOM 2756 N N . GLN B 1 166 ? 48.786 49.510 82.555 1.00 52.76 166 GLN B N 1
ATOM 2757 C CA . GLN B 1 166 ? 49.541 49.115 83.736 1.00 50.42 166 GLN B CA 1
ATOM 2758 C C . GLN B 1 166 ? 48.661 48.488 84.804 1.00 51.14 166 GLN B C 1
ATOM 2759 O O . GLN B 1 166 ? 49.165 48.009 85.809 1.00 49.76 166 GLN B O 1
ATOM 2765 N N . LEU B 1 167 ? 47.351 48.481 84.589 1.00 50.07 167 LEU B N 1
ATOM 2766 C CA . LEU B 1 167 ? 46.439 47.899 85.569 1.00 54.23 167 LEU B CA 1
ATOM 2767 C C . LEU B 1 167 ? 46.194 46.421 85.260 1.00 55.22 167 LEU B C 1
ATOM 2768 O O . LEU B 1 167 ? 46.207 46.010 84.097 1.00 60.18 167 LEU B O 1
ATOM 2773 N N . SER B 1 168 ? 45.974 45.613 86.294 1.00 54.98 168 SER B N 1
ATOM 2774 C CA . SER B 1 168 ? 45.520 44.241 86.074 1.00 60.68 168 SER B CA 1
ATOM 2775 C C . SER B 1 168 ? 44.129 44.274 85.445 1.00 62.87 168 SER B C 1
ATOM 2776 O O . SER B 1 168 ? 43.457 45.305 85.492 1.00 65.06 168 SER B O 1
ATOM 2779 N N . LYS B 1 169 ? 43.706 43.164 84.844 1.00 64.62 169 LYS B N 1
ATOM 2780 C CA . LYS B 1 169 ? 42.365 43.068 84.263 1.00 63.85 169 LYS B CA 1
ATOM 2781 C C . LYS B 1 169 ? 41.297 43.387 85.311 1.00 61.69 169 LYS B C 1
ATOM 2782 O O . LYS B 1 169 ? 40.361 44.139 85.051 1.00 60.11 169 LYS B O 1
ATOM 2788 N N . GLU B 1 170 ? 41.462 42.817 86.499 1.00 61.34 170 GLU B N 1
ATOM 2789 C CA . GLU B 1 170 ? 40.544 43.029 87.607 1.00 62.51 170 GLU B CA 1
ATOM 2790 C C . GLU B 1 170 ? 40.574 44.484 88.066 1.00 63.13 170 GLU B C 1
ATOM 2791 O O . GLU B 1 170 ? 39.539 45.042 88.445 1.00 63.40 170 GLU B O 1
ATOM 2797 N N . GLN B 1 171 ? 41.757 45.095 88.029 1.00 60.83 171 GLN B N 1
ATOM 2798 C CA . GLN B 1 171 ? 41.898 46.504 88.381 1.00 59.53 171 GLN B CA 1
ATOM 2799 C C . GLN B 1 171 ? 41.163 47.356 87.360 1.00 59.66 171 GLN B C 1
ATOM 2800 O O . GLN B 1 171 ? 40.528 48.354 87.706 1.00 59.36 171 GLN B O 1
ATOM 2806 N N . LYS B 1 172 ? 41.253 46.958 86.097 1.00 60.44 172 LYS B N 1
ATOM 2807 C CA . LYS B 1 172 ? 40.538 47.658 85.043 1.00 56.12 172 LYS B CA 1
ATOM 2808 C C . LYS B 1 172 ? 39.033 47.491 85.253 1.00 53.89 172 LYS B C 1
ATOM 2809 O O . LYS B 1 172 ? 38.267 48.439 85.085 1.00 53.64 172 LYS B O 1
ATOM 2815 N N . GLY B 1 173 ? 38.628 46.294 85.670 1.00 54.13 173 GLY B N 1
ATOM 2816 C CA . GLY B 1 173 ? 37.222 45.961 85.806 1.00 51.68 173 GLY B CA 1
ATOM 2817 C C . GLY B 1 173 ? 36.503 46.717 86.900 1.00 55.40 173 GLY B C 1
ATOM 2818 O O . GLY B 1 173 ? 35.271 46.674 86.982 1.00 55.22 173 GLY B O 1
ATOM 2819 N N . GLN B 1 174 ? 37.267 47.407 87.743 1.00 55.93 174 GLN B N 1
ATOM 2820 C CA . GLN B 1 174 ? 36.703 48.160 88.856 1.00 50.38 174 GLN B CA 1
ATOM 2821 C C . GLN B 1 174 ? 36.310 49.580 88.451 1.00 47.27 174 GLN B C 1
ATOM 2822 O O . GLN B 1 174 ? 35.301 50.119 88.900 1.00 44.41 174 GLN B O 1
ATOM 2828 N N . ILE B 1 175 ? 37.129 50.188 87.604 1.00 45.20 175 ILE B N 1
ATOM 2829 C CA . ILE B 1 175 ? 37.021 51.618 87.358 1.00 44.23 175 ILE B CA 1
ATOM 2830 C C . ILE B 1 175 ? 36.695 51.987 85.917 1.00 38.98 175 ILE B C 1
ATOM 2831 O O . ILE B 1 175 ? 36.577 53.165 85.604 1.00 38.48 175 ILE B O 1
ATOM 2836 N N . SER B 1 176 ? 36.558 50.994 85.041 1.00 38.46 176 SER B N 1
ATOM 2837 C CA . SER B 1 176 ? 36.410 51.269 83.612 1.00 39.18 176 SER B CA 1
ATOM 2838 C C . SER B 1 176 ? 35.051 51.875 83.255 1.00 35.67 176 SER B C 1
ATOM 2839 O O . SER B 1 176 ? 34.064 51.684 83.968 1.00 33.15 176 SER B O 1
ATOM 2842 N N . HIS B 1 177 ? 35.025 52.614 82.150 1.00 36.34 177 HIS B N 1
ATOM 2843 C CA . HIS B 1 177 ? 33.793 53.132 81.574 1.00 34.86 177 HIS B CA 1
ATOM 2844 C C . HIS B 1 177 ? 32.757 52.037 81.405 1.00 38.26 177 HIS B C 1
ATOM 2845 O O . HIS B 1 177 ? 31.565 52.254 81.640 1.00 33.09 177 HIS B O 1
ATOM 2852 N N . ARG B 1 178 ? 33.216 50.857 81.004 1.00 39.87 178 ARG B N 1
ATOM 2853 C CA . ARG B 1 178 ? 32.306 49.746 80.791 1.00 40.86 178 ARG B CA 1
ATOM 2854 C C . ARG B 1 178 ? 31.653 49.304 82.104 1.00 39.16 178 ARG B C 1
ATOM 2855 O O . ARG B 1 178 ? 30.422 49.177 82.167 1.00 38.50 178 ARG B O 1
ATOM 2863 N N . ARG B 1 179 ? 32.461 49.094 83.146 1.00 37.20 179 ARG B N 1
ATOM 2864 C CA . ARG B 1 179 ? 31.932 48.757 84.474 1.00 33.85 179 ARG B CA 1
ATOM 2865 C C . ARG B 1 179 ? 30.894 49.781 84.920 1.00 35.45 179 ARG B C 1
ATOM 2866 O O . ARG B 1 179 ? 29.850 49.429 85.490 1.00 36.78 179 ARG B O 1
ATOM 2874 N N . ASN B 1 180 ? 31.166 51.051 84.640 1.00 31.07 180 ASN B N 1
ATOM 2875 C CA . ASN B 1 180 ? 30.207 52.096 84.966 1.00 35.42 180 ASN B CA 1
ATOM 2876 C C . ASN B 1 180 ? 28.876 51.933 84.230 1.00 34.09 180 ASN B C 1
ATOM 2877 O O . ASN B 1 180 ? 27.817 52.096 84.829 1.00 33.53 180 ASN B O 1
ATOM 2882 N N . ALA B 1 181 ? 28.923 51.587 82.946 1.00 31.95 181 ALA B N 1
ATOM 2883 C CA . ALA B 1 181 ? 27.681 51.386 82.195 1.00 34.19 181 ALA B CA 1
ATOM 2884 C C . ALA B 1 181 ? 26.957 50.130 82.664 1.00 30.13 181 ALA B C 1
ATOM 2885 O O . ALA B 1 181 ? 25.738 50.123 82.803 1.00 32.29 181 ALA B O 1
ATOM 2887 N N . ILE B 1 182 ? 27.712 49.073 82.927 1.00 32.24 182 ILE B N 1
ATOM 2888 C CA . ILE B 1 182 ? 27.123 47.831 83.416 1.00 33.35 182 ILE B CA 1
ATOM 2889 C C . ILE B 1 182 ? 26.457 47.993 84.784 1.00 35.53 182 ILE B C 1
ATOM 2890 O O . ILE B 1 182 ? 25.415 47.386 85.046 1.00 38.82 182 ILE B O 1
ATOM 2895 N N . ASN B 1 183 ? 27.043 48.817 85.652 1.00 35.50 183 ASN B N 1
ATOM 2896 C CA . ASN B 1 183 ? 26.445 49.081 86.959 1.00 32.54 183 ASN B CA 1
ATOM 2897 C C . ASN B 1 183 ? 25.084 49.697 86.772 1.00 32.34 183 ASN B C 1
ATOM 2898 O O . ASN B 1 183 ? 24.151 49.372 87.492 1.00 37.04 183 ASN B O 1
ATOM 2903 N N . LEU B 1 184 ? 24.977 50.600 85.805 1.00 29.07 184 LEU B N 1
ATOM 2904 C CA . LEU B 1 184 ? 23.719 51.266 85.564 1.00 31.96 184 LEU B CA 1
ATOM 2905 C C . LEU B 1 184 ? 22.704 50.269 85.031 1.00 33.69 184 LEU B C 1
ATOM 2906 O O . LEU B 1 184 ? 21.536 50.323 85.398 1.00 31.62 184 LEU B O 1
ATOM 2911 N N . LEU B 1 185 ? 23.156 49.345 84.186 1.00 34.06 185 LEU B N 1
ATOM 2912 C CA . LEU B 1 185 ? 22.282 48.307 83.649 1.00 35.83 185 LEU B CA 1
ATOM 2913 C C . LEU B 1 185 ? 21.790 47.397 84.761 1.00 36.87 185 LEU B C 1
ATOM 2914 O O . LEU B 1 185 ? 20.589 47.166 84.890 1.00 40.08 185 LEU B O 1
ATOM 2919 N N . GLN B 1 186 ? 22.719 46.887 85.564 1.00 36.27 186 GLN B N 1
ATOM 2920 C CA . GLN B 1 186 ? 22.358 46.018 86.681 1.00 41.00 186 GLN B CA 1
ATOM 2921 C C . GLN B 1 186 ? 21.333 46.645 87.623 1.00 43.01 186 GLN B C 1
ATOM 2922 O O . GLN B 1 186 ? 20.446 45.949 88.114 1.00 43.78 186 GLN B O 1
ATOM 2928 N N . ALA B 1 187 ? 21.448 47.953 87.858 1.00 39.71 187 ALA B N 1
ATOM 2929 C CA . ALA B 1 187 ? 20.523 48.656 88.748 1.00 38.33 187 ALA B CA 1
ATOM 2930 C C . ALA B 1 187 ? 19.119 48.684 88.150 1.00 39.46 187 ALA B C 1
ATOM 2931 O O . ALA B 1 187 ? 18.121 48.573 88.871 1.00 39.73 187 ALA B O 1
ATOM 2933 N N . PHE B 1 188 ? 19.057 48.837 86.830 1.00 36.85 188 PHE B N 1
ATOM 2934 C CA . PHE B 1 188 ? 17.808 48.751 86.092 1.00 36.37 188 PHE B CA 1
ATOM 2935 C C . PHE B 1 188 ? 17.216 47.360 86.243 1.00 41.01 188 PHE B C 1
ATOM 2936 O O . PHE B 1 188 ? 16.035 47.208 86.555 1.00 41.86 188 PHE B O 1
ATOM 2944 N N . LEU B 1 189 ? 18.042 46.347 85.989 1.00 43.36 189 LEU B N 1
ATOM 2945 C CA . LEU B 1 189 ? 17.609 44.956 86.071 1.00 42.36 189 LEU B CA 1
ATOM 2946 C C . LEU B 1 189 ? 17.140 44.627 87.474 1.00 46.16 189 LEU B C 1
ATOM 2947 O O . LEU B 1 189 ? 16.101 43.998 87.654 1.00 49.79 189 LEU B O 1
ATOM 2952 N N . GLU B 1 190 ? 17.904 45.064 88.471 1.00 45.05 190 GLU B N 1
ATOM 2953 C CA . GLU B 1 190 ? 17.501 44.875 89.855 1.00 47.60 190 GLU B CA 1
ATOM 2954 C C . GLU B 1 190 ? 16.173 45.576 90.069 1.00 48.23 190 GLU B C 1
ATOM 2955 O O . GLU B 1 190 ? 15.339 45.109 90.834 1.00 53.52 190 GLU B O 1
ATOM 2961 N N . GLY B 1 191 ? 15.980 46.689 89.368 1.00 46.84 191 GLY B N 1
ATOM 2962 C CA . GLY B 1 191 ? 14.796 47.507 89.530 1.00 44.43 191 GLY B CA 1
ATOM 2963 C C . GLY B 1 191 ? 13.516 46.760 89.233 1.00 53.86 191 GLY B C 1
ATOM 2964 O O . GLY B 1 191 ? 12.489 47.019 89.864 1.00 50.14 191 GLY B O 1
ATOM 2965 N N . GLU B 1 192 ? 13.576 45.819 88.291 1.00 55.17 192 GLU B N 1
ATOM 2966 C CA . GLU B 1 192 ? 12.377 45.093 87.882 1.00 57.95 192 GLU B CA 1
ATOM 2967 C C . GLU B 1 192 ? 12.100 43.866 88.747 1.00 61.99 192 GLU B C 1
ATOM 2968 O O . GLU B 1 192 ? 11.618 42.843 88.260 1.00 66.76 192 GLU B O 1
ATOM 2974 N N . LYS B 1 193 ? 12.406 43.980 90.035 1.00 63.05 193 LYS B N 1
ATOM 2975 C CA . LYS B 1 193 ? 12.016 42.975 91.015 1.00 63.90 193 LYS B CA 1
ATOM 2976 C C . LYS B 1 193 ? 11.573 43.689 92.285 1.00 61.68 193 LYS B C 1
ATOM 2977 O O . LYS B 1 193 ? 12.334 44.494 92.823 1.00 60.88 193 LYS B O 1
ATOM 2983 N N . ASN B 1 194 ? 10.457 43.500 92.783 1.00 65.45 194 ASN B N 1
#

Solvent-accessible surface area: 19167 Å² total

InterPro domains:
  IPR002637 RdgB/HAM1 [PF01725] (4-187)
  IPR002637 RdgB/HAM1 [PTHR11067] (3-191)
  IPR002637 RdgB/HAM1 [TIGR00042] (3-189)
  IPR002637 RdgB/HAM1 [cd00515] (4-188)
  IPR020922 dITP/XTP pyrophosphatase [MF_01405] (2-191)
  IPR029001 Inosine triphosphate pyrophosphatase-like [G3DSA:3.90.950.10] (1-195)
  IPR029001 Inosine triphosphate pyrophosphatase-like [SSF52972] (1-190)

Foldseek 3Di:
DEAEELDLDVLVQLLVCLLCVVYDYHYCCVVVVPDDFPQPDPAFQSSFCSRQAVVQVVPQFKHKYKQKAKQWVVVRTPPHSCQQACQHDVRDLVSSLVVVLVVCVPPDRFKMKIKMKMWIDHPPDDIDIFIFMAIFGFANDFCAAAGTRSQRGGAHPVVRGGNRNDDSNVNCVGHRVVRRVVVVVVVVVVVVVD/DEEEELDPDPVVQVVVCVLPVVYDYYYLCVPVVPDDFDQPDDAFQSSQARSQVVSAVVPQAKYKGKAKAKAWVVVPGPPGSCQQASQHDVRDLVSSQVVVCVVCPPPPRFKMKMKMKMWIDHDVDDIDIFMFMAIFGFANGFDAAADDRRQRGGAHVVVRHGNRNDDPVRCCPGDRVVRRVVVVSVVVVVVD

Radius of gyration: 22.26 Å; Cα contacts (8 Å, |Δi|>4): 832; chains: 2; bounding box: 49×47×59 Å

Organism: Staphylococcus aureus (strain N315) (NCBI:txid158879)

CATH classification: 3.90.950.10

B-factor: mean 40.37, std 12.34, range [17.81, 88.39]

Secondary structure (P-SEA, 3-state):
cbbbbccccaaaaaaaaaaccccccccccccccccccccccccaaaaaaaaaaaaaaaccccbbbbbbbcccccccccccccccccccccccaaaaaaaaaaaacccccbbbbbbbbbbbbcccccbbbbbbbbbbbbcccccccccccccccccccccccccccccaaaaaaccaaaaaaaaaaaaaaaaccc/cbbbbccccaaaaaaaaaaacccccccccccccccccccccccaaaaaaaaaaaaaaacccccccbbbbbbbccccccccccccccccccccaaaaaaaaaaaaccccccccbbbbbbbbbcccccbbbbbbbbbbbbcccccccccccccccccccccccccccccaaaaacccaaaaaaaaaaaaaaaac

Nearest PDB structures (foldseek):
  4bnq-assembly1_B  TM=8.826E-01  e=1.943E-39  Staphylococcus aureus
  2q16-assembly1_B  TM=9.453E-01  e=1.702E-24  Escherichia coli K-12
  2pyu-assembly1_A-2  TM=8.596E-01  e=1.390E-24  Escherichia coli K-12
  1k7k-assembly1_A  TM=8.567E-01  e=2.551E-24  Escherichia coli
  3tqu-assembly2_D  TM=8.711E-01  e=6.955E-23  Coxiella burnetii RSA 493

Sequence (386 aa):
KEIVIASNNQGKINDFKVIFPDYHVIGISELIPDFDVEETGSTFEENAILKSEAAAKALNKTVIADDSGLEVFALNGEPGIYSARYAGENKSDEANIEKLLNKLGNTTDRRAQFVCVISMSGPDMETKVFKGTVSGEIADGKYGENGFGYDPIFYVPKLDKTMAQLSKEQKGQISHRRNAINLLQAFLEGEKNVKEIVIASNNQGKINDFKVIFPDYHVIGISELIPDFDVEETGSTFEENAILKSEAAAKALNKTVIADDSGLEVFALNGEPGIYSARYAGENKSDEANIEKLLNKLGNTTDRRAQFVCVISMSGPDMETKVFKGTVSGEIADGKYGENGFGYDPIFYVPKLDKTMAQLSKEQKGQISHRRNAINLLQAFLEGEK